Protein AF-0000000086678789 (afdb_homodimer)

Nearest PDB structures (foldseek):
  3e5z-assembly2_B  TM=9.394E-01  e=3.221E-29  Deinococcus radiodurans
  3dr2-assembly1_B  TM=9.350E-01  e=3.557E-28  Xanthomonas campestris pv. campestris
  3dr2-assembly1_A  TM=9.351E-01  e=5.690E-28  Xanthomonas campestris pv. campestris
  7plb-assembly1_A  TM=8.460E-01  e=8.146E-17  Caulobacter vibrioides CB15
  6n5v-assembly1_A  TM=7.827E-01  e=6.109E-12  Rauvolfia serpentina

Structure (mmCIF, N/CA/C/O backbone):
data_AF-0000000086678789-model_v1
#
loop_
_entity.id
_entity.type
_entity.pdbx_description
1 polymer Gluconolactonase
#
loop_
_atom_site.group_PDB
_atom_site.id
_atom_site.type_symbol
_atom_site.label_atom_id
_atom_site.label_alt_id
_atom_site.label_comp_id
_atom_site.label_asym_id
_atom_site.label_entity_id
_atom_site.label_seq_id
_atom_site.pdbx_PDB_ins_code
_atom_site.Cartn_x
_atom_site.Cartn_y
_atom_site.Cartn_z
_atom_site.occupancy
_atom_site.B_iso_or_equiv
_atom_site.auth_seq_id
_atom_site.auth_comp_id
_atom_site.auth_asym_id
_atom_site.auth_atom_id
_atom_site.pdbx_PDB_model_num
ATOM 1 N N . MET A 1 1 ? 16.641 32.312 -6.781 1 84.81 1 MET A N 1
ATOM 2 C CA . MET A 1 1 ? 17.453 31.469 -5.906 1 84.81 1 MET A CA 1
ATOM 3 C C . MET A 1 1 ? 16.562 30.641 -4.98 1 84.81 1 MET A C 1
ATOM 5 O O . MET A 1 1 ? 15.648 31.172 -4.355 1 84.81 1 MET A O 1
ATOM 9 N N . LEU A 1 2 ? 16.75 29.328 -4.875 1 95.38 2 LEU A N 1
ATOM 10 C CA . LEU A 1 2 ? 15.906 28.359 -4.176 1 95.38 2 LEU A CA 1
ATOM 11 C C . LEU A 1 2 ? 16.219 28.344 -2.684 1 95.38 2 LEU A C 1
ATOM 13 O O . LEU A 1 2 ? 15.32 28.172 -1.856 1 95.38 2 LEU A O 1
ATOM 17 N N . TYR A 1 3 ? 17.484 28.688 -2.367 1 97.69 3 TYR A N 1
ATOM 18 C CA . TYR A 1 3 ? 17.922 28.594 -0.98 1 97.69 3 TYR A CA 1
ATOM 19 C C . TYR A 1 3 ? 18.312 29.969 -0.443 1 97.69 3 TYR A C 1
ATOM 21 O O . TYR A 1 3 ? 19.062 30.703 -1.087 1 97.69 3 TYR A O 1
ATOM 29 N N . GLU A 1 4 ? 17.812 30.344 0.688 1 97.88 4 GLU A N 1
ATOM 30 C CA . GLU A 1 4 ? 18.297 31.484 1.458 1 97.88 4 GLU A CA 1
ATOM 31 C C . GLU A 1 4 ? 19 31.031 2.73 1 97.88 4 GLU A C 1
ATOM 33 O O . GLU A 1 4 ? 18.375 30.5 3.645 1 97.88 4 GLU A O 1
ATOM 38 N N . VAL A 1 5 ? 20.25 31.25 2.779 1 98.12 5 VAL A N 1
ATOM 39 C CA . VAL A 1 5 ? 21.062 30.859 3.92 1 98.12 5 VAL A CA 1
ATOM 40 C C . VAL A 1 5 ? 21.109 31.984 4.945 1 98.12 5 VAL A C 1
ATOM 42 O O . VAL A 1 5 ? 21.547 33.094 4.629 1 98.12 5 VAL A O 1
ATOM 45 N N . LEU A 1 6 ? 20.766 31.719 6.172 1 98.12 6 LEU A N 1
ATOM 46 C CA . LEU A 1 6 ? 20.719 32.75 7.207 1 98.12 6 LEU A CA 1
ATOM 47 C C . LEU A 1 6 ? 21.703 32.438 8.32 1 98.12 6 LEU A C 1
ATOM 49 O O . LEU A 1 6 ? 22.078 33.312 9.094 1 98.12 6 LEU A O 1
ATOM 53 N N . ASP A 1 7 ? 22.078 31.234 8.516 1 98.25 7 ASP A N 1
ATOM 54 C CA . ASP A 1 7 ? 23.078 30.703 9.445 1 98.25 7 ASP A CA 1
ATOM 55 C C . ASP A 1 7 ? 24 29.719 8.75 1 98.25 7 ASP A C 1
ATOM 57 O O . ASP A 1 7 ? 23.531 28.891 7.957 1 98.25 7 ASP A O 1
ATOM 61 N N . ASP A 1 8 ? 25.281 29.703 8.953 1 97.88 8 ASP A N 1
ATOM 62 C CA . ASP A 1 8 ? 26.25 28.859 8.266 1 97.88 8 ASP A CA 1
ATOM 63 C C . ASP A 1 8 ? 25.922 27.375 8.445 1 97.88 8 ASP A C 1
ATOM 65 O O . ASP A 1 8 ? 26.266 26.562 7.594 1 97.88 8 ASP A O 1
ATOM 69 N N . ARG A 1 9 ? 25.219 27.109 9.453 1 97.31 9 ARG A N 1
ATOM 70 C CA . ARG A 1 9 ? 24.859 25.719 9.75 1 97.31 9 ARG A CA 1
ATOM 71 C C . ARG A 1 9 ? 23.922 25.172 8.688 1 97.31 9 ARG A C 1
ATOM 73 O O . ARG A 1 9 ? 23.797 23.953 8.531 1 97.31 9 ARG A O 1
ATOM 80 N N . PHE A 1 10 ? 23.266 26.016 7.988 1 98.25 10 PHE A N 1
ATOM 81 C CA . PHE A 1 10 ? 22.406 25.594 6.883 1 98.25 10 PHE A CA 1
ATOM 82 C C . PHE A 1 10 ? 23.25 25.016 5.75 1 98.25 10 PHE A C 1
ATOM 84 O O . PHE A 1 10 ? 22.844 24.047 5.105 1 98.25 10 PHE A O 1
ATOM 91 N N . ARG A 1 11 ? 24.406 25.594 5.477 1 96.44 11 ARG A N 1
ATOM 92 C CA . ARG A 1 11 ? 25.328 25.094 4.453 1 96.44 11 ARG A CA 1
ATOM 93 C C . ARG A 1 11 ? 26.109 23.891 4.953 1 96.44 11 ARG A C 1
ATOM 95 O O . ARG A 1 11 ? 26.156 22.859 4.285 1 96.44 11 ARG A O 1
ATOM 102 N N . THR A 1 12 ? 26.625 24 6.133 1 95.69 12 THR A N 1
ATOM 103 C CA . THR A 1 12 ? 27.484 22.938 6.645 1 95.69 12 THR A CA 1
ATOM 104 C C . THR A 1 12 ? 26.688 21.672 6.949 1 95.69 12 THR A C 1
ATOM 106 O O . THR A 1 12 ? 27.203 20.562 6.895 1 95.69 12 THR A O 1
ATOM 109 N N . GLY A 1 13 ? 25.438 21.906 7.219 1 95.44 13 GLY A N 1
ATOM 110 C CA . GLY A 1 13 ? 24.531 20.781 7.441 1 95.44 13 GLY A CA 1
ATOM 111 C C . GLY A 1 13 ? 23.984 20.188 6.156 1 95.44 13 GLY A C 1
ATOM 112 O O . GLY A 1 13 ? 23.172 19.266 6.191 1 95.44 13 GLY A O 1
ATOM 113 N N . ARG A 1 14 ? 24.328 20.75 5.086 1 96 14 ARG A N 1
ATOM 114 C CA . ARG A 1 14 ? 23.984 20.281 3.746 1 96 14 ARG A CA 1
ATOM 115 C C . ARG A 1 14 ? 22.5 20.531 3.449 1 96 14 ARG A C 1
ATOM 117 O O . ARG A 1 14 ? 21.922 19.859 2.59 1 96 14 ARG A O 1
ATOM 124 N N . CYS A 1 15 ? 21.875 21.438 4.094 1 97.19 15 CYS A N 1
ATOM 125 C CA . CYS A 1 15 ? 20.469 21.781 3.898 1 97.19 15 CYS A CA 1
ATOM 126 C C . CYS A 1 15 ? 20.281 22.578 2.609 1 97.19 15 CYS A C 1
ATOM 128 O O . CYS A 1 15 ? 19.156 22.703 2.109 1 97.19 15 CYS A O 1
ATOM 130 N N . ALA A 1 16 ? 21.375 23.172 2.141 1 96 16 ALA A N 1
ATOM 131 C CA . ALA A 1 16 ? 21.312 23.938 0.895 1 96 16 ALA A CA 1
ATOM 132 C C . ALA A 1 16 ? 21.969 23.172 -0.246 1 96 16 ALA A C 1
ATOM 134 O O . ALA A 1 16 ? 22.391 23.766 -1.244 1 96 16 ALA A O 1
ATOM 135 N N . ALA A 1 17 ? 22.094 21.922 0.042 1 94.31 17 ALA A N 1
ATOM 136 C CA . ALA A 1 17 ? 22.672 21.047 -0.976 1 94.31 17 ALA A CA 1
ATOM 137 C C . ALA A 1 17 ? 21.609 20.172 -1.626 1 94.31 17 ALA A C 1
ATOM 139 O O . ALA A 1 17 ? 20.75 19.609 -0.938 1 94.31 17 ALA A O 1
ATOM 140 N N . GLY A 1 18 ? 21.391 20.203 -2.842 1 95.44 18 GLY A N 1
ATOM 141 C CA . GLY A 1 18 ? 20.422 19.453 -3.629 1 95.44 18 GLY A CA 1
ATOM 142 C C . GLY A 1 18 ? 20.125 20.094 -4.969 1 95.44 18 GLY A C 1
ATOM 143 O O . GLY A 1 18 ? 21 20.688 -5.598 1 95.44 18 GLY A O 1
ATOM 144 N N . ASP A 1 19 ? 18.922 19.875 -5.363 1 96.31 19 ASP A N 1
ATOM 145 C CA . ASP A 1 19 ? 18.516 20.422 -6.656 1 96.31 19 ASP A CA 1
ATOM 146 C C . ASP A 1 19 ? 18.625 21.938 -6.672 1 96.31 19 ASP A C 1
ATOM 148 O O . ASP A 1 19 ? 18.516 22.594 -5.633 1 96.31 19 ASP A O 1
ATOM 152 N N . SER A 1 20 ? 18.781 22.5 -7.848 1 96.38 20 SER A N 1
ATOM 153 C CA . SER A 1 20 ? 18.922 23.938 -7.984 1 96.38 20 SER A CA 1
ATOM 154 C C . SER A 1 20 ? 17.578 24.609 -8.289 1 96.38 20 SER A C 1
ATOM 156 O O . SER A 1 20 ? 17.469 25.828 -8.242 1 96.38 20 SER A O 1
ATOM 158 N N . LYS A 1 21 ? 16.656 23.828 -8.664 1 96.69 21 LYS A N 1
ATOM 159 C CA . LYS A 1 21 ? 15.32 24.328 -8.961 1 96.69 21 LYS A CA 1
ATOM 160 C C . LYS A 1 21 ? 14.25 23.344 -8.484 1 96.69 21 LYS A C 1
ATOM 162 O O . LYS A 1 21 ? 14.508 22.141 -8.367 1 96.69 21 LYS A O 1
ATOM 167 N N . LEU A 1 22 ? 13.062 23.812 -8.219 1 98.06 22 LEU A N 1
ATOM 168 C CA . LEU A 1 22 ? 11.922 22.984 -7.867 1 98.06 22 LEU A CA 1
ATOM 169 C C . LEU A 1 22 ? 11.414 22.219 -9.086 1 98.06 22 LEU A C 1
ATOM 171 O O . LEU A 1 22 ? 11.383 22.766 -10.195 1 98.06 22 LEU A O 1
ATOM 175 N N . GLU A 1 23 ? 11.047 21 -8.859 1 98.38 23 GLU A N 1
ATOM 176 C CA . GLU A 1 23 ? 10.297 20.234 -9.852 1 98.38 23 GLU A CA 1
ATOM 177 C C . GLU A 1 23 ? 8.797 20.391 -9.641 1 98.38 23 GLU A C 1
ATOM 179 O O . GLU A 1 23 ? 8.289 20.172 -8.539 1 98.38 23 GLU A O 1
ATOM 184 N N . THR A 1 24 ? 8.078 20.828 -10.695 1 98.69 24 THR A N 1
ATOM 185 C CA . THR A 1 24 ? 6.625 20.859 -10.641 1 98.69 24 THR A CA 1
ATOM 186 C C . THR A 1 24 ? 6.035 19.5 -11 1 98.69 24 THR A C 1
ATOM 188 O O . THR A 1 24 ? 6.203 19.031 -12.125 1 98.69 24 THR A O 1
ATOM 191 N N . LEU A 1 25 ? 5.355 18.891 -10.078 1 98.75 25 LEU A N 1
ATOM 192 C CA . LEU A 1 25 ? 4.773 17.578 -10.328 1 98.75 25 LEU A CA 1
ATOM 193 C C . LEU A 1 25 ? 3.326 17.719 -10.797 1 98.75 25 LEU A C 1
ATOM 195 O O . LEU A 1 25 ? 2.836 16.891 -11.562 1 98.75 25 LEU A O 1
ATOM 199 N N . PHE A 1 26 ? 2.6 18.734 -10.305 1 98.88 26 PHE A N 1
ATOM 200 C CA . PHE A 1 26 ? 1.194 18.906 -10.648 1 98.88 26 PHE A CA 1
ATOM 201 C C . PHE A 1 26 ? 0.749 20.344 -10.398 1 98.88 26 PHE A C 1
ATOM 203 O O . PHE A 1 26 ? 1.118 20.953 -9.391 1 98.88 26 PHE A O 1
ATOM 210 N N . GLU A 1 27 ? -0.012 20.891 -11.234 1 98.62 27 GLU A N 1
ATOM 211 C CA . GLU A 1 27 ? -0.729 22.156 -11.078 1 98.62 27 GLU A CA 1
ATOM 212 C C . GLU A 1 27 ? -2.234 21.953 -11.25 1 98.62 27 GLU A C 1
ATOM 214 O O . GLU A 1 27 ? -2.672 21.172 -12.094 1 98.62 27 GLU A O 1
ATOM 219 N N . GLY A 1 28 ? -3.012 22.625 -10.383 1 98.25 28 GLY A N 1
ATOM 220 C CA . GLY A 1 28 ? -4.441 22.531 -10.617 1 98.25 28 GLY A CA 1
ATOM 221 C C . GLY A 1 28 ? -5.25 22.344 -9.352 1 98.25 28 GLY A C 1
ATOM 222 O O . GLY A 1 28 ? -6.473 22.203 -9.398 1 98.25 28 GLY A O 1
ATOM 223 N N . CYS A 1 29 ? -4.609 22.375 -8.25 1 98.69 29 CYS A N 1
ATOM 224 C CA . CYS A 1 29 ? -5.332 22.328 -6.984 1 98.69 29 CYS A CA 1
ATOM 225 C C . CYS A 1 29 ? -5.949 23.688 -6.664 1 98.69 29 CYS A C 1
ATOM 227 O O . CYS A 1 29 ? -5.586 24.703 -7.27 1 98.69 29 CYS A O 1
ATOM 229 N N . ARG A 1 30 ? -6.871 23.641 -5.785 1 98.44 30 ARG A N 1
ATOM 230 C CA . ARG A 1 30 ? -7.34 24.891 -5.203 1 98.44 30 ARG A CA 1
ATOM 231 C C . ARG A 1 30 ? -6.574 25.219 -3.924 1 98.44 30 ARG A C 1
ATOM 233 O O . ARG A 1 30 ? -6.285 26.391 -3.65 1 98.44 30 ARG A O 1
ATOM 240 N N . TRP A 1 31 ? -6.301 24.25 -3.146 1 98.56 31 TRP A N 1
ATOM 241 C CA . TRP A 1 31 ? -5.473 24.312 -1.945 1 98.56 31 TRP A CA 1
ATOM 242 C C . TRP A 1 31 ? -4.848 22.953 -1.643 1 98.56 31 TRP A C 1
ATOM 244 O O . TRP A 1 31 ? -5.469 22.109 -1.004 1 98.56 31 TRP A O 1
ATOM 254 N N . ALA A 1 32 ? -3.613 22.797 -2.053 1 98.81 32 ALA A N 1
ATOM 255 C CA . ALA A 1 32 ? -2.885 21.531 -1.883 1 98.81 32 ALA A CA 1
ATOM 256 C C . ALA A 1 32 ? -2.404 21.375 -0.444 1 98.81 32 ALA A C 1
ATOM 258 O O . ALA A 1 32 ? -1.854 22.312 0.143 1 98.81 32 ALA A O 1
ATOM 259 N N . GLU A 1 33 ? -2.646 20.188 0.138 1 98.62 33 GLU A N 1
ATOM 260 C CA . GLU A 1 33 ? -2.291 19.891 1.522 1 98.62 33 GLU A CA 1
ATOM 261 C C . GLU A 1 33 ? -1.975 18.406 1.705 1 98.62 33 GLU A C 1
ATOM 263 O O . GLU A 1 33 ? -2.234 17.594 0.812 1 98.62 33 GLU A O 1
ATOM 268 N N . GLY A 1 34 ? -1.427 18.047 2.723 1 98.81 34 GLY A N 1
ATOM 269 C CA . GLY A 1 34 ? -1.34 16.719 3.299 1 98.81 34 GLY A CA 1
ATOM 270 C C . GLY A 1 34 ? -0.607 15.734 2.408 1 98.81 34 GLY A C 1
ATOM 271 O O . GLY A 1 34 ? -1.086 14.617 2.182 1 98.81 34 GLY A O 1
ATOM 272 N N . PRO A 1 35 ? 0.512 16.172 1.764 1 98.94 35 PRO A N 1
ATOM 273 C CA . PRO A 1 35 ? 1.265 15.164 1.002 1 98.94 35 PRO A CA 1
ATOM 274 C C . PRO A 1 35 ? 1.776 14.023 1.873 1 98.94 35 PRO A C 1
ATOM 276 O O . PRO A 1 35 ? 2.174 14.242 3.02 1 98.94 35 PRO A O 1
ATOM 279 N N . LEU A 1 36 ? 1.723 12.836 1.309 1 98.88 36 LEU A N 1
ATOM 280 C CA . LEU A 1 36 ? 2.195 11.625 1.975 1 98.88 36 LEU A CA 1
ATOM 281 C C . LEU A 1 36 ? 2.791 10.648 0.968 1 98.88 36 LEU A C 1
ATOM 283 O O . LEU A 1 36 ? 2.109 10.219 0.032 1 98.88 36 LEU A O 1
ATOM 287 N N . TYR A 1 37 ? 4.023 10.391 1.145 1 98.69 37 TYR A N 1
ATOM 288 C CA . TYR A 1 37 ? 4.68 9.383 0.314 1 98.69 37 TYR A CA 1
ATOM 289 C C . TYR A 1 37 ? 4.453 7.984 0.872 1 98.69 37 TYR A C 1
ATOM 291 O O . TYR A 1 37 ? 4.648 7.746 2.066 1 98.69 37 TYR A O 1
ATOM 299 N N . VAL A 1 38 ? 3.982 7.07 0.022 1 98.56 38 VAL A N 1
ATOM 300 C CA . VAL A 1 38 ? 3.789 5.668 0.369 1 98.56 38 VAL A CA 1
ATOM 301 C C . VAL A 1 38 ? 4.887 4.82 -0.268 1 98.56 38 VAL A C 1
ATOM 303 O O . VAL A 1 38 ? 4.805 4.469 -1.447 1 98.56 38 VAL A O 1
ATOM 306 N N . PRO A 1 39 ? 5.863 4.418 0.521 1 97.62 39 PRO A N 1
ATOM 307 C CA . PRO A 1 39 ? 7.07 3.834 -0.065 1 97.62 39 PRO A CA 1
ATOM 308 C C . PRO A 1 39 ? 6.816 2.473 -0.705 1 97.62 39 PRO A C 1
ATOM 310 O O . PRO A 1 39 ? 7.332 2.189 -1.789 1 97.62 39 PRO A O 1
ATOM 313 N N . ALA A 1 40 ? 6.02 1.654 -0.089 1 97.56 40 ALA A N 1
ATOM 314 C CA . ALA A 1 40 ? 5.793 0.3 -0.586 1 97.56 40 ALA A CA 1
ATOM 315 C C . ALA A 1 40 ? 5.117 0.322 -1.954 1 97.56 40 ALA A C 1
ATOM 317 O O . ALA A 1 40 ? 5.371 -0.548 -2.791 1 97.56 40 ALA A O 1
ATOM 318 N N . GLY A 1 41 ? 4.242 1.305 -2.145 1 98.06 41 GLY A N 1
ATOM 319 C CA . GLY A 1 41 ? 3.514 1.405 -3.396 1 98.06 41 GLY A CA 1
ATOM 320 C C . GLY A 1 41 ? 4.152 2.363 -4.383 1 98.06 41 GLY A C 1
ATOM 321 O O . GLY A 1 41 ? 3.707 2.473 -5.527 1 98.06 41 GLY A O 1
ATOM 322 N N . ARG A 1 42 ? 5.176 3.158 -3.912 1 98.12 42 ARG A N 1
ATOM 323 C CA . ARG A 1 42 ? 5.926 4.102 -4.734 1 98.12 42 ARG A CA 1
ATOM 324 C C . ARG A 1 42 ? 5 5.145 -5.352 1 98.12 42 ARG A C 1
ATOM 326 O O . ARG A 1 42 ? 5.012 5.352 -6.566 1 98.12 42 ARG A O 1
ATOM 333 N N . TYR A 1 43 ? 4.297 5.812 -4.52 1 98.75 43 TYR A N 1
ATOM 334 C CA . TYR A 1 43 ? 3.432 6.906 -4.949 1 98.75 43 TYR A CA 1
ATOM 335 C C . TYR A 1 43 ? 3.238 7.922 -3.828 1 98.75 43 TYR A C 1
ATOM 337 O O . TYR A 1 43 ? 3.605 7.664 -2.678 1 98.75 43 TYR A O 1
ATOM 345 N N . LEU A 1 44 ? 2.787 9.102 -4.203 1 98.81 44 LEU A N 1
ATOM 346 C CA . LEU A 1 44 ? 2.449 10.172 -3.273 1 98.81 44 LEU A CA 1
ATOM 347 C C . LEU A 1 44 ? 0.971 10.531 -3.373 1 98.81 44 LEU A C 1
ATOM 349 O O . LEU A 1 44 ? 0.455 10.75 -4.473 1 98.81 44 LEU A O 1
ATOM 353 N N . VAL A 1 45 ? 0.317 10.562 -2.205 1 98.94 45 VAL A N 1
ATOM 354 C CA . VAL A 1 45 ? -1.033 11.109 -2.184 1 98.94 45 VAL A CA 1
ATOM 355 C C . VAL A 1 45 ? -1.012 12.5 -1.543 1 98.94 45 VAL A C 1
ATOM 357 O O . VAL A 1 45 ? -0.134 12.805 -0.732 1 98.94 45 VAL A O 1
ATOM 360 N N . TRP A 1 46 ? -1.914 13.328 -1.952 1 98.94 46 TRP A N 1
ATOM 361 C CA . TRP A 1 46 ? -2.098 14.609 -1.278 1 98.94 46 TRP A CA 1
ATOM 362 C C . TRP A 1 46 ? -3.531 15.109 -1.432 1 98.94 46 TRP A C 1
ATOM 364 O O . TRP A 1 46 ? -4.309 14.555 -2.213 1 98.94 46 TRP A O 1
ATOM 374 N N . SER A 1 47 ? -3.84 16.031 -0.635 1 98.94 47 SER A N 1
ATOM 375 C CA . SER A 1 47 ? -5.203 16.547 -0.559 1 98.94 47 SER A CA 1
ATOM 376 C C . SER A 1 47 ? -5.371 17.797 -1.418 1 98.94 47 SER A C 1
ATOM 378 O O . SER A 1 47 ? -4.484 18.656 -1.461 1 98.94 47 SER A O 1
ATOM 380 N N . ASP A 1 48 ? -6.41 17.875 -2.143 1 98.94 48 ASP A N 1
ATOM 381 C CA . ASP A 1 48 ? -6.965 19.094 -2.744 1 98.94 48 ASP A CA 1
ATOM 382 C C . ASP A 1 48 ? -8.273 19.484 -2.068 1 98.94 48 ASP A C 1
ATOM 384 O O . ASP A 1 48 ? -9.359 19.172 -2.566 1 98.94 48 ASP A O 1
ATOM 388 N N . ILE A 1 49 ? -8.172 20.203 -1.003 1 98.88 49 ILE A N 1
ATOM 389 C CA . ILE A 1 49 ? -9.164 20.266 0.062 1 98.88 49 ILE A CA 1
ATOM 390 C C . ILE A 1 49 ? -10.484 20.781 -0.498 1 98.88 49 ILE A C 1
ATOM 392 O O . ILE A 1 49 ? -11.516 20.109 -0.406 1 98.88 49 ILE A O 1
ATOM 396 N N . PRO A 1 50 ? -10.5 21.953 -1.147 1 98.81 50 PRO A N 1
ATOM 397 C CA . PRO A 1 50 ? -11.805 22.516 -1.535 1 98.81 50 PRO A CA 1
ATOM 398 C C . PRO A 1 50 ? -12.492 21.688 -2.627 1 98.81 50 PRO A C 1
ATOM 400 O O . PRO A 1 50 ? -13.719 21.672 -2.707 1 98.81 50 PRO A O 1
ATOM 403 N N . ASN A 1 51 ? -11.695 21.047 -3.467 1 98.69 51 ASN A N 1
ATOM 404 C CA . ASN A 1 51 ? -12.266 20.234 -4.535 1 98.69 51 ASN A CA 1
ATOM 405 C C . ASN A 1 51 ? -12.727 18.875 -4.016 1 98.69 51 ASN A C 1
ATOM 407 O O . ASN A 1 51 ? -13.188 18.031 -4.789 1 98.69 51 ASN A O 1
ATOM 411 N N . ASP A 1 52 ? -12.594 18.625 -2.773 1 98.81 52 ASP A N 1
ATOM 412 C CA . ASP A 1 52 ? -13.047 17.406 -2.107 1 98.81 52 ASP A CA 1
ATOM 413 C C . ASP A 1 52 ? -12.484 16.172 -2.797 1 98.81 52 ASP A C 1
ATOM 415 O O . ASP A 1 52 ? -13.242 15.273 -3.191 1 98.81 52 ASP A O 1
ATOM 419 N N . ARG A 1 53 ? -11.133 16.156 -2.871 1 98.88 53 ARG A N 1
ATOM 420 C CA . ARG A 1 53 ? -10.492 15.023 -3.523 1 98.88 53 ARG A CA 1
ATOM 421 C C . ARG A 1 53 ? -9.07 14.82 -2.996 1 98.88 53 ARG A C 1
ATOM 423 O O . ARG A 1 53 ? -8.477 15.742 -2.441 1 98.88 53 ARG A O 1
ATOM 430 N N . MET A 1 54 ? -8.633 13.625 -3.051 1 98.88 54 MET A N 1
ATOM 431 C CA . MET A 1 54 ? -7.234 13.227 -2.928 1 98.88 54 MET A CA 1
ATOM 432 C C . MET A 1 54 ? -6.656 12.852 -4.289 1 98.88 54 MET A C 1
ATOM 434 O O . MET A 1 54 ? -7.293 12.133 -5.066 1 98.88 54 MET A O 1
ATOM 438 N N . LEU A 1 55 ? -5.523 13.391 -4.543 1 98.94 55 LEU A N 1
ATOM 439 C CA . LEU A 1 55 ? -4.801 13.07 -5.766 1 98.94 55 LEU A CA 1
ATOM 440 C C . LEU A 1 55 ? -3.625 12.148 -5.477 1 98.94 55 LEU A C 1
ATOM 442 O O . LEU A 1 55 ? -3.195 12.023 -4.328 1 98.94 55 LEU A O 1
ATOM 446 N N . ARG A 1 56 ? -3.174 11.469 -6.512 1 98.88 56 ARG A N 1
ATOM 447 C CA . ARG A 1 56 ? -2.035 10.57 -6.367 1 98.88 56 ARG A CA 1
ATOM 448 C C . ARG A 1 56 ? -1.064 10.727 -7.535 1 98.88 56 ARG A C 1
ATOM 450 O O . ARG A 1 56 ? -1.462 10.625 -8.695 1 98.88 56 ARG A O 1
ATOM 457 N N . TRP A 1 57 ? 0.142 11.062 -7.23 1 98.88 57 TRP A N 1
ATOM 458 C CA . TRP A 1 57 ? 1.255 11.047 -8.172 1 98.88 57 TRP A CA 1
ATOM 459 C C . TRP A 1 57 ? 1.953 9.695 -8.172 1 98.88 57 TRP A C 1
ATOM 461 O O . TRP A 1 57 ? 2.363 9.203 -7.121 1 98.88 57 TRP A O 1
ATOM 471 N N . ASP A 1 58 ? 2.035 9.094 -9.375 1 98.56 58 ASP A N 1
ATOM 472 C CA . ASP A 1 58 ? 2.672 7.793 -9.547 1 98.56 58 ASP A CA 1
ATOM 473 C C . ASP A 1 58 ? 4.164 7.941 -9.844 1 98.56 58 ASP A C 1
ATOM 475 O O . ASP A 1 58 ? 4.543 8.43 -10.914 1 98.56 58 ASP A O 1
ATOM 479 N N . GLU A 1 59 ? 4.965 7.445 -8.977 1 97.81 59 GLU A N 1
ATOM 480 C CA . GLU A 1 59 ? 6.414 7.602 -9.086 1 97.81 59 GLU A CA 1
ATOM 481 C C . GLU A 1 59 ? 6.953 6.855 -10.305 1 97.81 59 GLU A C 1
ATOM 483 O O . GLU A 1 59 ? 7.961 7.258 -10.891 1 97.81 59 GLU A O 1
ATOM 488 N N . THR A 1 60 ? 6.305 5.805 -10.734 1 97.25 60 THR A N 1
ATOM 489 C CA . THR A 1 60 ? 6.828 4.953 -11.797 1 97.25 60 THR A CA 1
ATOM 490 C C . THR A 1 60 ? 6.539 5.555 -13.164 1 97.25 60 THR A C 1
ATOM 492 O O . THR A 1 60 ? 7.195 5.215 -14.148 1 97.25 60 THR A O 1
ATOM 495 N N . THR A 1 61 ? 5.516 6.473 -13.242 1 98.12 61 THR A N 1
ATOM 496 C CA . THR A 1 61 ? 5.105 6.969 -14.555 1 98.12 61 THR A CA 1
ATOM 497 C C . THR A 1 61 ? 5.141 8.492 -14.594 1 98.12 61 THR A C 1
ATOM 499 O O . THR A 1 61 ? 5.137 9.094 -15.664 1 98.12 61 THR A O 1
ATOM 502 N N . GLY A 1 62 ? 5.078 9.117 -13.391 1 98.19 62 GLY A N 1
ATOM 503 C CA . GLY A 1 62 ? 4.996 10.57 -13.312 1 98.19 62 GLY A CA 1
ATOM 504 C C . GLY A 1 62 ? 3.588 11.102 -13.5 1 98.19 62 GLY A C 1
ATOM 505 O O . GLY A 1 62 ? 3.365 12.312 -13.469 1 98.19 62 GLY A O 1
ATOM 506 N N . LYS A 1 63 ? 2.625 10.227 -13.648 1 98.62 63 LYS A N 1
ATOM 507 C CA . LYS A 1 63 ? 1.257 10.664 -13.922 1 98.62 63 LYS A CA 1
ATOM 508 C C . LYS A 1 63 ? 0.489 10.906 -12.625 1 98.62 63 LYS A C 1
ATOM 510 O O . LYS A 1 63 ? 0.815 10.328 -11.586 1 98.62 63 LYS A O 1
ATOM 515 N N . VAL A 1 64 ? -0.481 11.82 -12.688 1 98.81 64 VAL A N 1
ATOM 516 C CA . VAL A 1 64 ? -1.334 12.148 -11.547 1 98.81 64 VAL A CA 1
ATOM 517 C C . VAL A 1 64 ? -2.777 11.758 -11.859 1 98.81 64 VAL A C 1
ATOM 519 O O . VAL A 1 64 ? -3.283 12.039 -12.945 1 98.81 64 VAL A O 1
ATOM 522 N N . GLY A 1 65 ? -3.389 11.062 -10.977 1 98.75 65 GLY A N 1
ATOM 523 C CA . GLY A 1 65 ? -4.801 10.734 -11.062 1 98.75 65 GLY A CA 1
ATOM 524 C C . GLY A 1 65 ? -5.562 11.031 -9.781 1 98.75 65 GLY A C 1
ATOM 525 O O . GLY A 1 65 ? -4.961 11.391 -8.766 1 98.75 65 GLY A O 1
ATOM 526 N N . VAL A 1 66 ? -6.934 10.906 -9.852 1 98.81 66 VAL A N 1
ATOM 527 C CA . VAL A 1 66 ? -7.773 11.062 -8.672 1 98.81 66 VAL A CA 1
ATOM 528 C C . VAL A 1 66 ? -7.77 9.773 -7.855 1 98.81 66 VAL A C 1
ATOM 530 O O . VAL A 1 66 ? -8.227 8.734 -8.336 1 98.81 66 VAL A O 1
ATOM 533 N N . PHE A 1 67 ? -7.27 9.82 -6.648 1 98.75 67 PHE A N 1
ATOM 534 C CA . PHE A 1 67 ? -7.199 8.672 -5.762 1 98.75 67 PHE A CA 1
ATOM 535 C C . PHE A 1 67 ? -8.555 8.414 -5.102 1 98.75 67 PHE A C 1
ATOM 537 O O . PHE A 1 67 ? -8.984 7.266 -4.996 1 98.75 67 PHE A O 1
ATOM 544 N N . ARG A 1 68 ? -9.195 9.508 -4.699 1 98.69 68 ARG A N 1
ATOM 545 C CA . ARG A 1 68 ? -10.5 9.438 -4.039 1 98.69 68 ARG A CA 1
ATOM 546 C C . ARG A 1 68 ? -11.281 10.727 -4.23 1 98.69 68 ARG A C 1
ATOM 548 O O . ARG A 1 68 ? -10.75 11.82 -4.035 1 98.69 68 ARG A O 1
ATOM 555 N N . SER A 1 69 ? -12.516 10.617 -4.578 1 98.5 69 SER A N 1
ATOM 556 C CA . SER A 1 69 ? -13.469 11.719 -4.68 1 98.5 69 SER A CA 1
ATOM 557 C C . SER A 1 69 ? -14.906 11.203 -4.695 1 98.5 69 SER A C 1
ATOM 559 O O . SER A 1 69 ? -15.227 10.273 -5.438 1 98.5 69 SER A O 1
ATOM 561 N N . PRO A 1 70 ? -15.875 11.727 -3.947 1 98.12 70 PRO A N 1
ATOM 562 C CA . PRO A 1 70 ? -15.586 12.664 -2.859 1 98.12 70 PRO A CA 1
ATOM 563 C C . PRO A 1 70 ? -14.711 12.047 -1.771 1 98.12 70 PRO A C 1
ATOM 565 O O . PRO A 1 70 ? -14.641 10.82 -1.646 1 98.12 70 PRO A O 1
ATOM 568 N N . ALA A 1 71 ? -13.953 12.812 -1.053 1 98.69 71 ALA A N 1
ATOM 569 C CA . ALA A 1 71 ? -12.992 12.32 -0.071 1 98.69 71 ALA A CA 1
ATOM 570 C C . ALA A 1 71 ? -13.242 12.938 1.302 1 98.69 71 ALA A C 1
ATOM 572 O O . ALA A 1 71 ? -12.508 12.664 2.254 1 98.69 71 ALA A O 1
ATOM 573 N N . GLY A 1 72 ? -14.211 13.789 1.45 1 98.69 72 GLY A N 1
ATOM 574 C CA . GLY A 1 72 ? -14.531 14.406 2.729 1 98.69 72 GLY A CA 1
ATOM 575 C C . GLY A 1 72 ? -13.672 15.625 3.031 1 98.69 72 GLY A C 1
ATOM 576 O O . GLY A 1 72 ? -13.352 15.891 4.191 1 98.69 72 GLY A O 1
ATOM 577 N N . HIS A 1 73 ? -13.258 16.344 2.002 1 98.88 73 HIS A N 1
ATOM 578 C CA . HIS A 1 73 ? -12.375 17.5 2.15 1 98.88 73 HIS A CA 1
ATOM 579 C C . HIS A 1 73 ? -11.18 17.172 3.043 1 98.88 73 HIS A C 1
ATOM 581 O O . HIS A 1 73 ? -10.961 17.828 4.059 1 98.88 73 HIS A O 1
ATOM 587 N N . PRO A 1 74 ? -10.359 16.203 2.602 1 98.88 74 PRO A N 1
ATOM 588 C CA . PRO A 1 74 ? -9.234 15.773 3.434 1 98.88 74 PRO A CA 1
ATOM 589 C C . PRO A 1 74 ? -8.141 16.828 3.537 1 98.88 74 PRO A C 1
ATOM 591 O O . PRO A 1 74 ? -7.984 17.656 2.633 1 98.88 74 PRO A O 1
ATOM 594 N N . ASN A 1 75 ? -7.445 16.875 4.676 1 98.81 75 ASN A N 1
ATOM 595 C CA . ASN A 1 75 ? -6.273 17.719 4.875 1 98.81 75 ASN A CA 1
ATOM 596 C C . ASN A 1 75 ? -5.012 16.891 5.098 1 98.81 75 ASN A C 1
ATOM 598 O O . ASN A 1 75 ? -4.469 16.312 4.156 1 98.81 75 ASN A O 1
ATOM 602 N N . GLY A 1 76 ? -4.609 16.609 6.281 1 98.88 76 GLY A N 1
ATOM 603 C CA . GLY A 1 76 ? -3.387 15.875 6.586 1 98.88 76 GLY A CA 1
ATOM 604 C C . GLY A 1 76 ? -3.521 14.375 6.398 1 98.88 76 GLY A C 1
ATOM 605 O O . GLY A 1 76 ? -4.586 13.805 6.656 1 98.88 76 GLY A O 1
ATOM 606 N N . ASN A 1 77 ? -2.443 13.758 5.973 1 98.88 77 ASN A N 1
ATOM 607 C CA . ASN A 1 77 ? -2.309 12.312 5.816 1 98.88 77 ASN A CA 1
ATOM 608 C C . ASN A 1 77 ? -1.036 11.797 6.48 1 98.88 77 ASN A C 1
ATOM 610 O O . ASN A 1 77 ? -0.022 12.492 6.52 1 98.88 77 ASN A O 1
ATOM 614 N N . THR A 1 78 ? -1.108 10.617 6.98 1 98.62 78 THR A N 1
ATOM 615 C CA . THR A 1 78 ? 0.075 9.938 7.492 1 98.62 78 THR A CA 1
ATOM 616 C C . THR A 1 78 ? -0.094 8.422 7.402 1 98.62 78 THR A C 1
ATOM 618 O O . THR A 1 78 ? -1.133 7.934 6.953 1 98.62 78 THR A O 1
ATOM 621 N N . LEU A 1 79 ? 0.92 7.727 7.664 1 98.25 79 LEU A N 1
ATOM 622 C CA . LEU A 1 79 ? 0.872 6.27 7.707 1 98.25 79 LEU A CA 1
ATOM 623 C C . LEU A 1 79 ? 0.913 5.766 9.148 1 98.25 79 LEU A C 1
ATOM 625 O O . LEU A 1 79 ? 1.635 6.316 9.984 1 98.25 79 LEU A O 1
ATOM 629 N N . ASP A 1 80 ? 0.152 4.723 9.414 1 97.44 80 ASP A N 1
ATOM 630 C CA . ASP A 1 80 ? 0.385 4.039 10.68 1 97.44 80 ASP A CA 1
ATOM 631 C C . ASP A 1 80 ? 1.489 2.994 10.547 1 97.44 80 ASP A C 1
ATOM 633 O O . ASP A 1 80 ? 2.139 2.898 9.5 1 97.44 80 ASP A O 1
ATOM 637 N N . ALA A 1 81 ? 1.735 2.201 11.609 1 95.31 81 ALA A N 1
ATOM 638 C CA . ALA A 1 81 ? 2.885 1.3 11.672 1 95.31 81 ALA A CA 1
ATOM 639 C C . ALA A 1 81 ? 2.727 0.141 10.695 1 95.31 81 ALA A C 1
ATOM 641 O O . ALA A 1 81 ? 3.697 -0.555 10.391 1 95.31 81 ALA A O 1
ATOM 642 N N . GLU A 1 82 ? 1.537 -0.097 10.188 1 95.44 82 GLU A N 1
ATOM 643 C CA . GLU A 1 82 ? 1.278 -1.176 9.234 1 95.44 82 GLU A CA 1
ATOM 644 C C . GLU A 1 82 ? 1.18 -0.643 7.809 1 95.44 82 GLU A C 1
ATOM 646 O O . GLU A 1 82 ? 0.701 -1.341 6.914 1 95.44 82 GLU A O 1
ATOM 651 N N . GLY A 1 83 ? 1.538 0.605 7.656 1 97.06 83 GLY A N 1
ATOM 652 C CA . GLY A 1 83 ? 1.559 1.19 6.324 1 97.06 83 GLY A CA 1
ATOM 653 C C . GLY A 1 83 ? 0.187 1.625 5.844 1 97.06 83 GLY A C 1
ATOM 654 O O . GLY A 1 83 ? -0.003 1.892 4.656 1 97.06 83 GLY A O 1
ATOM 655 N N . ARG A 1 84 ? -0.813 1.663 6.719 1 98.25 84 ARG A N 1
ATOM 656 C CA . ARG A 1 84 ? -2.146 2.094 6.312 1 98.25 84 ARG A CA 1
ATOM 657 C C . ARG A 1 84 ? -2.256 3.615 6.316 1 98.25 84 ARG A C 1
ATOM 659 O O . ARG A 1 84 ? -1.673 4.281 7.172 1 98.25 84 ARG A O 1
ATOM 666 N N . LEU A 1 85 ? -3.029 4.137 5.43 1 98.69 85 LEU A N 1
ATOM 667 C CA . LEU A 1 85 ? -3.246 5.57 5.25 1 98.69 85 LEU A CA 1
ATOM 668 C C . LEU A 1 85 ? -4.23 6.102 6.285 1 98.69 85 LEU A C 1
ATOM 670 O O . LEU A 1 85 ? -5.383 5.668 6.336 1 98.69 85 LEU A O 1
ATOM 674 N N . VAL A 1 86 ? -3.777 7.012 7.137 1 98.88 86 VAL A N 1
ATOM 675 C CA . VAL A 1 86 ? -4.617 7.75 8.07 1 98.88 86 VAL A CA 1
ATOM 676 C C . VAL A 1 86 ? -4.883 9.156 7.531 1 98.88 86 VAL A C 1
ATOM 678 O O . VAL A 1 86 ? -3.953 9.867 7.152 1 98.88 86 VAL A O 1
ATOM 681 N N . THR A 1 87 ? -6.117 9.539 7.484 1 98.94 87 THR A N 1
ATOM 682 C CA . THR A 1 87 ? -6.504 10.812 6.871 1 98.94 87 THR A CA 1
ATOM 683 C C . THR A 1 87 ? -7.375 11.625 7.824 1 98.94 87 THR A C 1
ATOM 685 O O . THR A 1 87 ? -8.32 11.102 8.414 1 98.94 87 THR A O 1
ATOM 688 N N . CYS A 1 88 ? -7.039 12.875 8.031 1 98.94 88 CYS A N 1
ATOM 689 C CA . CYS A 1 88 ? -7.91 13.828 8.695 1 98.94 88 CYS A CA 1
ATOM 690 C C . CYS A 1 88 ? -8.891 14.453 7.711 1 98.94 88 CYS A C 1
ATOM 692 O O . CYS A 1 88 ? -8.477 15.07 6.723 1 98.94 88 CYS A O 1
ATOM 694 N N . GLU A 1 89 ? -10.148 14.32 7.949 1 98.94 89 GLU A N 1
ATOM 695 C CA . GLU A 1 89 ? -11.18 14.859 7.07 1 98.94 89 GLU A CA 1
ATOM 696 C C . GLU A 1 89 ? -11.867 16.062 7.707 1 98.94 89 GLU A C 1
ATOM 698 O O . GLU A 1 89 ? -12.539 15.938 8.727 1 98.94 89 GLU A O 1
ATOM 703 N N . GLN A 1 90 ? -11.688 17.188 7.098 1 98.81 90 GLN A N 1
ATOM 704 C CA . GLN A 1 90 ? -12.305 18.406 7.617 1 98.81 90 GLN A CA 1
ATOM 705 C C . GLN A 1 90 ? -13.812 18.406 7.371 1 98.81 90 GLN A C 1
ATOM 707 O O . GLN A 1 90 ? -14.586 18.797 8.242 1 98.81 90 GLN A O 1
ATOM 712 N N . GLY A 1 91 ? -14.242 17.938 6.219 1 98.69 91 GLY A N 1
ATOM 713 C CA . GLY A 1 91 ? -15.648 17.969 5.848 1 98.69 91 GLY A CA 1
ATOM 714 C C . GLY A 1 91 ? -16.5 17.016 6.648 1 98.69 91 GLY A C 1
ATOM 715 O O . GLY A 1 91 ? -17.594 17.375 7.105 1 98.69 91 GLY A O 1
ATOM 716 N N . ASN A 1 92 ? -16 15.781 6.75 1 98.69 92 ASN A N 1
ATOM 717 C CA . ASN A 1 92 ? -16.734 14.773 7.512 1 98.69 92 ASN A CA 1
ATOM 718 C C . ASN A 1 92 ? -16.422 14.875 9.008 1 98.69 92 ASN A C 1
ATOM 720 O O . ASN A 1 92 ? -17.062 14.188 9.82 1 98.69 92 ASN A O 1
ATOM 724 N N . ARG A 1 93 ? -15.445 15.734 9.367 1 98.88 93 ARG A N 1
ATOM 725 C CA . ARG A 1 93 ? -15.07 16.031 10.742 1 98.88 93 ARG A CA 1
ATOM 726 C C . ARG A 1 93 ? -14.695 14.766 11.5 1 98.88 93 ARG A C 1
ATOM 728 O O . ARG A 1 93 ? -15.219 14.5 12.578 1 98.88 93 ARG A O 1
ATOM 735 N N . ARG A 1 94 ? -13.719 14.055 10.938 1 98.94 94 ARG A N 1
ATOM 736 C CA . ARG A 1 94 ? -13.328 12.758 11.469 1 98.94 94 ARG A CA 1
ATOM 737 C C . ARG A 1 94 ? -11.922 12.383 11.031 1 98.94 94 ARG A C 1
ATOM 739 O O . ARG A 1 94 ? -11.336 13.047 10.164 1 98.94 94 ARG A O 1
ATOM 746 N N . VAL A 1 95 ? -11.32 11.422 11.703 1 98.94 95 VAL A N 1
ATOM 747 C CA . VAL A 1 95 ? -10.086 10.75 11.312 1 98.94 95 VAL A CA 1
ATOM 748 C C . VAL A 1 95 ? -10.406 9.336 10.812 1 98.94 95 VAL A C 1
ATOM 750 O O . VAL A 1 95 ? -11.125 8.586 11.477 1 98.94 95 VAL A O 1
ATOM 753 N N . THR A 1 96 ? -9.898 9.023 9.625 1 98.94 96 THR A N 1
ATOM 754 C CA . THR A 1 96 ? -10.188 7.719 9.039 1 98.94 96 THR A CA 1
ATOM 755 C C . THR A 1 96 ? -8.891 6.984 8.695 1 98.94 96 THR A C 1
ATOM 757 O O . THR A 1 96 ? -7.809 7.578 8.719 1 98.94 96 THR A O 1
ATOM 760 N N . ARG A 1 97 ? -9.055 5.738 8.453 1 98.75 97 ARG A N 1
ATOM 761 C CA . ARG A 1 97 ? -7.965 4.863 8.031 1 98.75 97 ARG A CA 1
ATOM 762 C C . ARG A 1 97 ? -8.375 4.02 6.828 1 98.75 97 ARG A C 1
ATOM 764 O O . ARG A 1 97 ? -9.469 3.439 6.816 1 98.75 97 ARG A O 1
ATOM 771 N N . THR A 1 98 ? -7.617 4.031 5.781 1 98.56 98 THR A N 1
ATOM 772 C CA . THR A 1 98 ? -7.789 3.107 4.664 1 98.56 98 THR A CA 1
ATOM 773 C C . THR A 1 98 ? -7.172 1.749 4.988 1 98.56 98 THR A C 1
ATOM 775 O O . THR A 1 98 ? -5.953 1.631 5.129 1 98.56 98 THR A O 1
ATOM 778 N N . GLU A 1 99 ? -8.031 0.729 5.016 1 97.44 99 GLU A N 1
ATOM 779 C CA . GLU A 1 99 ? -7.574 -0.615 5.355 1 97.44 99 GLU A CA 1
ATOM 780 C C . GLU A 1 99 ? -6.879 -1.275 4.168 1 97.44 99 GLU A C 1
ATOM 782 O O . GLU A 1 99 ? -6.969 -0.789 3.039 1 97.44 99 GLU A O 1
ATOM 787 N N . HIS A 1 100 ? -6.219 -2.361 4.453 1 96.75 100 HIS A N 1
ATOM 788 C CA . HIS A 1 100 ? -5.453 -3.037 3.408 1 96.75 100 HIS A CA 1
ATOM 789 C C . HIS A 1 100 ? -6.363 -3.514 2.281 1 96.75 100 HIS A C 1
ATOM 791 O O . HIS A 1 100 ? -5.934 -3.613 1.13 1 96.75 100 HIS A O 1
ATOM 797 N N . ASP A 1 101 ? -7.594 -3.779 2.516 1 95.31 101 ASP A N 1
ATOM 798 C CA . ASP A 1 101 ? -8.523 -4.25 1.492 1 95.31 101 ASP A CA 1
ATOM 799 C C . ASP A 1 101 ? -9.18 -3.076 0.77 1 95.31 101 ASP A C 1
ATOM 801 O O . ASP A 1 101 ? -10.102 -3.27 -0.032 1 95.31 101 ASP A O 1
ATOM 805 N N . GLY A 1 102 ? -8.797 -1.866 1.161 1 96.31 102 GLY A N 1
ATOM 806 C CA . GLY A 1 102 ? -9.289 -0.678 0.481 1 96.31 102 GLY A CA 1
ATOM 807 C C . GLY A 1 102 ? -10.477 -0.037 1.178 1 96.31 102 GLY A C 1
ATOM 808 O O . GLY A 1 102 ? -10.867 1.082 0.842 1 96.31 102 GLY A O 1
ATOM 809 N N . SER A 1 103 ? -11.047 -0.709 2.15 1 96.88 103 SER A N 1
ATOM 810 C CA . SER A 1 103 ? -12.18 -0.135 2.873 1 96.88 103 SER A CA 1
ATOM 811 C C . SER A 1 103 ? -11.727 0.986 3.803 1 96.88 103 SER A C 1
ATOM 813 O O . SER A 1 103 ? -10.547 1.095 4.125 1 96.88 103 SER A O 1
ATOM 815 N N . ILE A 1 104 ? -12.672 1.837 4.176 1 98.12 104 ILE A N 1
ATOM 816 C CA . ILE A 1 104 ? -12.391 2.963 5.062 1 98.12 104 ILE A CA 1
ATOM 817 C C . ILE A 1 104 ? -12.977 2.689 6.445 1 98.12 104 ILE A C 1
ATOM 819 O O . ILE A 1 104 ? -14.148 2.318 6.566 1 98.12 104 ILE A O 1
ATOM 823 N N . THR A 1 105 ? -12.188 2.85 7.469 1 98.38 105 THR A N 1
ATOM 824 C CA . THR A 1 105 ? -12.602 2.742 8.859 1 98.38 105 THR A CA 1
ATOM 825 C C . THR A 1 105 ? -12.555 4.105 9.547 1 98.38 105 THR A C 1
ATOM 827 O O . THR A 1 105 ? -11.578 4.836 9.422 1 98.38 105 THR A O 1
ATOM 830 N N . VAL A 1 106 ? -13.609 4.453 10.227 1 98.75 106 VAL A N 1
ATOM 831 C CA . VAL A 1 106 ? -13.586 5.656 11.055 1 98.75 106 VAL A CA 1
ATOM 832 C C . VAL A 1 106 ? -12.859 5.367 12.367 1 98.75 106 VAL A C 1
ATOM 834 O O . VAL A 1 106 ? -13.266 4.496 13.133 1 98.75 106 VAL A O 1
ATOM 837 N N . ILE A 1 107 ? -11.812 6.066 12.641 1 98.75 107 ILE A N 1
ATOM 838 C CA . ILE A 1 107 ? -11 5.895 13.844 1 98.75 107 ILE A CA 1
ATOM 839 C C . ILE A 1 107 ? -11.555 6.77 14.961 1 98.75 107 ILE A C 1
ATOM 841 O O . ILE A 1 107 ? -11.602 6.352 16.125 1 98.75 107 ILE A O 1
ATOM 845 N N . ALA A 1 108 ? -11.938 8 14.617 1 98.88 108 ALA A N 1
ATOM 846 C CA . ALA A 1 108 ? -12.484 8.969 15.562 1 98.88 108 ALA A CA 1
ATOM 847 C C . ALA A 1 108 ? -13.383 9.984 14.852 1 98.88 108 ALA A C 1
ATOM 849 O O . ALA A 1 108 ? -13.055 10.445 13.758 1 98.88 108 ALA A O 1
ATOM 850 N N . ASP A 1 109 ? -14.508 10.336 15.5 1 98.69 109 ASP A N 1
ATOM 851 C CA . ASP A 1 109 ? -15.375 11.344 14.891 1 98.69 109 ASP A CA 1
ATOM 852 C C . ASP A 1 109 ? -16.016 12.227 15.961 1 98.69 109 ASP A C 1
ATOM 854 O O . ASP A 1 109 ? -16.734 13.18 15.633 1 98.69 109 ASP A O 1
ATOM 858 N N . ARG A 1 110 ? -15.734 11.93 17.234 1 98.56 110 ARG A N 1
ATOM 859 C CA . ARG A 1 110 ? -16.312 12.727 18.312 1 9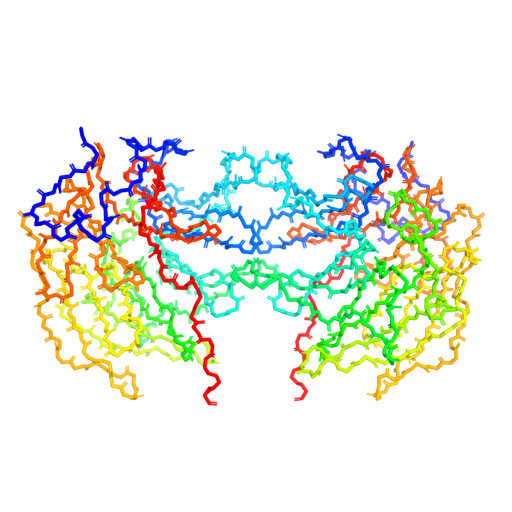8.56 110 ARG A CA 1
ATOM 860 C C . ARG A 1 110 ? -15.414 12.727 19.547 1 98.56 110 ARG A C 1
ATOM 862 O O . ARG A 1 110 ? -14.586 11.828 19.719 1 98.56 110 ARG A O 1
ATOM 869 N N . TYR A 1 111 ? -15.531 13.656 20.328 1 98.56 111 TYR A N 1
ATOM 870 C CA . TYR A 1 111 ? -14.969 13.758 21.672 1 98.56 111 TYR A CA 1
ATOM 871 C C . TYR A 1 111 ? -16.047 14.117 22.688 1 98.56 111 TYR A C 1
ATOM 873 O O . TYR A 1 111 ? -16.672 15.172 22.594 1 98.56 111 TYR A O 1
ATOM 881 N N . ASP A 1 112 ? -16.281 13.133 23.672 1 97.44 112 ASP A N 1
ATOM 882 C CA . ASP A 1 112 ? -17.281 13.32 24.703 1 97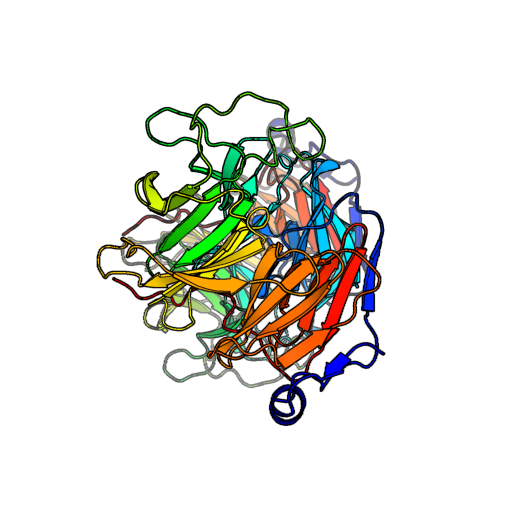.44 112 ASP A CA 1
ATOM 883 C C . ASP A 1 112 ? -18.656 13.602 24.094 1 97.44 112 ASP A C 1
ATOM 885 O O . ASP A 1 112 ? -19.328 14.555 24.5 1 97.44 112 ASP A O 1
ATOM 889 N N . GLY A 1 113 ? -19 12.945 23.047 1 97.88 113 GLY A N 1
ATOM 890 C CA . GLY A 1 113 ? -20.297 13.016 22.422 1 97.88 113 GLY A CA 1
ATOM 891 C C . GLY A 1 113 ? -20.422 14.156 21.422 1 97.88 113 GLY A C 1
ATOM 892 O O . GLY A 1 113 ? -21.391 14.227 20.672 1 97.88 113 GLY A O 1
ATOM 893 N N . ARG A 1 114 ? -19.469 15.039 21.375 1 98.69 114 ARG A N 1
ATOM 894 C CA . ARG A 1 114 ? -19.484 16.188 20.484 1 98.69 114 ARG A CA 1
ATOM 895 C C . ARG A 1 114 ? -18.641 15.93 19.25 1 98.69 114 ARG A C 1
ATOM 897 O O . ARG A 1 114 ? -17.562 15.328 19.328 1 98.69 114 ARG A O 1
ATOM 904 N N . ARG A 1 115 ? -19.078 16.438 18.109 1 98.69 115 ARG A N 1
ATOM 905 C CA . ARG A 1 115 ? -18.297 16.297 16.875 1 98.69 115 ARG A CA 1
ATOM 906 C C . ARG A 1 115 ? -17.047 17.172 16.922 1 98.69 115 ARG A C 1
ATOM 908 O O . ARG A 1 115 ? -17.078 18.297 17.422 1 98.69 115 ARG A O 1
ATOM 915 N N . PHE A 1 116 ? -16.016 16.656 16.375 1 98.94 116 PHE A N 1
ATOM 916 C CA . PHE A 1 116 ? -14.812 17.469 16.188 1 98.94 116 PHE A CA 1
ATOM 917 C C . PHE A 1 116 ? -15.109 18.688 15.336 1 98.94 116 PHE A C 1
ATOM 919 O O . PHE A 1 116 ? -16.156 18.75 14.68 1 98.94 116 PHE A O 1
ATOM 926 N N . ASN A 1 117 ? -14.25 19.703 15.383 1 98.88 117 ASN A N 1
ATOM 927 C CA . ASN A 1 117 ? -14.344 20.828 14.469 1 98.88 117 ASN A CA 1
ATOM 928 C C . ASN A 1 117 ? -14.008 20.422 13.039 1 98.88 117 ASN A C 1
ATOM 930 O O . ASN A 1 117 ? -14.906 20.266 12.203 1 98.88 117 ASN A O 1
ATOM 934 N N . SER A 1 118 ? -12.766 20.188 12.727 1 98.88 118 SER A N 1
ATOM 935 C CA . SER A 1 118 ? -12.242 19.828 11.414 1 98.88 118 SER A CA 1
ATOM 936 C C . SER A 1 118 ? -10.836 19.234 11.523 1 98.88 118 SER A C 1
ATOM 938 O O . SER A 1 118 ? -9.852 19.875 11.156 1 98.88 118 SER A O 1
ATOM 940 N N . PRO A 1 119 ? -10.688 17.969 11.969 1 98.94 119 PRO A N 1
ATOM 941 C CA . PRO A 1 119 ? -9.352 17.375 12.07 1 98.94 119 PRO A CA 1
ATOM 942 C C . PRO A 1 119 ? -8.445 17.75 10.898 1 98.94 119 PRO A C 1
ATOM 944 O O . PRO A 1 119 ? -8.859 17.656 9.742 1 98.94 119 PRO A O 1
ATOM 947 N N . ASN A 1 120 ? -7.215 18.172 11.242 1 98.94 120 ASN A N 1
ATOM 948 C CA . ASN A 1 120 ? -6.379 18.875 10.266 1 98.94 120 ASN A CA 1
ATOM 949 C C . ASN A 1 120 ? -5.133 18.062 9.922 1 98.94 120 ASN A C 1
ATOM 951 O O . ASN A 1 120 ? -4.832 17.859 8.742 1 98.94 120 ASN A O 1
ATOM 955 N N . ASP A 1 121 ? -4.336 17.641 10.836 1 98.94 121 ASP A N 1
ATOM 956 C CA . ASP A 1 121 ? -3.133 16.828 10.648 1 98.94 121 ASP A CA 1
ATOM 957 C C . ASP A 1 121 ? -2.988 15.789 11.758 1 98.94 121 ASP A C 1
ATOM 959 O O . ASP A 1 121 ? -3.602 15.922 12.82 1 98.94 121 ASP A O 1
ATOM 963 N N . ALA A 1 122 ? -2.158 14.75 11.461 1 98.88 122 ALA A N 1
ATOM 964 C CA . ALA A 1 122 ? -2.029 13.664 12.422 1 98.88 122 ALA A CA 1
ATOM 965 C C . ALA A 1 122 ? -0.605 13.117 12.445 1 98.88 122 ALA A C 1
ATOM 967 O O . ALA A 1 122 ? 0.117 13.211 11.445 1 98.88 122 ALA A O 1
ATOM 968 N N . ALA A 1 123 ? -0.217 12.586 13.547 1 98.31 123 ALA A N 1
ATOM 969 C CA . ALA A 1 123 ? 1.009 11.82 13.75 1 98.31 123 ALA A CA 1
ATOM 970 C C . ALA A 1 123 ? 0.722 10.523 14.5 1 98.31 123 ALA A C 1
ATOM 972 O O . ALA A 1 123 ? -0.075 10.5 15.438 1 98.31 123 ALA A O 1
ATOM 973 N N . VAL A 1 124 ? 1.31 9.484 14.031 1 98 124 VAL A N 1
ATOM 974 C CA . VAL A 1 124 ? 1.154 8.188 14.688 1 98 124 VAL A CA 1
ATOM 975 C C . VAL A 1 124 ? 2.387 7.891 15.539 1 98 124 VAL A C 1
ATOM 977 O O . VAL A 1 124 ? 3.518 7.969 15.055 1 98 124 VAL A O 1
ATOM 980 N N . ARG A 1 125 ? 2.158 7.598 16.75 1 96.81 125 ARG A N 1
ATOM 981 C CA . ARG A 1 125 ? 3.236 7.27 17.672 1 96.81 125 ARG A CA 1
ATOM 982 C C . ARG A 1 125 ? 3.588 5.789 17.609 1 96.81 125 ARG A C 1
ATOM 984 O O . ARG A 1 125 ? 2.814 4.984 17.078 1 96.81 125 ARG A O 1
ATOM 991 N N . SER A 1 126 ? 4.719 5.391 18.156 1 95.25 126 SER A N 1
ATOM 992 C CA . SER A 1 126 ? 5.215 4.02 18.094 1 95.25 126 SER A CA 1
ATOM 993 C C . SER A 1 126 ? 4.305 3.062 18.844 1 95.25 126 SER A C 1
ATOM 995 O O . SER A 1 126 ? 4.297 1.86 18.578 1 95.25 126 SER A O 1
ATOM 997 N N . ASP A 1 127 ? 3.529 3.562 19.812 1 94.5 127 ASP A N 1
ATOM 998 C CA . ASP A 1 127 ? 2.617 2.701 20.547 1 94.5 127 ASP A CA 1
ATOM 999 C C . ASP A 1 127 ? 1.311 2.494 19.781 1 94.5 127 ASP A C 1
ATOM 1001 O O . ASP A 1 127 ? 0.38 1.867 20.297 1 94.5 127 ASP A O 1
ATOM 1005 N N . GLY A 1 128 ? 1.24 3.078 18.625 1 95.62 128 GLY A N 1
ATOM 1006 C CA . GLY A 1 128 ? 0.096 2.869 17.75 1 95.62 128 GLY A CA 1
ATOM 1007 C C . GLY A 1 128 ? -0.961 3.949 17.875 1 95.62 128 GLY A C 1
ATOM 1008 O O . GLY A 1 128 ? -1.875 4.035 17.062 1 95.62 128 GLY A O 1
ATOM 1009 N N . SER A 1 129 ? -0.864 4.812 18.875 1 97.38 129 SER A N 1
ATOM 1010 C CA . SER A 1 129 ? -1.85 5.875 19.047 1 97.38 129 SER A CA 1
ATOM 1011 C C . SER A 1 129 ? -1.729 6.914 17.938 1 97.38 129 SER A C 1
ATOM 1013 O O . SER A 1 129 ? -0.64 7.145 17.406 1 97.38 129 SER A O 1
ATOM 1015 N N . ILE A 1 130 ? -2.836 7.516 17.625 1 98.56 130 ILE A N 1
ATOM 1016 C CA . ILE A 1 130 ? -2.922 8.555 16.609 1 98.56 130 ILE A CA 1
ATOM 1017 C C . ILE A 1 130 ? -3.238 9.898 17.266 1 98.56 130 ILE A C 1
ATOM 1019 O O . ILE A 1 130 ? -4.25 10.039 17.953 1 98.56 130 ILE A O 1
ATOM 1023 N N . TRP A 1 131 ? -2.361 10.859 17.094 1 98.88 131 TRP A N 1
ATOM 1024 C CA . TRP A 1 131 ? -2.529 12.211 17.609 1 98.88 131 TRP A CA 1
ATOM 1025 C C . TRP A 1 131 ? -2.898 13.18 16.5 1 98.88 131 TRP A C 1
ATOM 1027 O O . TRP A 1 131 ? -2.338 13.125 15.406 1 98.88 131 TRP A O 1
ATOM 1037 N N . PHE A 1 132 ? -3.906 14.031 16.797 1 98.94 132 PHE A N 1
ATOM 1038 C CA . PHE A 1 132 ? -4.328 14.875 15.68 1 98.94 132 PHE A CA 1
ATOM 1039 C C . PHE A 1 132 ? -4.801 16.234 16.172 1 98.94 132 PHE A C 1
ATOM 1041 O O . PHE A 1 132 ? -5.273 16.359 17.312 1 98.94 132 PHE A O 1
ATOM 1048 N N . SER A 1 133 ? -4.562 17.266 15.383 1 98.94 133 SER A N 1
ATOM 1049 C CA . SER A 1 133 ? -5.008 18.625 15.633 1 98.94 133 SER A CA 1
ATOM 1050 C C . SER A 1 133 ? -6.43 18.844 15.125 1 98.94 133 SER A C 1
ATOM 1052 O O . SER A 1 133 ? -6.84 18.25 14.125 1 98.94 133 SER A O 1
ATOM 1054 N N . ASP A 1 134 ? -7.156 19.75 15.812 1 98.94 134 ASP A N 1
ATOM 1055 C CA . ASP A 1 134 ? -8.562 19.969 15.484 1 98.94 134 ASP A CA 1
ATOM 1056 C C . ASP A 1 134 ? -8.914 21.453 15.5 1 98.94 134 ASP A C 1
ATOM 1058 O O . ASP A 1 134 ? -9.711 21.891 16.328 1 98.94 134 ASP A O 1
ATOM 1062 N N . PRO A 1 135 ? -8.398 22.203 14.562 1 98.88 135 PRO A N 1
ATOM 1063 C CA . PRO A 1 135 ? -8.852 23.594 14.383 1 98.88 135 PRO A CA 1
ATOM 1064 C C . PRO A 1 135 ? -10.242 23.672 13.75 1 98.88 135 PRO A C 1
ATOM 1066 O O . PRO A 1 135 ? -10.828 22.641 13.406 1 98.88 135 PRO A O 1
ATOM 1069 N N . ASP A 1 136 ? -10.766 24.844 13.617 1 98.69 136 ASP A N 1
ATOM 1070 C CA . ASP A 1 136 ? -12.117 24.969 13.07 1 98.69 136 ASP A CA 1
ATOM 1071 C C . ASP A 1 136 ? -12.078 25.406 11.609 1 98.69 136 ASP A C 1
ATOM 1073 O O . ASP A 1 136 ? -13.094 25.859 11.07 1 98.69 136 ASP A O 1
ATOM 1077 N N . PHE A 1 137 ? -10.938 25.297 10.938 1 98.25 137 PHE A N 1
ATOM 1078 C CA . PHE A 1 137 ? -10.758 25.781 9.57 1 98.25 137 PHE A CA 1
ATOM 1079 C C . PHE A 1 137 ? -11.852 25.234 8.664 1 98.25 137 PHE A C 1
ATOM 1081 O O . PHE A 1 137 ? -12.352 25.953 7.789 1 98.25 137 PHE A O 1
ATOM 1088 N N . GLY A 1 138 ? -12.203 23.969 8.797 1 98.62 138 GLY A N 1
ATOM 1089 C CA . GLY A 1 138 ? -13.102 23.297 7.875 1 98.62 138 GLY A CA 1
ATOM 1090 C C . GLY A 1 138 ? -14.562 23.594 8.133 1 98.62 138 GLY A C 1
ATOM 1091 O O . GLY A 1 138 ? -15.43 23.172 7.359 1 98.62 138 GLY A O 1
ATOM 1092 N N . ILE A 1 139 ? -14.891 24.375 9.148 1 98.69 139 ILE A N 1
ATOM 1093 C CA . ILE A 1 139 ? -16.297 24.594 9.438 1 98.69 139 ILE A CA 1
ATOM 1094 C C . ILE A 1 139 ? -16.594 26.094 9.414 1 98.69 139 ILE A C 1
ATOM 1096 O O . ILE A 1 139 ? -17.766 26.5 9.508 1 98.69 139 ILE A O 1
ATOM 1100 N N . THR A 1 140 ? -15.602 26.891 9.258 1 98.19 140 THR A N 1
ATOM 1101 C CA . THR A 1 140 ? -15.812 28.344 9.289 1 98.19 140 THR A CA 1
ATOM 1102 C C . THR A 1 140 ? -16.516 28.812 8.016 1 98.19 140 THR A C 1
ATOM 1104 O O . THR A 1 140 ? -17.125 29.875 7.996 1 98.19 140 THR A O 1
ATOM 1107 N N . SER A 1 141 ? -16.344 28.125 6.984 1 98 141 SER A N 1
ATOM 1108 C CA . SER A 1 141 ? -17 28.359 5.699 1 98 141 SER A CA 1
ATOM 1109 C C . SER A 1 141 ? -17.156 27.062 4.914 1 98 141 SER A C 1
ATOM 1111 O O . SER A 1 141 ? -16.766 26 5.398 1 98 141 SER A O 1
ATOM 1113 N N . ASP A 1 142 ? -17.656 27.156 3.709 1 98.12 142 ASP A N 1
ATOM 1114 C CA . ASP A 1 142 ? -17.844 25.984 2.867 1 98.12 142 ASP A CA 1
ATOM 1115 C C . ASP A 1 142 ? -16.656 25.781 1.938 1 98.12 142 ASP A C 1
ATOM 1117 O O . ASP A 1 142 ? -16.703 24.953 1.023 1 98.12 142 ASP A O 1
ATOM 1121 N N . TYR A 1 143 ? -15.594 26.5 2.139 1 97.69 143 TYR A N 1
ATOM 1122 C CA . TYR A 1 143 ? -14.453 26.422 1.231 1 97.69 143 TYR A CA 1
ATOM 1123 C C . TYR A 1 143 ? -13.641 25.156 1.471 1 97.69 143 TYR A C 1
ATOM 1125 O O . TYR A 1 143 ? -13.359 24.406 0.533 1 97.69 143 TYR A O 1
ATOM 1133 N N . GLU A 1 144 ? -13.273 24.812 2.713 1 97.19 144 GLU A N 1
ATOM 1134 C CA . GLU A 1 144 ? -12.422 23.672 3.023 1 97.19 144 GLU A CA 1
ATOM 1135 C C . GLU A 1 144 ? -13.219 22.547 3.699 1 97.19 144 GLU A C 1
ATOM 1137 O O . GLU A 1 144 ? -12.641 21.562 4.168 1 97.19 144 GLU A O 1
ATOM 1142 N N . GLY A 1 145 ? -14.469 22.672 3.779 1 98.31 145 GLY A N 1
ATOM 1143 C CA . GLY A 1 145 ? -15.398 21.75 4.41 1 98.31 145 GLY A CA 1
ATOM 1144 C C . GLY A 1 145 ? -16.844 22.219 4.34 1 98.31 145 GLY A C 1
ATOM 1145 O O . GLY A 1 145 ? -17.328 22.609 3.273 1 98.31 145 GLY A O 1
ATOM 1146 N N . HIS A 1 146 ? -17.547 22.094 5.477 1 98.62 146 HIS A N 1
ATOM 1147 C CA . HIS A 1 146 ? -18.938 22.531 5.59 1 98.62 146 HIS A CA 1
ATOM 1148 C C . HIS A 1 146 ? -19.125 23.484 6.762 1 98.62 146 HIS A C 1
ATOM 1150 O O . HIS A 1 146 ? -18.859 23.125 7.91 1 98.62 146 HIS A O 1
ATOM 1156 N N . ARG A 1 147 ? -19.609 24.641 6.375 1 98.69 147 ARG A N 1
ATOM 1157 C CA . ARG A 1 147 ? -19.844 25.641 7.414 1 98.69 147 ARG A CA 1
ATOM 1158 C C . ARG A 1 147 ? -20.719 25.078 8.531 1 98.69 147 ARG A C 1
ATOM 1160 O O . ARG A 1 147 ? -21.75 24.469 8.266 1 98.69 147 ARG A O 1
ATOM 1167 N N . ALA A 1 148 ? -20.297 25.281 9.742 1 98.62 148 ALA A N 1
ATOM 1168 C CA . ALA A 1 148 ? -21.016 24.766 10.906 1 98.62 148 ALA A CA 1
ATOM 1169 C C . ALA A 1 148 ? -20.562 25.484 12.18 1 98.62 148 ALA A C 1
ATOM 1171 O O . ALA A 1 148 ? -19.484 26.078 12.219 1 98.62 148 ALA A O 1
ATOM 1172 N N . GLU A 1 149 ? -21.422 25.375 13.203 1 98.38 149 GLU A N 1
ATOM 1173 C CA . GLU A 1 149 ? -21.031 25.828 14.531 1 98.38 149 GLU A CA 1
ATOM 1174 C C . GLU A 1 149 ? -20.172 24.781 15.25 1 98.38 149 GLU A C 1
ATOM 1176 O O . GLU A 1 149 ? -20.453 23.594 15.18 1 98.38 149 GLU A O 1
ATOM 1181 N N . SER A 1 150 ? -19.141 25.203 15.906 1 98.75 150 SER A N 1
ATOM 1182 C CA . SER A 1 150 ? -18.312 24.297 16.688 1 98.75 150 SER A CA 1
ATOM 1183 C C . SER A 1 150 ? -19.078 23.719 17.875 1 98.75 150 SER A C 1
ATOM 1185 O O . SER A 1 150 ? -19.641 24.469 18.672 1 98.75 150 SER A O 1
ATOM 1187 N N . GLU A 1 151 ? -19.078 22.375 17.984 1 98.69 151 GLU A N 1
ATOM 1188 C CA . GLU A 1 151 ? -19.672 21.75 19.156 1 98.69 151 GLU A CA 1
ATOM 1189 C C . GLU A 1 151 ? -18.672 21.719 20.312 1 98.69 151 GLU A C 1
ATOM 1191 O O . GLU A 1 151 ? -19.078 21.75 21.484 1 98.69 151 GLU A O 1
ATOM 1196 N N . ILE A 1 152 ? -17.422 21.719 19.984 1 98.31 152 ILE A N 1
ATOM 1197 C CA . ILE A 1 152 ? -16.344 21.641 20.953 1 98.31 152 ILE A CA 1
ATOM 1198 C C . ILE A 1 152 ? -16.141 23 21.625 1 98.31 152 ILE A C 1
ATOM 1200 O O . ILE A 1 152 ? -15.922 23.078 22.828 1 98.31 152 ILE A O 1
ATOM 1204 N N . GLY A 1 153 ? -16.188 24.062 20.828 1 98.25 153 GLY A N 1
ATOM 1205 C CA . GLY A 1 153 ? -16.031 25.422 21.344 1 98.25 153 GLY A CA 1
ATOM 1206 C C . GLY A 1 153 ? -14.586 25.812 21.531 1 98.25 153 GLY A C 1
ATOM 1207 O O . GLY A 1 153 ? -14.305 26.875 22.109 1 98.25 153 GLY A O 1
ATOM 1208 N N . ALA A 1 154 ? -13.664 25.031 21.156 1 98.5 154 ALA A N 1
ATOM 1209 C CA . ALA A 1 154 ? -12.227 25.297 21.25 1 98.5 154 ALA A CA 1
ATOM 1210 C C . ALA A 1 154 ? -11.453 24.531 20.188 1 98.5 154 ALA A C 1
ATOM 1212 O O . ALA A 1 154 ? -12 23.641 19.531 1 98.5 154 ALA A O 1
ATOM 1213 N N . CYS A 1 155 ? -10.25 24.938 19.922 1 98.81 155 CYS A N 1
ATOM 1214 C CA . CYS A 1 155 ? -9.312 24.234 19.047 1 98.81 155 CYS A CA 1
ATOM 1215 C C . CYS A 1 155 ? -8.289 23.469 19.859 1 98.81 155 CYS A C 1
ATOM 1217 O O . CYS A 1 155 ? -7.559 24.047 20.672 1 98.81 155 CYS A O 1
ATOM 1219 N N . ASN A 1 156 ? -8.227 22.172 19.641 1 98.81 156 ASN A N 1
ATOM 1220 C CA . ASN A 1 156 ? -7.469 21.312 20.547 1 98.81 156 ASN A CA 1
ATOM 1221 C C . ASN A 1 156 ? -6.625 20.297 19.766 1 98.81 156 ASN A C 1
ATOM 1223 O O . ASN A 1 156 ? -6.68 20.266 18.531 1 98.81 156 ASN A O 1
ATOM 1227 N N . VAL A 1 157 ? -5.777 19.578 20.469 1 98.94 157 VAL A N 1
ATOM 1228 C CA . VAL A 1 157 ? -5.094 18.375 20.016 1 98.94 157 VAL A CA 1
ATOM 1229 C C . VAL A 1 157 ? -5.598 17.172 20.781 1 98.94 157 VAL A C 1
ATOM 1231 O O . VAL A 1 157 ? -5.742 17.219 22.016 1 98.94 157 VAL A O 1
ATOM 1234 N N . TYR A 1 158 ? -5.887 16.125 20.031 1 98.94 158 TYR A N 1
ATOM 1235 C CA . TYR A 1 158 ? -6.422 14.898 20.609 1 98.94 158 TYR A CA 1
ATOM 1236 C C . TYR A 1 158 ? -5.512 13.711 20.297 1 98.94 158 TYR A C 1
ATOM 1238 O O . TYR A 1 158 ? -4.652 13.789 19.422 1 98.94 158 TYR A O 1
ATOM 1246 N N . ARG A 1 159 ? -5.656 12.703 21.078 1 98.62 159 ARG A N 1
ATOM 1247 C CA . ARG A 1 159 ? -5.102 11.391 20.781 1 98.62 159 ARG A CA 1
ATOM 1248 C C . ARG A 1 159 ? -6.184 10.32 20.812 1 98.62 159 ARG A C 1
ATOM 1250 O O . ARG A 1 159 ? -7.098 10.375 21.625 1 98.62 159 ARG A O 1
ATOM 1257 N N . VAL A 1 160 ? -6.062 9.352 19.906 1 98.56 160 VAL A N 1
ATOM 1258 C CA . VAL A 1 160 ? -6.984 8.219 19.891 1 98.56 160 VAL A CA 1
ATOM 1259 C C . VAL A 1 160 ? -6.195 6.914 19.844 1 98.56 160 VAL A C 1
ATOM 1261 O O . VAL A 1 160 ? -5.184 6.816 19.156 1 98.56 160 VAL A O 1
ATOM 1264 N N . ASP A 1 161 ? -6.582 5.961 20.641 1 96.38 161 ASP A N 1
ATOM 1265 C CA . ASP A 1 161 ? -6.105 4.586 20.547 1 96.38 161 ASP A CA 1
ATOM 1266 C C . ASP A 1 161 ? -6.977 3.773 19.594 1 96.38 161 ASP A C 1
ATOM 1268 O O . ASP A 1 161 ? -8.133 3.479 19.891 1 96.38 161 ASP A O 1
ATOM 1272 N N . PRO A 1 162 ? -6.426 3.387 18.469 1 94.94 162 PRO A N 1
ATOM 1273 C CA . PRO A 1 162 ? -7.27 2.721 17.484 1 94.94 162 PRO A CA 1
ATOM 1274 C C . PRO A 1 162 ? -7.762 1.352 17.938 1 94.94 162 PRO A C 1
ATOM 1276 O O . PRO A 1 162 ? -8.688 0.789 17.359 1 94.94 162 PRO A O 1
ATOM 1279 N N . ARG A 1 163 ? -7.219 0.758 18.953 1 92.56 163 ARG A N 1
ATOM 1280 C CA . ARG A 1 163 ? -7.605 -0.56 19.453 1 92.56 163 ARG A CA 1
ATOM 1281 C C . ARG A 1 163 ? -8.945 -0.501 20.172 1 92.56 163 ARG A C 1
ATOM 1283 O O . ARG A 1 163 ? -9.766 -1.412 20.047 1 92.56 163 ARG A O 1
ATOM 1290 N N . ASP A 1 164 ? -9.211 0.632 20.859 1 93.56 164 ASP A N 1
ATOM 1291 C CA . ASP A 1 164 ? -10.461 0.698 21.625 1 93.56 164 ASP A CA 1
ATOM 1292 C C . ASP A 1 164 ? -11.266 1.938 21.234 1 93.56 164 ASP A C 1
ATOM 1294 O O . ASP A 1 164 ? -12.398 2.105 21.688 1 93.56 164 ASP A O 1
ATOM 1298 N N . GLY A 1 165 ? -10.672 2.838 20.531 1 95.62 165 GLY A N 1
ATOM 1299 C CA . GLY A 1 165 ? -11.391 4.008 20.047 1 95.62 165 GLY A CA 1
ATOM 1300 C C . GLY A 1 165 ? -11.461 5.129 21.062 1 95.62 165 GLY A C 1
ATOM 1301 O O . GLY A 1 165 ? -12.148 6.129 20.844 1 95.62 165 GLY A O 1
ATOM 1302 N N . GLU A 1 166 ? -10.766 5.008 22.172 1 96.81 166 GLU A N 1
ATOM 1303 C CA . GLU A 1 166 ? -10.805 6.039 23.203 1 96.81 166 GLU A CA 1
ATOM 1304 C C . GLU A 1 166 ? -10.102 7.312 22.734 1 96.81 166 GLU A C 1
ATOM 1306 O O . GLU A 1 166 ? -8.922 7.281 22.391 1 96.81 166 GLU A O 1
ATOM 1311 N N . VAL A 1 167 ? -10.805 8.414 22.797 1 98.5 167 VAL A N 1
ATOM 1312 C CA . VAL A 1 167 ? -10.273 9.727 22.438 1 98.5 167 VAL A CA 1
ATOM 1313 C C . VAL A 1 167 ? -9.977 10.523 23.703 1 98.5 167 VAL A C 1
ATOM 1315 O O . VAL A 1 167 ? -10.805 10.586 24.625 1 98.5 167 VAL A O 1
ATOM 1318 N N . ARG A 1 168 ? -8.836 11.117 23.734 1 98.38 168 ARG A N 1
ATOM 1319 C CA . ARG A 1 168 ? -8.445 11.984 24.844 1 98.38 168 ARG A CA 1
ATOM 1320 C C . ARG A 1 168 ? -7.992 13.352 24.344 1 98.38 168 ARG A C 1
ATOM 1322 O O . ARG A 1 168 ? -7.32 13.445 23.312 1 98.38 168 ARG A O 1
ATOM 1329 N N . LEU A 1 169 ? -8.391 14.344 25.094 1 98.62 169 LEU A N 1
ATOM 1330 C CA . LEU A 1 169 ? -7.82 15.672 24.906 1 98.62 169 LEU A CA 1
ATOM 1331 C C . LEU A 1 169 ? -6.41 15.734 25.484 1 98.62 169 LEU A C 1
ATOM 1333 O O . LEU A 1 169 ? -6.215 15.523 26.688 1 98.62 169 LEU A O 1
ATOM 1337 N N . VAL A 1 170 ? -5.453 16.031 24.672 1 98.62 170 VAL A N 1
ATOM 1338 C CA . VAL A 1 170 ? -4.09 15.969 25.188 1 98.62 170 VAL A CA 1
ATOM 1339 C C . VAL A 1 170 ? -3.521 17.375 25.328 1 98.62 170 VAL A C 1
ATOM 1341 O O . VAL A 1 170 ? -2.602 17.609 26.125 1 98.62 170 VAL A O 1
ATOM 1344 N N . ALA A 1 171 ? -3.969 18.359 24.594 1 98.69 171 ALA A N 1
ATOM 1345 C CA . ALA A 1 171 ? -3.543 19.75 24.719 1 98.69 171 ALA A CA 1
ATOM 1346 C C . ALA A 1 171 ? -4.637 20.703 24.25 1 98.69 171 ALA A C 1
ATOM 1348 O O . ALA A 1 171 ? -5.301 20.453 23.25 1 98.69 171 ALA A O 1
ATOM 1349 N N . ASP A 1 172 ? -4.836 21.75 24.938 1 97.94 172 ASP A N 1
ATOM 1350 C CA . ASP A 1 172 ? -5.781 22.812 24.609 1 97.94 172 ASP A CA 1
ATOM 1351 C C . ASP A 1 172 ? -5.078 24.156 24.516 1 97.94 172 ASP A C 1
ATOM 1353 O O . ASP A 1 172 ? -3.848 24.219 24.453 1 97.94 172 ASP A O 1
ATOM 1357 N N . GLY A 1 173 ? -5.816 25.172 24.25 1 96.81 173 GLY A N 1
ATOM 1358 C CA . GLY A 1 173 ? -5.285 26.516 24.297 1 96.81 173 GLY A CA 1
ATOM 1359 C C . GLY A 1 173 ? -4.707 26.969 22.969 1 96.81 173 GLY A C 1
ATOM 1360 O O . GLY A 1 173 ? -3.875 27.875 22.922 1 96.81 173 GLY A O 1
ATOM 1361 N N . PHE A 1 174 ? -5.035 26.328 21.969 1 98.69 174 PHE A N 1
ATOM 1362 C CA . PHE A 1 174 ? -4.578 26.75 20.641 1 98.69 174 PHE A CA 1
ATOM 1363 C C . PHE A 1 174 ? -5.586 27.688 19.984 1 98.69 174 PHE A C 1
ATOM 1365 O O . PHE A 1 174 ? -6.785 27.609 20.266 1 98.69 174 PHE A O 1
ATOM 1372 N N . LEU A 1 175 ? -5.094 28.594 19.141 1 98.75 175 LEU A N 1
ATOM 1373 C CA . LEU A 1 175 ? -5.973 29.391 18.281 1 98.75 175 LEU A CA 1
ATOM 1374 C C . LEU A 1 175 ? -6.277 28.656 16.984 1 98.75 175 LEU A C 1
ATOM 1376 O O . LEU A 1 175 ? -7.406 28.719 16.484 1 98.75 175 LEU A O 1
ATOM 1380 N N . GLY A 1 176 ? -5.344 27.969 16.406 1 98.75 176 GLY A N 1
ATOM 1381 C CA . GLY A 1 176 ? -5.48 27.188 15.188 1 98.75 176 GLY A CA 1
ATOM 1382 C C . GLY A 1 176 ? -4.414 26.125 15.039 1 98.75 176 GLY A C 1
ATOM 1383 O O . GLY A 1 176 ? -3.516 26.25 14.203 1 98.75 176 GLY A O 1
ATOM 1384 N N . PRO A 1 177 ? -4.516 25.016 15.906 1 98.94 177 PRO A N 1
ATOM 1385 C CA . PRO A 1 177 ? -3.525 23.953 15.766 1 98.94 177 PRO A CA 1
ATOM 1386 C C . PRO A 1 177 ? -3.564 23.281 14.391 1 98.94 177 PRO A C 1
ATOM 1388 O O . PRO A 1 177 ? -4.645 22.984 13.875 1 98.94 177 PRO A O 1
ATOM 1391 N N . ASN A 1 178 ? -2.426 23.156 13.789 1 98.75 178 ASN A N 1
ATOM 1392 C CA . ASN A 1 178 ? -2.254 22.625 12.438 1 98.75 178 ASN A CA 1
ATOM 1393 C C . ASN A 1 178 ? -1.31 21.438 12.414 1 98.75 178 ASN A C 1
ATOM 1395 O O . ASN A 1 178 ? -1.593 20.406 13.031 1 98.75 178 ASN A O 1
ATOM 1399 N N . GLY A 1 179 ? -0.056 21.516 11.859 1 98.88 179 GLY A N 1
ATOM 1400 C CA . GLY A 1 179 ? 0.89 20.422 11.82 1 98.88 179 GLY A CA 1
ATOM 1401 C C . GLY A 1 179 ? 1.354 19.984 13.203 1 98.88 179 GLY A C 1
ATOM 1402 O O . GLY A 1 179 ? 1.563 20.812 14.086 1 98.88 179 GLY A O 1
ATOM 1403 N N . LEU A 1 180 ? 1.524 18.719 13.391 1 98.81 180 LEU A N 1
ATOM 1404 C CA . LEU A 1 180 ? 2.115 18.188 14.617 1 98.81 180 LEU A CA 1
ATOM 1405 C C . LEU A 1 180 ? 3.018 17 14.305 1 98.81 180 LEU A C 1
ATOM 1407 O O . LEU A 1 180 ? 2.738 16.234 13.391 1 98.81 180 LEU A O 1
ATOM 1411 N N . VAL A 1 181 ? 4.066 16.891 15.016 1 98.56 181 VAL A N 1
ATOM 1412 C CA . VAL A 1 181 ? 5.051 15.836 14.797 1 98.56 181 VAL A CA 1
ATOM 1413 C C . VAL A 1 181 ? 5.781 15.531 16.109 1 98.56 181 VAL A C 1
ATOM 1415 O O . VAL A 1 181 ? 6.062 16.438 16.891 1 98.56 181 VAL A O 1
ATOM 1418 N N . PHE A 1 182 ? 6.059 14.305 16.328 1 98.06 182 PHE A N 1
ATOM 1419 C CA . PHE A 1 182 ? 6.895 13.898 17.453 1 98.06 182 PHE A CA 1
ATOM 1420 C C . PHE A 1 182 ? 8.375 14.094 17.125 1 98.06 182 PHE A C 1
ATOM 1422 O O . PHE A 1 182 ? 8.781 13.945 15.977 1 98.06 182 PHE A O 1
ATOM 1429 N N . SER A 1 183 ? 9.109 14.414 18.203 1 97.62 183 SER A N 1
ATOM 1430 C CA . SER A 1 183 ? 10.555 14.289 18.047 1 97.62 183 SER A CA 1
ATOM 1431 C C . SER A 1 183 ? 10.953 12.859 17.703 1 97.62 183 SER A C 1
ATOM 1433 O O . SER A 1 183 ? 10.164 11.93 17.859 1 97.62 183 SER A O 1
ATOM 1435 N N . LEU A 1 184 ? 12.141 12.688 17.234 1 95.56 184 LEU A N 1
ATOM 1436 C CA . LEU A 1 184 ? 12.586 11.391 16.734 1 95.56 184 LEU A CA 1
ATOM 1437 C C . LEU A 1 184 ? 12.523 10.336 17.828 1 95.56 184 LEU A C 1
ATOM 1439 O O . LEU A 1 184 ? 12.258 9.164 17.562 1 95.56 184 LEU A O 1
ATOM 1443 N N . ASP A 1 185 ? 12.797 10.727 19.078 1 95.19 185 ASP A N 1
ATOM 1444 C CA . ASP A 1 185 ? 12.742 9.789 20.203 1 95.19 185 ASP A CA 1
ATOM 1445 C C . ASP A 1 185 ? 11.344 9.75 20.812 1 95.19 185 ASP A C 1
ATOM 1447 O O . ASP A 1 185 ? 11.125 9.086 21.828 1 95.19 185 ASP A O 1
ATOM 1451 N N . GLU A 1 186 ? 10.375 10.594 20.328 1 96.62 186 GLU A N 1
ATOM 1452 C CA . GLU A 1 186 ? 8.953 10.664 20.672 1 96.62 186 GLU A CA 1
ATOM 1453 C C . GLU A 1 186 ? 8.758 11.195 22.094 1 96.62 186 GLU A C 1
ATOM 1455 O O . GLU A 1 186 ? 7.688 11.023 22.688 1 96.62 186 GLU A O 1
ATOM 1460 N N . GLN A 1 187 ? 9.766 11.844 22.609 1 97.44 187 GLN A N 1
ATOM 1461 C CA . GLN A 1 187 ? 9.672 12.383 23.953 1 97.44 187 GLN A CA 1
ATOM 1462 C C . GLN A 1 187 ? 9.086 13.797 23.938 1 97.44 187 GLN A C 1
ATOM 1464 O O . GLN A 1 187 ? 8.727 14.328 25 1 97.44 187 GLN A O 1
ATOM 1469 N N . ARG A 1 188 ? 9.023 14.359 22.812 1 98.5 188 ARG A N 1
ATOM 1470 C CA . ARG A 1 188 ? 8.43 15.68 22.625 1 98.5 188 ARG A CA 1
ATOM 1471 C C . ARG A 1 188 ? 7.43 15.68 21.484 1 98.5 188 ARG A C 1
ATOM 1473 O O . ARG A 1 188 ? 7.586 14.93 20.516 1 98.5 188 ARG A O 1
ATOM 1480 N N . LEU A 1 189 ? 6.449 16.469 21.609 1 98.81 189 LEU A N 1
ATOM 1481 C CA . LEU A 1 189 ? 5.492 16.75 20.547 1 98.81 189 LEU A CA 1
ATOM 1482 C C . LEU A 1 189 ? 5.535 18.219 20.156 1 98.81 189 LEU A C 1
ATOM 1484 O O . LEU A 1 189 ? 5.441 19.094 21.016 1 98.81 189 LEU A O 1
ATOM 1488 N N . TYR A 1 190 ? 5.762 18.5 18.922 1 98.94 190 TYR A N 1
ATOM 1489 C CA . TYR A 1 190 ? 5.695 19.844 18.359 1 98.94 190 TYR A CA 1
ATOM 1490 C C . TYR A 1 190 ? 4.367 20.078 17.641 1 98.94 190 TYR A C 1
ATOM 1492 O O . TYR A 1 190 ? 3.914 19.219 16.875 1 98.94 190 TYR A O 1
ATOM 1500 N N . VAL A 1 191 ? 3.721 21.172 17.922 1 98.94 191 VAL A N 1
ATOM 1501 C CA . VAL A 1 191 ? 2.447 21.516 17.297 1 98.94 191 VAL A CA 1
ATOM 1502 C C . VAL A 1 191 ? 2.506 22.953 16.766 1 98.94 191 VAL A C 1
ATOM 1504 O O . VAL A 1 191 ? 2.773 23.891 17.516 1 98.94 191 VAL A O 1
ATOM 1507 N N . SER A 1 192 ? 2.291 23.109 15.523 1 98.94 192 SER A N 1
ATOM 1508 C CA . SER A 1 192 ? 2.186 24.422 14.914 1 98.94 192 SER A CA 1
ATOM 1509 C C . SER A 1 192 ? 0.817 25.047 15.172 1 98.94 192 SER A C 1
ATOM 1511 O O . SER A 1 192 ? -0.208 24.375 15.047 1 98.94 192 SER A O 1
ATOM 1513 N N . ASP A 1 193 ? 0.777 26.266 15.609 1 98.88 193 ASP A N 1
ATOM 1514 C CA . ASP A 1 193 ? -0.443 27.062 15.727 1 98.88 193 ASP A CA 1
ATOM 1515 C C . ASP A 1 193 ? -0.482 28.172 14.672 1 98.88 193 ASP A C 1
ATOM 1517 O O . ASP A 1 193 ? 0.134 29.219 14.852 1 98.88 193 ASP A O 1
ATOM 1521 N N . THR A 1 194 ? -1.239 27.906 13.641 1 98.75 194 THR A N 1
ATOM 1522 C CA . THR A 1 194 ? -1.24 28.781 12.477 1 98.75 194 THR A CA 1
ATOM 1523 C C . THR A 1 194 ? -1.73 30.172 12.852 1 98.75 194 THR A C 1
ATOM 1525 O O . THR A 1 194 ? -1.13 31.188 12.461 1 98.75 194 THR A O 1
ATOM 1528 N N . ARG A 1 195 ? -2.758 30.297 13.594 1 98.56 195 ARG A N 1
ATOM 1529 C CA . ARG A 1 195 ? -3.34 31.594 13.93 1 98.56 195 ARG A CA 1
ATOM 1530 C C . ARG A 1 195 ? -2.473 32.344 14.938 1 98.56 195 ARG A C 1
ATOM 1532 O O . ARG A 1 195 ? -2.271 33.562 14.812 1 98.56 195 ARG A O 1
ATOM 1539 N N . ALA A 1 196 ? -1.963 31.609 15.922 1 98.69 196 ALA A N 1
ATOM 1540 C CA . ALA A 1 196 ? -1.053 32.25 16.875 1 98.69 196 ALA A CA 1
ATOM 1541 C C . ALA A 1 196 ? 0.309 32.5 16.234 1 98.69 196 ALA A C 1
ATOM 1543 O O . ALA A 1 196 ? 1.104 33.312 16.75 1 98.69 196 ALA A O 1
ATOM 1544 N N . ASN A 1 197 ? 0.555 31.781 15.172 1 98.81 197 ASN A N 1
ATOM 1545 C CA . ASN A 1 197 ? 1.747 31.891 14.344 1 98.81 197 ASN A CA 1
ATOM 1546 C C . ASN A 1 197 ? 3.016 31.594 15.133 1 98.81 197 ASN A C 1
ATOM 1548 O O . ASN A 1 197 ? 3.975 32.375 15.102 1 98.81 197 ASN A O 1
ATOM 1552 N N . HIS A 1 198 ? 3.041 30.578 15.828 1 98.81 198 HIS A N 1
ATOM 1553 C CA . HIS A 1 198 ? 4.191 30 16.516 1 98.81 198 HIS A CA 1
ATOM 1554 C C . HIS A 1 198 ? 4.086 28.484 16.594 1 98.81 198 HIS A C 1
ATOM 1556 O O . HIS A 1 198 ? 3.049 27.922 16.25 1 98.81 198 HIS A O 1
ATOM 1562 N N . ILE A 1 199 ? 5.137 27.797 16.938 1 98.94 199 ILE A N 1
ATOM 1563 C CA . ILE A 1 199 ? 5.188 26.359 17.188 1 98.94 199 ILE A CA 1
ATOM 1564 C C . ILE A 1 199 ? 5.402 26.094 18.672 1 98.94 199 ILE A C 1
ATOM 1566 O O . ILE A 1 199 ? 6.316 26.672 19.281 1 98.94 199 ILE A O 1
ATOM 1570 N N . ARG A 1 200 ? 4.543 25.297 19.219 1 98.88 200 ARG A N 1
ATOM 1571 C CA . ARG A 1 200 ? 4.684 24.891 20.625 1 98.88 200 ARG A CA 1
ATOM 1572 C C . ARG A 1 200 ? 5.352 23.516 20.719 1 98.88 200 ARG A C 1
ATOM 1574 O O . ARG A 1 200 ? 5.258 22.703 19.797 1 98.88 200 ARG A O 1
ATOM 1581 N N . VAL A 1 201 ? 6.012 23.328 21.844 1 98.88 201 VAL A N 1
ATOM 1582 C CA . VAL A 1 201 ? 6.617 22.031 22.125 1 98.88 201 VAL A CA 1
ATOM 1583 C C . VAL A 1 201 ? 6.184 21.547 23.5 1 98.88 201 VAL A C 1
ATOM 1585 O O . VAL A 1 201 ? 6.078 22.344 24.438 1 98.88 201 VAL A O 1
ATOM 1588 N N . PHE A 1 202 ? 5.91 20.312 23.578 1 98.88 202 PHE A N 1
ATOM 1589 C CA . PHE A 1 202 ? 5.449 19.656 24.797 1 98.88 202 PHE A CA 1
ATOM 1590 C C . PHE A 1 202 ? 6.336 18.469 25.125 1 98.88 202 PHE A C 1
ATOM 1592 O O . PHE A 1 202 ? 6.789 17.75 24.234 1 98.88 202 PHE A O 1
ATOM 1599 N N . THR A 1 203 ? 6.539 18.219 26.375 1 98.69 203 THR A N 1
ATOM 1600 C CA . THR A 1 203 ? 7.086 16.938 26.812 1 98.69 203 THR A CA 1
ATOM 1601 C C . THR A 1 203 ? 5.992 15.875 26.875 1 98.69 203 THR A C 1
ATOM 1603 O O . THR A 1 203 ? 4.91 16.125 27.406 1 98.69 203 THR A O 1
ATOM 1606 N N . VAL A 1 204 ? 6.281 14.75 26.297 1 98.44 204 VAL A N 1
ATOM 1607 C CA . VAL A 1 204 ? 5.348 13.633 26.328 1 98.44 204 VAL A CA 1
ATOM 1608 C C . VAL A 1 204 ? 5.656 12.734 27.516 1 98.44 204 VAL A C 1
ATOM 1610 O O . VAL A 1 204 ? 6.734 12.141 27.594 1 98.44 204 VAL A O 1
ATOM 1613 N N . ARG A 1 205 ? 4.699 12.547 28.344 1 97.19 205 ARG A N 1
ATOM 1614 C CA . ARG A 1 205 ? 4.902 11.703 29.531 1 97.19 205 ARG A CA 1
ATOM 1615 C C . ARG A 1 205 ? 4.648 10.242 29.203 1 97.19 205 ARG A C 1
ATOM 1617 O O . ARG A 1 205 ? 4.027 9.922 28.188 1 97.19 205 ARG A O 1
ATOM 1624 N N . ASP A 1 206 ? 5.039 9.359 30.047 1 93.12 206 ASP A N 1
ATOM 1625 C CA . ASP A 1 206 ? 4.945 7.922 29.828 1 93.12 206 ASP A CA 1
ATOM 1626 C C . ASP A 1 206 ? 3.492 7.48 29.672 1 93.12 206 ASP A C 1
ATOM 1628 O O . ASP A 1 206 ? 3.199 6.527 28.953 1 93.12 206 ASP A O 1
ATOM 1632 N N . ASP A 1 207 ? 2.629 8.188 30.297 1 92.5 207 ASP A N 1
ATOM 1633 C CA . ASP A 1 207 ? 1.229 7.777 30.281 1 92.5 207 ASP A CA 1
ATOM 1634 C C . ASP A 1 207 ? 0.491 8.391 29.094 1 92.5 207 ASP A C 1
ATOM 1636 O O . ASP A 1 207 ? -0.733 8.281 28.984 1 92.5 207 ASP A O 1
ATOM 1640 N N . GLY A 1 208 ? 1.259 9.109 28.25 1 93.06 208 GLY A N 1
ATOM 1641 C CA . GLY A 1 208 ? 0.676 9.656 27.047 1 93.06 208 GLY A CA 1
ATOM 1642 C C . GLY A 1 208 ? 0.1 11.047 27.234 1 93.06 208 GLY A C 1
ATOM 1643 O O . GLY A 1 208 ? -0.512 11.594 26.312 1 93.06 208 GLY A O 1
ATOM 1644 N N . THR A 1 209 ? 0.264 11.641 28.375 1 96.25 209 THR A N 1
ATOM 1645 C CA . THR A 1 209 ? -0.152 13.023 28.594 1 96.25 209 THR A CA 1
ATOM 1646 C C . THR A 1 209 ? 0.976 13.984 28.25 1 96.25 209 THR A C 1
ATOM 1648 O O . THR A 1 209 ? 2.121 13.57 28.062 1 96.25 209 THR A O 1
ATOM 1651 N N . LEU A 1 210 ? 0.599 15.242 28.109 1 98.44 210 LEU A N 1
ATOM 1652 C CA . LEU A 1 210 ? 1.57 16.281 27.797 1 98.44 210 LEU A CA 1
ATOM 1653 C C . LEU A 1 210 ? 1.749 17.234 28.969 1 98.44 210 LEU A C 1
ATOM 1655 O O . LEU A 1 210 ? 0.823 17.438 29.766 1 98.44 210 LEU A O 1
ATOM 1659 N N . ASP A 1 211 ? 2.91 17.828 29.156 1 97.62 211 ASP A N 1
ATOM 1660 C CA . ASP A 1 211 ? 3.076 18.953 30.078 1 97.62 211 ASP A CA 1
ATOM 1661 C C . ASP A 1 211 ? 2.436 20.219 29.516 1 97.62 211 ASP A C 1
ATOM 1663 O O . ASP A 1 211 ? 1.657 20.156 28.562 1 97.62 211 ASP A O 1
ATOM 1667 N N . ASP A 1 212 ? 2.674 21.375 30.172 1 95.62 212 ASP A N 1
ATOM 1668 C CA . ASP A 1 212 ? 2.002 22.609 29.781 1 95.62 212 ASP A CA 1
ATOM 1669 C C . ASP A 1 212 ? 2.58 23.172 28.484 1 95.62 212 ASP A C 1
ATOM 1671 O O . ASP A 1 212 ? 1.974 24.031 27.844 1 95.62 212 ASP A O 1
ATOM 1675 N N . GLY A 1 213 ? 3.648 22.656 28.062 1 97.38 213 GLY A N 1
ATOM 1676 C CA . GLY A 1 213 ? 4.273 23.078 26.828 1 97.38 213 GLY A CA 1
ATOM 1677 C C . GLY A 1 213 ? 4.84 24.484 26.891 1 97.38 213 GLY A C 1
ATOM 1678 O O . GLY A 1 213 ? 4.664 25.188 27.891 1 97.38 213 GLY A O 1
ATOM 1679 N N . GLU A 1 214 ? 5.594 24.906 25.922 1 98.06 214 GLU A N 1
ATOM 1680 C CA . GLU A 1 214 ? 6.137 26.25 25.719 1 98.06 214 GLU A CA 1
ATOM 1681 C C . GLU A 1 214 ? 6.254 26.578 24.234 1 98.06 214 GLU A C 1
ATOM 1683 O O . GLU A 1 214 ? 6.156 25.703 23.391 1 98.06 214 GLU A O 1
ATOM 1688 N N . VAL A 1 215 ? 6.402 27.828 23.984 1 98.56 215 VAL A N 1
ATOM 1689 C CA . VAL A 1 215 ? 6.645 28.25 22.609 1 98.56 215 VAL A CA 1
ATOM 1690 C C . VAL A 1 215 ? 8.07 27.891 22.203 1 98.56 215 VAL A C 1
ATOM 1692 O O . VAL A 1 215 ? 9.031 28.297 22.875 1 98.56 215 VAL A O 1
ATOM 1695 N N . PHE A 1 216 ? 8.219 27.125 21.172 1 98.75 216 PHE A N 1
ATOM 1696 C CA . PHE A 1 216 ? 9.531 26.781 20.625 1 98.75 216 PHE A CA 1
ATOM 1697 C C . PHE A 1 216 ? 10.078 27.906 19.766 1 98.75 216 PHE A C 1
ATOM 1699 O O . PHE A 1 216 ? 11.195 28.375 19.984 1 98.75 216 PHE A O 1
ATOM 1706 N N . VAL A 1 217 ? 9.266 28.312 18.797 1 98.62 217 VAL A N 1
ATOM 1707 C CA . VAL A 1 217 ? 9.641 29.438 17.922 1 98.62 217 VAL A CA 1
ATOM 1708 C C . VAL A 1 217 ? 8.398 30.203 17.5 1 98.62 217 VAL A C 1
ATOM 1710 O O . VAL A 1 217 ? 7.309 29.625 17.391 1 98.62 217 VAL A O 1
ATOM 1713 N N . THR A 1 218 ? 8.531 31.484 17.312 1 98.5 218 THR A N 1
ATOM 1714 C CA . THR A 1 218 ? 7.539 32.344 16.688 1 98.5 218 THR A CA 1
ATOM 1715 C C . THR A 1 218 ? 7.93 32.656 15.25 1 98.5 218 THR A C 1
ATOM 1717 O O . THR A 1 218 ? 9.102 32.906 14.961 1 98.5 218 THR A O 1
ATOM 1720 N N . CYS A 1 219 ? 7.012 32.656 14.422 1 97.62 219 CYS A N 1
ATOM 1721 C CA . CYS A 1 219 ? 7.305 32.906 13.008 1 97.62 219 CYS A CA 1
ATOM 1722 C C . CYS A 1 219 ? 7.609 34.375 12.766 1 97.62 219 CYS A C 1
ATOM 1724 O O . CYS A 1 219 ? 6.805 35.219 13.102 1 97.62 219 CYS A O 1
ATOM 1726 N N . SER A 1 220 ? 8.695 34.656 12.094 1 91.19 220 SER A N 1
ATOM 1727 C CA . SER A 1 220 ? 9.086 36.031 11.844 1 91.19 220 SER A CA 1
ATOM 1728 C C . SER A 1 220 ? 8.797 36.438 10.406 1 91.19 220 SER A C 1
ATOM 1730 O O . SER A 1 220 ? 8.734 37.625 10.086 1 91.19 220 SER A O 1
ATOM 1732 N N . ALA A 1 221 ? 8.656 35.531 9.562 1 93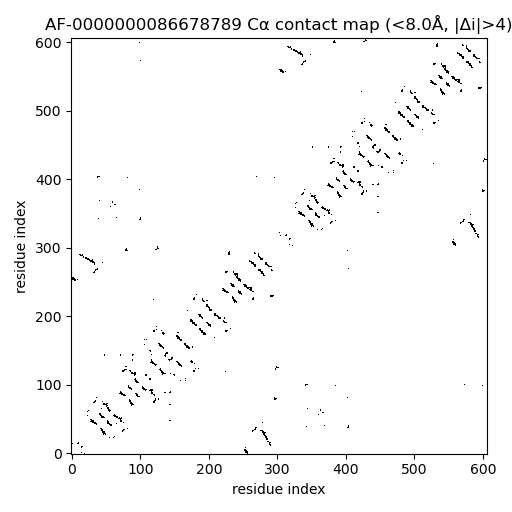.44 221 ALA A N 1
ATOM 1733 C CA . ALA A 1 221 ? 8.391 35.781 8.141 1 93.44 221 ALA A CA 1
ATOM 1734 C C . ALA A 1 221 ? 7.422 34.719 7.586 1 93.44 221 ALA A C 1
ATOM 1736 O O . ALA A 1 221 ? 7.836 33.656 7.188 1 93.44 221 ALA A O 1
ATOM 1737 N N . GLY A 1 222 ? 6.172 35.125 7.457 1 97.44 222 GLY A N 1
ATOM 1738 C CA . GLY A 1 222 ? 5.141 34.219 7.008 1 97.44 222 GLY A CA 1
ATOM 1739 C C . GLY A 1 222 ? 4.227 33.75 8.125 1 97.44 222 GLY A C 1
ATOM 1740 O O . GLY A 1 222 ? 4.078 34.438 9.141 1 97.44 222 GLY A O 1
ATOM 1741 N N . THR A 1 223 ? 3.506 32.688 7.902 1 98.69 223 THR A N 1
ATOM 1742 C CA . THR A 1 223 ? 2.592 32.031 8.828 1 98.69 223 THR A CA 1
ATOM 1743 C C . THR A 1 223 ? 2.814 30.531 8.828 1 98.69 223 THR A C 1
ATOM 1745 O O . THR A 1 223 ? 2.74 29.891 7.781 1 98.69 223 THR A O 1
ATOM 1748 N N . PHE A 1 224 ? 3.076 30 10.031 1 98.81 224 PHE A N 1
ATOM 1749 C CA . PHE A 1 224 ? 3.355 28.578 10.125 1 98.81 224 PHE A CA 1
ATOM 1750 C C . PHE A 1 224 ? 2.113 27.75 9.789 1 98.81 224 PHE A C 1
ATOM 1752 O O . PHE A 1 224 ? 0.999 28.141 10.156 1 98.81 224 PHE A O 1
ATOM 1759 N N . ASP A 1 225 ? 2.295 26.656 9.117 1 98.69 225 ASP A N 1
ATOM 1760 C CA . ASP A 1 225 ? 1.267 25.656 8.82 1 98.69 225 ASP A CA 1
ATOM 1761 C C . ASP A 1 225 ? 1.712 24.266 9.242 1 98.69 225 ASP A C 1
ATOM 1763 O O . ASP A 1 225 ? 1.804 23.969 10.43 1 98.69 225 ASP A O 1
ATOM 1767 N N . ASN A 1 226 ? 2.154 23.359 8.344 1 98.81 226 ASN A N 1
ATOM 1768 C CA . ASN A 1 226 ? 2.576 22.031 8.75 1 98.81 226 ASN A CA 1
ATOM 1769 C C . ASN A 1 226 ? 4.086 21.969 8.977 1 98.81 226 ASN A C 1
ATOM 1771 O O . ASN A 1 226 ? 4.828 22.828 8.5 1 98.81 226 ASN A O 1
ATOM 1775 N N . ILE A 1 227 ? 4.555 20.938 9.688 1 98.88 227 ILE A N 1
ATOM 1776 C CA . ILE A 1 227 ? 5.945 20.828 10.125 1 98.88 227 ILE A CA 1
ATOM 1777 C C . ILE A 1 227 ? 6.414 19.391 10.008 1 98.88 227 ILE A C 1
ATOM 1779 O O . ILE A 1 227 ? 5.613 18.453 10.125 1 98.88 227 ILE A O 1
ATOM 1783 N N . ARG A 1 228 ? 7.68 19.234 9.742 1 98.62 228 ARG A N 1
ATOM 1784 C CA . ARG A 1 228 ? 8.336 17.922 9.688 1 98.62 228 ARG A CA 1
ATOM 1785 C C . ARG A 1 228 ? 9.773 18.016 10.195 1 98.62 228 ARG A C 1
ATOM 1787 O O . ARG A 1 228 ? 10.438 19.031 10.008 1 98.62 228 ARG A O 1
ATOM 1794 N N . PHE A 1 229 ? 10.227 16.906 10.75 1 98.62 229 PHE A N 1
ATOM 1795 C CA . PHE A 1 229 ? 11.648 16.812 11.078 1 98.62 229 PHE A CA 1
ATOM 1796 C C . PHE A 1 229 ? 12.422 16.156 9.938 1 98.62 229 PHE A C 1
ATOM 1798 O O . PHE A 1 229 ? 11.867 15.352 9.188 1 98.62 229 PHE A O 1
ATOM 1805 N N . ASP A 1 230 ? 13.688 16.516 9.836 1 98.25 230 ASP A N 1
ATOM 1806 C CA . ASP A 1 230 ? 14.617 15.633 9.141 1 98.25 230 ASP A CA 1
ATOM 1807 C C . ASP A 1 230 ? 15.32 14.703 10.117 1 98.25 230 ASP A C 1
ATOM 1809 O O . ASP A 1 230 ? 15.047 14.734 11.32 1 98.25 230 ASP A O 1
ATOM 1813 N N . ASP A 1 231 ? 16.172 13.812 9.594 1 97.06 231 ASP A N 1
ATOM 1814 C CA . ASP A 1 231 ? 16.766 12.789 10.445 1 97.06 231 ASP A CA 1
ATOM 1815 C C . ASP A 1 231 ? 17.906 13.367 11.289 1 97.06 231 ASP A C 1
ATOM 1817 O O . ASP A 1 231 ? 18.453 12.688 12.156 1 97.06 231 ASP A O 1
ATOM 1821 N N . GLY A 1 232 ? 18.281 14.633 11.07 1 95.88 232 GLY A N 1
ATOM 1822 C CA . GLY A 1 232 ? 19.281 15.328 11.867 1 95.88 232 GLY A CA 1
ATOM 1823 C C . GLY A 1 232 ? 18.688 16.109 13.016 1 95.88 232 GLY A C 1
ATOM 1824 O O . GLY A 1 232 ? 19.422 16.75 13.789 1 95.88 232 GLY A O 1
ATOM 1825 N N . GLY A 1 233 ? 17.375 16.109 13.062 1 96.94 233 GLY A N 1
ATOM 1826 C CA . GLY A 1 233 ? 16.703 16.781 14.172 1 96.94 233 GLY A CA 1
ATOM 1827 C C . GLY A 1 233 ? 16.312 18.203 13.859 1 96.94 233 GLY A C 1
ATOM 1828 O O . GLY A 1 233 ? 15.812 18.922 14.727 1 96.94 233 GLY A O 1
ATOM 1829 N N . ARG A 1 234 ? 16.547 18.656 12.695 1 98.62 234 ARG A N 1
ATOM 1830 C CA . ARG A 1 234 ? 16.078 19.984 12.305 1 98.62 234 ARG A CA 1
ATOM 1831 C C . ARG A 1 234 ? 14.578 19.969 12.016 1 98.62 234 ARG A C 1
ATOM 1833 O O . ARG A 1 234 ? 14.07 19 11.43 1 98.62 234 ARG A O 1
ATOM 1840 N N . LEU A 1 235 ? 13.961 20.984 12.398 1 98.81 235 LEU A N 1
ATOM 1841 C CA . LEU A 1 235 ? 12.531 21.125 12.148 1 98.81 235 LEU A CA 1
ATOM 1842 C C . LEU A 1 235 ? 12.266 22 10.93 1 98.81 235 LEU A C 1
ATOM 1844 O O . LEU A 1 235 ? 12.664 23.172 10.898 1 98.81 235 LEU A O 1
ATOM 1848 N N . TRP A 1 236 ? 11.68 21.391 9.961 1 98.88 236 TRP A N 1
ATOM 1849 C CA . TRP A 1 236 ? 11.25 22.094 8.758 1 98.88 236 TRP A CA 1
ATOM 1850 C C . TRP A 1 236 ? 9.789 22.516 8.859 1 98.88 236 TRP A C 1
ATOM 1852 O O . TRP A 1 236 ? 8.938 21.719 9.25 1 98.88 236 TRP A O 1
ATOM 1862 N N . ALA A 1 237 ? 9.492 23.781 8.516 1 98.94 237 ALA A N 1
ATOM 1863 C CA . ALA A 1 237 ? 8.148 24.328 8.695 1 98.94 237 ALA A CA 1
ATOM 1864 C C . ALA A 1 237 ? 7.656 25.016 7.43 1 98.94 237 ALA A C 1
ATOM 1866 O O . ALA A 1 237 ? 8.32 25.922 6.91 1 98.94 237 ALA A O 1
ATOM 1867 N N . ALA A 1 238 ? 6.559 24.562 6.922 1 98.94 238 ALA A N 1
ATOM 1868 C CA . ALA A 1 238 ? 5.844 25.359 5.938 1 98.94 238 ALA A CA 1
ATOM 1869 C C . ALA A 1 238 ? 5.402 26.703 6.531 1 98.94 238 ALA A C 1
ATOM 1871 O O . ALA A 1 238 ? 4.809 26.734 7.609 1 98.94 238 ALA A O 1
ATOM 1872 N N . ALA A 1 239 ? 5.656 27.766 5.844 1 98.75 239 ALA A N 1
ATOM 1873 C CA . ALA A 1 239 ? 5.402 29.109 6.375 1 98.75 239 ALA A CA 1
ATOM 1874 C C . ALA A 1 239 ? 4.637 29.969 5.367 1 98.75 239 ALA A C 1
ATOM 1876 O O . ALA A 1 239 ? 4.934 31.141 5.191 1 98.75 239 ALA A O 1
ATOM 1877 N N . MET A 1 240 ? 3.717 29.375 4.723 1 98.25 240 MET A N 1
ATOM 1878 C CA . MET A 1 240 ? 2.857 30.047 3.754 1 98.25 240 MET A CA 1
ATOM 1879 C C . MET A 1 240 ? 3.68 30.922 2.811 1 98.25 240 MET A C 1
ATOM 1881 O O . MET A 1 240 ? 4.574 30.422 2.123 1 98.25 240 MET A O 1
ATOM 1885 N N . ASP A 1 241 ? 3.525 32.25 2.82 1 97.38 241 ASP A N 1
ATOM 1886 C CA . ASP A 1 241 ? 4.23 33.156 1.918 1 97.38 241 ASP A CA 1
ATOM 1887 C C . ASP A 1 241 ? 5.719 33.188 2.25 1 97.38 241 ASP A C 1
ATOM 1889 O O . ASP A 1 241 ? 6.52 33.688 1.456 1 97.38 241 ASP A O 1
ATOM 1893 N N . GLY A 1 242 ? 6.105 32.625 3.359 1 98.06 242 GLY A N 1
ATOM 1894 C CA . GLY A 1 242 ? 7.5 32.625 3.771 1 98.06 242 GLY A CA 1
ATOM 1895 C C . GLY A 1 242 ? 8.273 31.422 3.24 1 98.06 242 GLY A C 1
ATOM 1896 O O . GLY A 1 242 ? 9.477 31.297 3.504 1 98.06 242 GLY A O 1
ATOM 1897 N N . GLY A 1 243 ? 7.613 30.594 2.502 1 98.31 243 GLY A N 1
ATOM 1898 C CA . GLY A 1 243 ? 8.273 29.406 1.981 1 98.31 243 GLY A CA 1
ATOM 1899 C C . GLY A 1 243 ? 8.375 28.281 2.994 1 98.31 243 GLY A C 1
ATOM 1900 O O . GLY A 1 243 ? 7.391 27.953 3.662 1 98.31 243 GLY A O 1
ATOM 1901 N N . VAL A 1 244 ? 9.547 27.625 3.016 1 98.81 244 VAL A N 1
ATOM 1902 C CA . VAL A 1 244 ? 9.82 26.578 3.984 1 98.81 244 VAL A CA 1
ATOM 1903 C C . VAL A 1 244 ? 10.977 26.984 4.883 1 98.81 244 VAL A C 1
ATOM 1905 O O . VAL A 1 244 ? 12.07 27.297 4.398 1 98.81 244 VAL A O 1
ATOM 1908 N N . HIS A 1 245 ? 10.742 26.984 6.145 1 98.88 245 HIS A N 1
ATOM 1909 C CA . HIS A 1 245 ? 11.781 27.344 7.109 1 98.88 245 HIS A CA 1
ATOM 1910 C C . HIS A 1 245 ? 12.469 26.094 7.648 1 98.88 245 HIS A C 1
ATOM 1912 O O . HIS A 1 245 ? 11.844 25.047 7.801 1 98.88 245 HIS A O 1
ATOM 1918 N N . CYS A 1 246 ? 13.734 26.234 7.957 1 98.75 246 CYS A N 1
ATOM 1919 C CA . CYS A 1 246 ? 14.5 25.188 8.617 1 98.75 246 CYS A CA 1
ATOM 1920 C C . CYS A 1 246 ? 15.094 25.703 9.93 1 98.75 246 CYS A C 1
ATOM 1922 O O . CYS A 1 246 ? 15.891 26.641 9.938 1 98.75 246 CYS A O 1
ATOM 1924 N N . TYR A 1 247 ? 14.727 25.062 10.984 1 98.81 247 TYR A N 1
ATOM 1925 C CA . TYR A 1 247 ? 15.172 25.469 12.305 1 98.81 247 TYR A CA 1
ATOM 1926 C C . TYR A 1 247 ? 16.125 24.438 12.906 1 98.81 247 TYR A C 1
ATOM 1928 O O . TYR A 1 247 ? 15.898 23.234 12.797 1 98.81 247 TYR A O 1
ATOM 1936 N N . ASP A 1 248 ? 17.125 24.922 13.516 1 98.44 248 ASP A N 1
ATOM 1937 C CA . ASP A 1 248 ? 17.984 24.094 14.375 1 98.44 248 ASP A CA 1
ATOM 1938 C C . ASP A 1 248 ? 17.219 23.641 15.617 1 98.44 248 ASP A C 1
ATOM 1940 O O . ASP A 1 248 ? 16.25 24.266 16.031 1 98.44 248 ASP A O 1
ATOM 1944 N N . PRO A 1 249 ? 17.703 22.547 16.234 1 97.31 249 PRO A N 1
ATOM 1945 C CA . PRO A 1 249 ? 17.062 22.094 17.484 1 97.31 249 PRO A CA 1
ATOM 1946 C C . PRO A 1 249 ? 17.047 23.172 18.562 1 97.31 249 PRO A C 1
ATOM 1948 O O . PRO A 1 249 ? 16.219 23.125 19.469 1 97.31 249 PRO A O 1
ATOM 1951 N N . ASP A 1 250 ? 17.891 24.156 18.453 1 97.19 250 ASP A N 1
ATOM 1952 C CA . ASP A 1 250 ? 17.953 25.203 19.469 1 97.19 250 ASP A CA 1
ATOM 1953 C C . ASP A 1 250 ? 17 26.359 19.141 1 97.19 250 ASP A C 1
ATOM 1955 O O . ASP A 1 250 ? 16.969 27.359 19.844 1 97.19 250 ASP A O 1
ATOM 1959 N N . GLY A 1 251 ? 16.266 26.234 18 1 97.75 251 GLY A N 1
ATOM 1960 C CA . GLY A 1 251 ? 15.258 27.219 17.641 1 97.75 251 GLY A CA 1
ATOM 1961 C C . GLY A 1 251 ? 15.766 28.266 16.672 1 97.75 251 GLY A C 1
ATOM 1962 O O . GLY A 1 251 ? 15 29.125 16.219 1 97.75 251 GLY A O 1
ATOM 1963 N N . THR A 1 252 ? 17.047 28.203 16.344 1 98.25 252 THR A N 1
ATOM 1964 C CA . THR A 1 252 ? 17.609 29.172 15.398 1 98.25 252 THR A CA 1
ATOM 1965 C C . THR A 1 252 ? 17.125 28.891 13.977 1 98.25 252 THR A C 1
ATOM 1967 O O . THR A 1 252 ? 17.172 27.75 13.516 1 98.25 252 THR A O 1
ATOM 1970 N N . LEU A 1 253 ? 16.609 29.891 13.328 1 98.56 253 LEU A N 1
ATOM 1971 C CA . LEU A 1 253 ? 16.297 29.781 11.914 1 98.56 253 LEU A CA 1
ATOM 1972 C C . LEU A 1 253 ? 17.578 29.688 11.078 1 98.56 253 LEU A C 1
ATOM 1974 O O . LEU A 1 253 ? 18.312 30.672 10.961 1 98.56 253 LEU A O 1
ATOM 1978 N N . LEU A 1 254 ? 17.797 28.547 10.484 1 98.5 254 LEU A N 1
ATOM 1979 C CA . LEU A 1 254 ? 19.031 28.297 9.75 1 98.5 254 LEU A CA 1
ATOM 1980 C C . LEU A 1 254 ? 18.938 28.844 8.328 1 98.5 254 LEU A C 1
ATOM 1982 O O . LEU A 1 254 ? 19.906 29.375 7.797 1 98.5 254 LEU A O 1
ATOM 1986 N N . GLY A 1 255 ? 17.875 28.672 7.73 1 98.31 255 GLY A N 1
ATOM 1987 C CA . GLY A 1 255 ? 17.641 29.047 6.348 1 98.31 255 GLY A CA 1
ATOM 1988 C C . GLY A 1 255 ? 16.234 28.734 5.871 1 98.31 255 GLY A C 1
ATOM 1989 O O . GLY A 1 255 ? 15.383 28.297 6.656 1 98.31 255 GLY A O 1
ATOM 1990 N N . ARG A 1 256 ? 16.031 29.094 4.578 1 98.06 256 ARG A N 1
ATOM 1991 C CA . ARG A 1 256 ? 14.703 28.922 3.998 1 98.06 256 ARG A CA 1
ATOM 1992 C C . ARG A 1 256 ? 14.797 28.391 2.57 1 98.06 256 ARG A C 1
ATOM 1994 O O . ARG A 1 256 ? 15.789 28.625 1.877 1 98.06 256 ARG A O 1
ATOM 2001 N N . LEU A 1 257 ? 13.836 27.562 2.156 1 98.31 257 LEU A N 1
ATOM 2002 C CA . LEU A 1 257 ? 13.547 27.328 0.746 1 98.31 257 LEU A CA 1
ATOM 2003 C C . LEU A 1 257 ? 12.578 28.375 0.203 1 98.31 257 LEU A C 1
ATOM 2005 O O . LEU A 1 257 ? 11.492 28.562 0.748 1 98.31 257 LEU A O 1
ATOM 2009 N N . LEU A 1 258 ? 12.961 29.047 -0.788 1 97.75 258 LEU A N 1
ATOM 2010 C CA . LEU A 1 258 ? 12.102 30.031 -1.429 1 97.75 258 LEU A CA 1
ATOM 2011 C C . LEU A 1 258 ? 11.195 29.391 -2.467 1 97.75 258 LEU A C 1
ATOM 2013 O O . LEU A 1 258 ? 11.672 28.875 -3.479 1 97.75 258 LEU A O 1
ATOM 2017 N N . VAL A 1 259 ? 9.938 29.344 -2.195 1 97.94 259 VAL A N 1
ATOM 2018 C CA . VAL A 1 259 ? 8.922 28.734 -3.045 1 97.94 259 VAL A CA 1
ATOM 2019 C C . VAL A 1 259 ? 8.031 29.812 -3.643 1 97.94 259 VAL A C 1
ATOM 2021 O O . VAL A 1 259 ? 7.602 30.734 -2.939 1 97.94 259 VAL A O 1
ATOM 2024 N N . PRO A 1 260 ? 7.727 29.781 -4.906 1 96.5 260 PRO A N 1
ATOM 2025 C CA . PRO A 1 260 ? 7.016 30.875 -5.574 1 96.5 260 PRO A CA 1
ATOM 2026 C C . PRO A 1 260 ? 5.547 30.953 -5.172 1 96.5 260 PRO A C 1
ATOM 2028 O O . PRO A 1 260 ? 4.879 31.953 -5.449 1 96.5 260 PRO A O 1
ATOM 2031 N N . GLU A 1 261 ? 5.004 30 -4.488 1 96.94 261 GLU A N 1
ATOM 2032 C CA . GLU A 1 261 ? 3.611 29.969 -4.055 1 96.94 261 GLU A CA 1
ATOM 2033 C C . GLU A 1 261 ? 3.506 29.812 -2.539 1 96.94 261 GLU A C 1
ATOM 2035 O O . GLU A 1 261 ? 4.52 29.672 -1.854 1 96.94 261 GLU A O 1
ATOM 2040 N N . VAL A 1 262 ? 2.275 29.922 -1.994 1 98.44 262 VAL A N 1
ATOM 2041 C CA . VAL A 1 262 ? 1.99 29.812 -0.567 1 98.44 262 VAL A CA 1
ATOM 2042 C C . VAL A 1 262 ? 2.121 28.359 -0.126 1 98.44 262 VAL A C 1
ATOM 2044 O O . VAL A 1 262 ? 1.39 27.484 -0.606 1 98.44 262 VAL A O 1
ATOM 2047 N N . VAL A 1 263 ? 3.066 28.078 0.782 1 98.81 263 VAL A N 1
ATOM 2048 C CA . VAL A 1 263 ? 3.387 26.719 1.174 1 98.81 263 VAL A CA 1
ATOM 2049 C C . VAL A 1 263 ? 2.549 26.312 2.387 1 98.81 263 VAL A C 1
ATOM 2051 O O . VAL A 1 263 ? 2.619 26.953 3.436 1 98.81 263 VAL A O 1
ATOM 2054 N N . ALA A 1 264 ? 1.817 25.25 2.221 1 98.69 264 ALA A N 1
ATOM 2055 C CA . ALA A 1 264 ? 0.941 24.797 3.299 1 98.69 264 ALA A CA 1
ATOM 2056 C C . ALA A 1 264 ? 1.541 23.609 4.027 1 98.69 264 ALA A C 1
ATOM 2058 O O . ALA A 1 264 ? 1.303 23.422 5.223 1 98.69 264 ALA A O 1
ATOM 2059 N N . ASN A 1 265 ? 2.242 22.75 3.301 1 98.94 265 ASN A N 1
ATOM 2060 C CA . ASN A 1 265 ? 2.686 21.484 3.875 1 98.94 265 ASN A CA 1
ATOM 2061 C C . ASN A 1 265 ? 3.914 20.938 3.15 1 98.94 265 ASN A C 1
ATOM 2063 O O . ASN A 1 265 ? 4.168 21.297 1.999 1 98.94 265 ASN A O 1
ATOM 2067 N N . ILE A 1 266 ? 4.668 20.062 3.855 1 98.88 266 ILE A N 1
ATOM 2068 C CA . ILE A 1 266 ? 5.852 19.406 3.309 1 98.88 266 ILE A CA 1
ATOM 2069 C C . ILE A 1 266 ? 5.906 17.969 3.787 1 98.88 266 ILE A C 1
ATOM 2071 O O . ILE A 1 266 ? 5.367 17.625 4.848 1 98.88 266 ILE A O 1
ATOM 2075 N N . ARG A 1 267 ? 6.535 17.125 2.988 1 98.81 267 ARG A N 1
ATOM 2076 C CA . ARG A 1 267 ? 6.703 15.719 3.342 1 98.81 267 ARG A CA 1
ATOM 2077 C C . ARG A 1 267 ? 7.949 15.141 2.684 1 98.81 267 ARG A C 1
ATOM 2079 O O . ARG A 1 267 ? 8.195 15.359 1.496 1 98.81 267 ARG A O 1
ATOM 2086 N N . TRP A 1 268 ? 8.727 14.438 3.502 1 98.62 268 TRP A N 1
ATOM 2087 C CA . TRP A 1 268 ? 9.836 13.672 2.941 1 98.62 268 TRP A CA 1
ATOM 2088 C C . TRP A 1 268 ? 9.336 12.398 2.27 1 98.62 268 TRP A C 1
ATOM 2090 O O . TRP A 1 268 ? 8.375 11.781 2.732 1 98.62 268 TRP A O 1
ATOM 2100 N N . GLY A 1 269 ? 10.016 11.969 1.283 1 98.19 269 GLY A N 1
ATOM 2101 C CA . GLY A 1 269 ? 9.703 10.727 0.602 1 98.19 269 GLY A CA 1
ATOM 2102 C C . GLY A 1 269 ? 10.82 10.25 -0.313 1 98.19 269 GLY A C 1
ATOM 2103 O O . GLY A 1 269 ? 11.961 10.688 -0.182 1 98.19 269 GLY A O 1
ATOM 2104 N N . GLY A 1 270 ? 10.453 9.359 -1.198 1 96.75 270 GLY A N 1
ATOM 2105 C CA . GLY A 1 270 ? 11.445 8.719 -2.043 1 96.75 270 GLY A CA 1
ATOM 2106 C C . GLY A 1 270 ? 12.156 7.57 -1.357 1 96.75 270 GLY A C 1
ATOM 2107 O O . GLY A 1 270 ? 12.102 7.438 -0.133 1 96.75 270 GLY A O 1
ATOM 2108 N N . ALA A 1 271 ? 12.867 6.828 -2.172 1 92.69 271 ALA A N 1
ATOM 2109 C CA . ALA A 1 271 ? 13.523 5.613 -1.692 1 92.69 271 ALA A CA 1
ATOM 2110 C C . ALA A 1 271 ? 14.555 5.934 -0.611 1 92.69 271 ALA A C 1
ATOM 2112 O O . ALA A 1 271 ? 14.742 5.152 0.324 1 92.69 271 ALA A O 1
ATOM 2113 N N . LYS A 1 272 ? 15.148 7.051 -0.701 1 96 272 LYS A N 1
ATOM 2114 C CA . LYS A 1 272 ? 16.188 7.434 0.243 1 96 272 LYS A CA 1
ATOM 2115 C C . LYS A 1 272 ? 15.672 8.445 1.258 1 96 272 LYS A C 1
ATOM 2117 O O . LYS A 1 272 ? 16.438 8.961 2.076 1 96 272 LYS A O 1
ATOM 2122 N N . ARG A 1 273 ? 14.422 8.852 1.116 1 97.94 273 ARG A N 1
ATOM 2123 C CA . ARG A 1 273 ? 13.742 9.797 1.992 1 97.94 273 ARG A CA 1
ATOM 2124 C C . ARG A 1 273 ? 14.375 11.188 1.908 1 97.94 273 ARG A C 1
ATOM 2126 O O . ARG A 1 273 ? 14.375 11.93 2.887 1 97.94 273 ARG A O 1
ATOM 2133 N N . ASN A 1 274 ? 15 11.5 0.792 1 98.5 274 ASN A N 1
ATOM 2134 C CA . ASN A 1 274 ? 15.641 12.805 0.63 1 98.5 274 ASN A CA 1
ATOM 2135 C C . ASN A 1 274 ? 14.953 13.641 -0.443 1 98.5 274 ASN A C 1
ATOM 2137 O O . ASN A 1 274 ? 15.539 14.586 -0.975 1 98.5 274 ASN A O 1
ATOM 2141 N N . ARG A 1 275 ? 13.82 13.195 -0.828 1 98.5 275 ARG A N 1
ATOM 2142 C CA . ARG A 1 275 ? 12.977 14.023 -1.69 1 98.5 275 ARG A CA 1
ATOM 2143 C C . ARG A 1 275 ? 11.898 14.734 -0.883 1 98.5 275 ARG A C 1
ATOM 2145 O O . ARG A 1 275 ? 11.062 14.094 -0.253 1 98.5 275 ARG A O 1
ATOM 2152 N N . LEU A 1 276 ? 11.938 16.031 -0.855 1 98.75 276 LEU A N 1
ATOM 2153 C CA . LEU A 1 276 ? 10.953 16.828 -0.149 1 98.75 276 LEU A CA 1
ATOM 2154 C C . LEU A 1 276 ? 9.797 17.219 -1.074 1 98.75 276 LEU A C 1
ATOM 2156 O O . LEU A 1 276 ? 10.016 17.844 -2.111 1 98.75 276 LEU A O 1
ATOM 2160 N N . PHE A 1 277 ? 8.656 16.781 -0.753 1 98.94 277 PHE A N 1
ATOM 2161 C CA . PHE A 1 277 ? 7.445 17.188 -1.451 1 98.94 277 PHE A CA 1
ATOM 2162 C C . PHE A 1 277 ? 6.816 18.406 -0.775 1 98.94 277 PHE A C 1
ATOM 2164 O O . PHE A 1 277 ? 6.766 18.484 0.454 1 98.94 277 PHE A O 1
ATOM 2171 N N . ILE A 1 278 ? 6.359 19.359 -1.582 1 98.94 278 ILE A N 1
ATOM 2172 C CA . ILE A 1 278 ? 5.863 20.641 -1.082 1 98.94 278 ILE A CA 1
ATOM 2173 C C . ILE A 1 278 ? 4.484 20.922 -1.675 1 98.94 278 ILE A C 1
ATOM 2175 O O . ILE A 1 278 ? 4.348 21.094 -2.889 1 98.94 278 ILE A O 1
ATOM 2179 N N . ALA A 1 279 ? 3.492 20.875 -0.857 1 98.94 279 ALA A N 1
ATOM 2180 C CA . ALA A 1 279 ? 2.164 21.344 -1.244 1 98.94 279 ALA A CA 1
ATOM 2181 C C . ALA A 1 279 ? 2.047 22.844 -1.096 1 98.94 279 ALA A C 1
ATOM 2183 O O . ALA A 1 279 ? 2.08 23.375 0.019 1 98.94 279 ALA A O 1
ATOM 2184 N N . ALA A 1 280 ? 1.899 23.516 -2.193 1 98.75 280 ALA A N 1
ATOM 2185 C CA . ALA A 1 280 ? 1.906 24.984 -2.211 1 98.75 280 ALA A CA 1
ATOM 2186 C C . ALA A 1 280 ? 0.73 25.531 -3.016 1 98.75 280 ALA A C 1
ATOM 2188 O O . ALA A 1 280 ? 0.813 25.656 -4.238 1 98.75 280 ALA A O 1
ATOM 2189 N N . ASP A 1 281 ? -0.344 25.859 -2.297 1 97.75 281 ASP A N 1
ATOM 2190 C CA . ASP A 1 281 ? -1.526 26.469 -2.887 1 97.75 281 ASP A CA 1
ATOM 2191 C C . ASP A 1 281 ? -2.078 25.625 -4.031 1 97.75 281 ASP A C 1
ATOM 2193 O O . ASP A 1 281 ? -2.717 24.594 -3.793 1 97.75 281 ASP A O 1
ATOM 2197 N N . THR A 1 282 ? -1.722 25.922 -5.332 1 98.69 282 THR A N 1
ATOM 2198 C CA . THR A 1 282 ? -2.33 25.219 -6.465 1 98.69 282 THR A CA 1
ATOM 2199 C C . THR A 1 282 ? -1.403 24.141 -6.996 1 98.69 282 THR A C 1
ATOM 2201 O O . THR A 1 282 ? -1.775 23.375 -7.898 1 98.69 282 THR A O 1
ATOM 2204 N N . THR A 1 283 ? -0.262 24.031 -6.391 1 98.81 283 THR A N 1
ATOM 2205 C CA . THR A 1 283 ? 0.782 23.25 -7.047 1 98.81 283 THR A CA 1
ATOM 2206 C C . THR A 1 283 ? 1.42 22.266 -6.066 1 98.81 283 THR A C 1
ATOM 2208 O O . THR A 1 283 ? 1.546 22.562 -4.875 1 98.81 283 THR A O 1
ATOM 2211 N N . LEU A 1 284 ? 1.767 21.062 -6.48 1 98.94 284 LEU A N 1
ATOM 2212 C CA . LEU A 1 284 ? 2.67 20.141 -5.812 1 98.94 284 LEU A CA 1
ATOM 2213 C C . LEU A 1 284 ? 4.066 20.203 -6.418 1 98.94 284 LEU A C 1
ATOM 2215 O O . LEU A 1 284 ? 4.246 19.922 -7.609 1 98.94 284 LEU A O 1
ATOM 2219 N N . TYR A 1 285 ? 5.059 20.578 -5.586 1 98.88 285 TYR A N 1
ATOM 2220 C CA . TYR A 1 285 ? 6.461 20.609 -5.988 1 98.88 285 TYR A CA 1
ATOM 2221 C C . TYR A 1 285 ? 7.234 19.453 -5.348 1 98.88 285 TYR A C 1
ATOM 2223 O O . TYR A 1 285 ? 6.746 18.812 -4.41 1 98.88 285 TYR A O 1
ATOM 2231 N N . SER A 1 286 ? 8.367 19.188 -5.895 1 98.62 286 SER A N 1
ATOM 2232 C CA . SER A 1 286 ? 9.328 18.328 -5.219 1 98.62 286 SER A CA 1
ATOM 2233 C C . SER A 1 286 ? 10.758 18.844 -5.406 1 98.62 286 SER A C 1
ATOM 2235 O O . SER A 1 286 ? 11.016 19.656 -6.293 1 98.62 286 SER A O 1
ATOM 2237 N N . LEU A 1 287 ? 11.562 18.422 -4.492 1 98 287 LEU A N 1
ATOM 2238 C CA . LEU A 1 287 ? 12.969 18.828 -4.426 1 98 287 LEU A CA 1
ATOM 2239 C C . LEU A 1 287 ? 13.82 17.719 -3.809 1 98 287 LEU A C 1
ATOM 2241 O O . LEU A 1 287 ? 13.547 17.266 -2.695 1 98 287 LEU A O 1
ATOM 2245 N N . VAL A 1 288 ? 14.844 17.234 -4.543 1 98.5 288 VAL A N 1
ATOM 2246 C CA . VAL A 1 288 ? 15.789 16.297 -3.939 1 98.5 288 VAL A CA 1
ATOM 2247 C C . VAL A 1 288 ? 16.844 17.078 -3.146 1 98.5 288 VAL A C 1
ATOM 2249 O O . VAL A 1 288 ? 17.453 18.016 -3.662 1 98.5 288 VAL A O 1
ATOM 2252 N N . MET A 1 289 ? 17.078 16.688 -1.932 1 98.38 289 MET A N 1
ATOM 2253 C CA . MET A 1 289 ? 17.922 17.469 -1.034 1 98.38 289 MET A CA 1
ATOM 2254 C C . MET A 1 289 ? 19.094 16.641 -0.528 1 98.38 289 MET A C 1
ATOM 2256 O O . MET A 1 289 ? 19.141 15.422 -0.726 1 98.38 289 MET A O 1
ATOM 2260 N N . GLY A 1 290 ? 20.031 17.344 0.013 1 97.94 290 GLY A N 1
ATOM 2261 C CA . GLY A 1 290 ? 21.172 16.703 0.628 1 97.94 290 GLY A CA 1
ATOM 2262 C C . GLY A 1 290 ? 20.875 16.109 1.987 1 97.94 290 GLY A C 1
ATOM 2263 O O . GLY A 1 290 ? 21.641 15.281 2.494 1 97.94 290 GLY A O 1
ATOM 2264 N N . VAL A 1 291 ? 19.781 16.547 2.588 1 97.94 291 VAL A N 1
ATOM 2265 C CA . VAL A 1 291 ? 19.359 16 3.875 1 97.94 291 VAL A CA 1
ATOM 2266 C C . VAL A 1 291 ? 18.219 15.016 3.666 1 97.94 291 VAL A C 1
ATOM 2268 O O . VAL A 1 291 ? 17.609 14.984 2.596 1 97.94 291 VAL A O 1
ATOM 2271 N N . THR A 1 292 ? 17.953 14.18 4.703 1 97.62 292 THR A N 1
ATOM 2272 C CA . THR A 1 292 ? 16.984 13.094 4.59 1 97.62 292 THR A CA 1
ATOM 2273 C C . THR A 1 292 ? 15.945 13.172 5.703 1 97.62 292 THR A C 1
ATOM 2275 O O . THR A 1 292 ? 16.234 13.672 6.793 1 97.62 292 THR A O 1
ATOM 2278 N N . GLY A 1 293 ? 14.75 12.75 5.344 1 97.81 293 GLY A N 1
ATOM 2279 C CA . GLY A 1 293 ? 13.734 12.617 6.375 1 97.81 293 GLY A CA 1
ATOM 2280 C C . GLY A 1 293 ? 13.969 11.438 7.297 1 97.81 293 GLY A C 1
ATOM 2281 O O . GLY A 1 293 ? 14.82 10.594 7.023 1 97.81 293 GLY A O 1
ATOM 2282 N N . PRO A 1 294 ? 13.281 11.406 8.398 1 96.31 294 PRO A N 1
ATOM 2283 C CA . PRO A 1 294 ? 13.305 10.227 9.266 1 96.31 294 PRO A CA 1
ATOM 2284 C C . PRO A 1 294 ? 12.555 9.039 8.664 1 96.31 294 PRO A C 1
ATOM 2286 O O . PRO A 1 294 ? 11.992 9.148 7.574 1 96.31 294 PRO A O 1
ATOM 2289 N N . PRO A 1 295 ? 12.633 7.875 9.359 1 91.31 295 PRO A N 1
ATOM 2290 C CA . PRO A 1 295 ? 11.797 6.77 8.883 1 91.31 295 PRO A CA 1
ATOM 2291 C C . PRO A 1 295 ? 10.336 7.16 8.727 1 91.31 295 PRO A C 1
ATOM 2293 O O . PRO A 1 295 ? 9.797 7.902 9.555 1 91.31 295 PRO A O 1
ATOM 2296 N N . LEU A 1 296 ? 9.711 6.688 7.688 1 83.88 296 LEU A N 1
ATOM 2297 C CA . LEU A 1 296 ? 8.383 7.148 7.297 1 83.88 296 LEU A CA 1
ATOM 2298 C C . LEU A 1 296 ? 7.301 6.457 8.125 1 83.88 296 LEU A C 1
ATOM 2300 O O . LEU A 1 296 ? 6.148 6.898 8.141 1 83.88 296 LEU A O 1
ATOM 2304 N N . LEU A 1 297 ? 7.719 5.344 8.75 1 85.19 297 LEU A N 1
ATOM 2305 C CA . LEU A 1 297 ? 6.773 4.621 9.586 1 85.19 297 LEU A CA 1
ATOM 2306 C C . LEU A 1 297 ? 7.184 4.691 11.055 1 85.19 297 LEU A C 1
ATOM 2308 O O . LEU A 1 297 ? 8.375 4.742 11.367 1 85.19 297 LEU A O 1
ATOM 2312 N N . PRO A 1 298 ? 6.168 4.711 11.883 1 81.31 298 PRO A N 1
ATOM 2313 C CA . PRO A 1 298 ? 6.523 4.598 13.297 1 81.31 298 PRO A CA 1
ATOM 2314 C C . PRO A 1 298 ? 7.227 3.283 13.633 1 81.31 298 PRO A C 1
ATOM 2316 O O . PRO A 1 298 ? 6.953 2.26 13 1 81.31 298 PRO A O 1
ATOM 2319 N N . ALA A 1 299 ? 8.266 3.311 14.398 1 70.38 299 ALA A N 1
ATOM 2320 C CA . ALA A 1 299 ? 8.93 2.082 14.828 1 70.38 299 ALA A CA 1
ATOM 2321 C C . ALA A 1 299 ? 7.992 1.214 15.664 1 70.38 299 ALA A C 1
ATOM 2323 O O . ALA A 1 299 ? 7.223 1.727 16.484 1 70.38 299 ALA A O 1
ATOM 2324 N N . PHE A 1 300 ? 7.492 0.138 15.164 1 57.75 300 PHE A N 1
ATOM 2325 C CA . PHE A 1 300 ? 6.656 -0.712 16 1 57.75 300 PHE A CA 1
ATOM 2326 C C . PHE A 1 300 ? 7.434 -1.197 17.219 1 57.75 300 PHE A C 1
ATOM 2328 O O . PHE A 1 300 ? 8.5 -1.806 17.078 1 57.75 300 PHE A O 1
ATOM 2335 N N . ARG A 1 301 ? 7.242 -0.618 18.375 1 50.12 301 ARG A N 1
ATOM 2336 C CA . ARG A 1 301 ? 7.762 -1.154 19.625 1 50.12 301 ARG A CA 1
ATOM 2337 C C . ARG A 1 301 ? 6.703 -1.988 20.344 1 50.12 301 ARG A C 1
ATOM 2339 O O . ARG A 1 301 ? 5.551 -1.565 20.469 1 50.12 301 ARG A O 1
ATOM 2346 N N . GLN A 1 302 ? 6.633 -3.322 20.172 1 37.78 302 GLN A N 1
ATOM 2347 C CA . GLN A 1 302 ? 5.762 -4.141 21 1 37.78 302 GLN A CA 1
ATOM 2348 C C . GLN A 1 302 ? 5.73 -3.621 22.438 1 37.78 302 GLN A C 1
ATOM 2350 O O . GLN A 1 302 ? 6.781 -3.4 23.047 1 37.78 302 GLN A O 1
ATOM 2355 N N . ALA A 1 303 ? 4.656 -3.01 22.781 1 33.34 303 ALA A N 1
ATOM 2356 C CA . ALA A 1 303 ? 4.539 -2.76 24.203 1 33.34 303 ALA A CA 1
ATOM 2357 C C . ALA A 1 303 ? 4.812 -4.027 25.016 1 33.34 303 ALA A C 1
ATOM 2359 O O . ALA A 1 303 ? 4.387 -5.121 24.625 1 33.34 303 ALA A O 1
ATOM 2360 N N . MET B 1 1 ? -16.172 -14.867 -29.797 1 85 1 MET B N 1
ATOM 2361 C CA . MET B 1 1 ? -16.984 -15.031 -28.594 1 85 1 MET B CA 1
ATOM 2362 C C . MET B 1 1 ? -16.094 -15.242 -27.359 1 85 1 MET B C 1
ATOM 2364 O O . MET B 1 1 ? -15.172 -16.047 -27.391 1 85 1 MET B O 1
ATOM 2368 N N . LEU B 1 2 ? -16.281 -14.5 -26.266 1 95.44 2 LEU B N 1
ATOM 2369 C CA . LEU B 1 2 ? -15.445 -14.453 -25.062 1 95.44 2 LEU B CA 1
ATOM 2370 C C . LEU B 1 2 ? -15.773 -15.609 -24.125 1 95.44 2 LEU B C 1
ATOM 2372 O O . LEU B 1 2 ? -14.875 -16.156 -23.484 1 95.44 2 LEU B O 1
ATOM 2376 N N . TYR B 1 3 ? -17.031 -16.078 -24.203 1 97.69 3 TYR B N 1
ATOM 2377 C CA . TYR B 1 3 ? -17.469 -17.109 -23.281 1 97.69 3 TYR B CA 1
ATOM 2378 C C . TYR B 1 3 ? -17.859 -18.375 -24.031 1 97.69 3 TYR B C 1
ATOM 2380 O O . TYR B 1 3 ? -18.609 -18.328 -25.016 1 97.69 3 TYR B O 1
ATOM 2388 N N . GLU B 1 4 ? -17.375 -19.5 -23.609 1 97.88 4 GLU B N 1
ATOM 2389 C CA . GLU B 1 4 ? -17.859 -20.812 -24.031 1 97.88 4 GLU B CA 1
ATOM 2390 C C . GLU B 1 4 ? -18.578 -21.531 -22.906 1 97.88 4 GLU B C 1
ATOM 2392 O O . GLU B 1 4 ? -17.953 -21.906 -21.906 1 97.88 4 GLU B O 1
ATOM 2397 N N . VAL B 1 5 ? -19.812 -21.703 -23.047 1 98.19 5 VAL B N 1
ATOM 2398 C CA . VAL B 1 5 ? -20.641 -22.344 -22.031 1 98.19 5 VAL B CA 1
ATOM 2399 C C . VAL B 1 5 ? -20.688 -23.859 -22.297 1 98.19 5 VAL B C 1
ATOM 2401 O O . VAL B 1 5 ? -21.109 -24.297 -23.359 1 98.19 5 VAL B O 1
ATOM 2404 N N . LEU B 1 6 ? -20.344 -24.656 -21.312 1 98.12 6 LEU B N 1
ATOM 2405 C CA . LEU B 1 6 ? -20.297 -26.094 -21.484 1 98.12 6 LEU B CA 1
ATOM 2406 C C . LEU B 1 6 ? -21.297 -26.781 -20.562 1 98.12 6 LEU B C 1
ATOM 2408 O O . LEU B 1 6 ? -21.672 -27.938 -20.781 1 98.12 6 LEU B O 1
ATOM 2412 N N . ASP B 1 7 ? -21.672 -26.188 -19.5 1 98.25 7 ASP B N 1
ATOM 2413 C CA . ASP B 1 7 ? -22.672 -26.594 -18.516 1 98.25 7 ASP B CA 1
ATOM 2414 C C . ASP B 1 7 ? -23.594 -25.422 -18.172 1 98.25 7 ASP B C 1
ATOM 2416 O O . ASP B 1 7 ? -23.141 -24.297 -18 1 98.25 7 ASP B O 1
ATOM 2420 N N . ASP B 1 8 ? -24.875 -25.578 -18.047 1 97.94 8 ASP B N 1
ATOM 2421 C CA . ASP B 1 8 ? -25.844 -24.516 -17.812 1 97.94 8 ASP B CA 1
ATOM 2422 C C . ASP B 1 8 ? -25.531 -23.75 -16.531 1 97.94 8 ASP B C 1
ATOM 2424 O O . ASP B 1 8 ? -25.875 -22.562 -16.422 1 97.94 8 ASP B O 1
ATOM 2428 N N . ARG B 1 9 ? -24.844 -24.375 -15.695 1 97.38 9 ARG B N 1
ATOM 2429 C CA . ARG B 1 9 ? -24.484 -23.734 -14.43 1 97.38 9 ARG B CA 1
ATOM 2430 C C . ARG B 1 9 ? -23.531 -22.562 -14.648 1 97.38 9 ARG B C 1
ATOM 2432 O O . ARG B 1 9 ? -23.422 -21.688 -13.789 1 97.38 9 ARG B O 1
ATOM 2439 N N . PHE B 1 10 ? -22.891 -22.547 -15.742 1 98.31 10 PHE B N 1
ATOM 2440 C CA . PHE B 1 10 ? -22.031 -21.422 -16.094 1 98.31 10 PHE B CA 1
ATOM 2441 C C . PHE B 1 10 ? -22.859 -20.172 -16.344 1 98.31 10 PHE B C 1
ATOM 2443 O O . PHE B 1 10 ? -22.453 -19.062 -15.977 1 98.31 10 PHE B O 1
ATOM 2450 N N . ARG B 1 11 ? -24.016 -20.312 -16.969 1 96.44 11 ARG B N 1
ATOM 2451 C CA . ARG B 1 11 ? -24.922 -19.203 -17.219 1 96.44 11 ARG B CA 1
ATOM 2452 C C . ARG B 1 11 ? -25.719 -18.844 -15.977 1 96.44 11 ARG B C 1
ATOM 2454 O O . ARG B 1 11 ? -25.766 -17.672 -15.578 1 96.44 11 ARG B O 1
ATOM 2461 N N . THR B 1 12 ? -26.25 -19.828 -15.32 1 95.75 12 THR B N 1
ATOM 2462 C CA . THR B 1 12 ? -27.109 -19.578 -14.18 1 95.75 12 THR B CA 1
ATOM 2463 C C . THR B 1 12 ? -26.312 -19.031 -13 1 95.75 12 THR B C 1
ATOM 2465 O O . THR B 1 12 ? -26.844 -18.297 -12.164 1 95.75 12 THR B O 1
ATOM 2468 N N . GLY B 1 13 ? -25.062 -19.391 -13 1 95.5 13 GLY B N 1
ATOM 2469 C CA . GLY B 1 13 ? -24.172 -18.875 -11.969 1 95.5 13 GLY B CA 1
ATOM 2470 C C . GLY B 1 13 ? -23.609 -17.5 -12.297 1 95.5 13 GLY B C 1
ATOM 2471 O O . GLY B 1 13 ? -22.797 -16.953 -11.555 1 95.5 13 GLY B O 1
ATOM 2472 N N . ARG B 1 14 ? -23.953 -17 -13.414 1 96 14 ARG B N 1
ATOM 2473 C CA . ARG B 1 14 ? -23.594 -15.656 -13.883 1 96 14 ARG B CA 1
ATOM 2474 C C . ARG B 1 14 ? -22.109 -15.578 -14.242 1 96 14 ARG B C 1
ATOM 2476 O O . ARG B 1 14 ? -21.531 -14.5 -14.242 1 96 14 ARG B O 1
ATOM 2483 N N . CYS B 1 15 ? -21.5 -16.672 -14.555 1 97.19 15 CYS B N 1
ATOM 2484 C CA . CYS B 1 15 ? -20.094 -16.734 -14.938 1 97.19 15 CYS B CA 1
ATOM 2485 C C . CYS B 1 15 ? -19.891 -16.203 -16.359 1 97.19 15 CYS B C 1
ATOM 2487 O O . CYS B 1 15 ? -18.766 -15.898 -16.75 1 97.19 15 CYS B O 1
ATOM 2489 N N . ALA B 1 16 ? -20.969 -16.203 -17.125 1 96 16 ALA B N 1
ATOM 2490 C CA . ALA B 1 16 ? -20.891 -15.695 -18.5 1 96 16 ALA B CA 1
ATOM 2491 C C . ALA B 1 16 ? -21.547 -14.328 -18.609 1 96 16 ALA B C 1
ATOM 2493 O O . ALA B 1 16 ? -21.953 -13.914 -19.688 1 96 16 ALA B O 1
ATOM 2494 N N . ALA B 1 17 ? -21.688 -13.773 -17.453 1 94.5 17 ALA B N 1
ATOM 2495 C CA . ALA B 1 17 ? -22.266 -12.43 -17.406 1 94.5 17 ALA B CA 1
ATOM 2496 C C . ALA B 1 17 ? -21.188 -11.383 -17.109 1 94.5 17 ALA B C 1
ATOM 2498 O O . ALA B 1 17 ? -20.359 -11.578 -16.219 1 94.5 17 ALA B O 1
ATOM 2499 N N . GLY B 1 18 ? -20.969 -10.453 -17.875 1 95.56 18 GLY B N 1
ATOM 2500 C CA . GLY B 1 18 ? -20 -9.375 -17.766 1 95.56 18 GLY B CA 1
ATOM 2501 C C . GLY B 1 18 ? -19.688 -8.711 -19.094 1 95.56 18 GLY B C 1
ATOM 2502 O O . GLY B 1 18 ? -20.562 -8.57 -19.953 1 95.56 18 GLY B O 1
ATOM 2503 N N . ASP B 1 19 ? -18.469 -8.273 -19.156 1 96.38 19 ASP B N 1
ATOM 2504 C CA . ASP B 1 19 ? -18.047 -7.602 -20.391 1 96.38 19 ASP B CA 1
ATOM 2505 C C . ASP B 1 19 ? -18.172 -8.531 -21.594 1 96.38 19 ASP B C 1
ATOM 2507 O O . ASP B 1 19 ? -18.062 -9.75 -21.453 1 96.38 19 ASP B O 1
ATOM 2511 N N . SER B 1 20 ? -18.312 -7.953 -22.75 1 96.38 20 SER B N 1
ATOM 2512 C CA . SER B 1 20 ? -18.453 -8.742 -23.969 1 96.38 20 SER B CA 1
ATOM 2513 C C . SER B 1 20 ? -17.094 -8.906 -24.672 1 96.38 20 SER B C 1
ATOM 2515 O O . SER B 1 20 ? -16.969 -9.703 -25.594 1 96.38 20 SER B O 1
ATOM 2517 N N . LYS B 1 21 ? -16.172 -8.133 -24.281 1 96.69 21 LYS B N 1
ATOM 2518 C CA . LYS B 1 21 ? -14.828 -8.203 -24.859 1 96.69 21 LYS B CA 1
ATOM 2519 C C . LYS B 1 21 ? -13.766 -7.977 -23.781 1 96.69 21 LYS B C 1
ATOM 2521 O O . LYS B 1 21 ? -14.031 -7.332 -22.766 1 96.69 21 LYS B O 1
ATOM 2526 N N . LEU B 1 22 ? -12.578 -8.492 -23.984 1 98.06 22 LEU B N 1
ATOM 2527 C CA . LEU B 1 22 ? -11.445 -8.25 -23.109 1 98.06 22 LEU B CA 1
ATOM 2528 C C . LEU B 1 22 ? -10.93 -6.82 -23.25 1 98.06 22 LEU B C 1
ATOM 2530 O O . LEU B 1 22 ? -10.898 -6.281 -24.359 1 98.06 22 LEU B O 1
ATOM 2534 N N . GLU B 1 23 ? -10.57 -6.238 -22.156 1 98.38 23 GLU B N 1
ATOM 2535 C CA . GLU B 1 23 ? -9.82 -4.988 -22.156 1 98.38 23 GLU B CA 1
ATOM 2536 C C . GLU B 1 23 ? -8.312 -5.246 -22.141 1 98.38 23 GLU B C 1
ATOM 2538 O O . GLU B 1 23 ? -7.82 -5.988 -21.281 1 98.38 23 GLU B O 1
ATOM 2543 N N . THR B 1 24 ? -7.602 -4.695 -23.125 1 98.69 24 THR B N 1
ATOM 2544 C CA . THR B 1 24 ? -6.145 -4.77 -23.109 1 98.69 24 THR B CA 1
ATOM 2545 C C . THR B 1 24 ? -5.555 -3.645 -22.25 1 98.69 24 THR B C 1
ATOM 2547 O O . THR B 1 24 ? -5.715 -2.467 -22.578 1 98.69 24 THR B O 1
ATOM 2550 N N . LEU B 1 25 ? -4.883 -3.992 -21.203 1 98.75 25 LEU B N 1
ATOM 2551 C CA . LEU B 1 25 ? -4.301 -2.979 -20.328 1 98.75 25 LEU B CA 1
ATOM 2552 C C . LEU B 1 25 ? -2.852 -2.699 -20.703 1 98.75 25 LEU B C 1
ATOM 2554 O O . LEU B 1 25 ? -2.361 -1.584 -20.516 1 98.75 25 LEU B O 1
ATOM 2558 N N . PHE B 1 26 ? -2.131 -3.729 -21.203 1 98.88 26 PHE B N 1
ATOM 2559 C CA . PHE B 1 26 ? -0.723 -3.566 -21.531 1 98.88 26 PHE B CA 1
ATOM 2560 C C . PHE B 1 26 ? -0.271 -4.652 -22.516 1 98.88 26 PHE B C 1
ATOM 2562 O O . PHE B 1 26 ? -0.646 -5.816 -22.359 1 98.88 26 PHE B O 1
ATOM 2569 N N . GLU B 1 27 ? 0.507 -4.332 -23.438 1 98.69 27 GLU B N 1
ATOM 2570 C CA . GLU B 1 27 ? 1.229 -5.234 -24.328 1 98.69 27 GLU B CA 1
ATOM 2571 C C . GLU B 1 27 ? 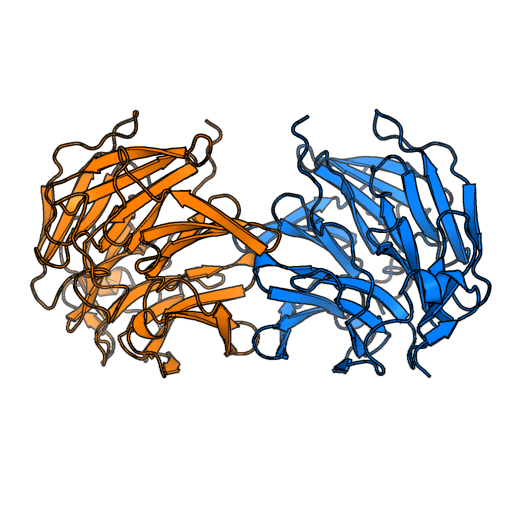2.732 -4.988 -24.266 1 98.69 27 GLU B C 1
ATOM 2573 O O . GLU B 1 27 ? 3.176 -3.842 -24.172 1 98.69 27 GLU B O 1
ATOM 2578 N N . GLY B 1 28 ? 3.508 -6.078 -24.266 1 98.25 28 GLY B N 1
ATOM 2579 C CA . GLY B 1 28 ? 4.941 -5.848 -24.328 1 98.25 28 GLY B CA 1
ATOM 2580 C C . GLY B 1 28 ? 5.734 -6.727 -23.391 1 98.25 28 GLY B C 1
ATOM 2581 O O . GLY B 1 28 ? 6.961 -6.609 -23.297 1 98.25 28 GLY B O 1
ATOM 2582 N N . CYS B 1 29 ? 5.074 -7.613 -22.734 1 98.69 29 CYS B N 1
ATOM 2583 C CA . CYS B 1 29 ? 5.789 -8.586 -21.906 1 98.69 29 CYS B CA 1
ATOM 2584 C C . CYS B 1 29 ? 6.406 -9.68 -22.781 1 98.69 29 CYS B C 1
ATOM 2586 O O . CYS B 1 29 ? 6.055 -9.82 -23.953 1 98.69 29 CYS B O 1
ATOM 2588 N N . ARG B 1 30 ? 7.324 -10.336 -22.172 1 98.44 30 ARG B N 1
ATOM 2589 C CA . ARG B 1 30 ? 7.793 -11.57 -22.797 1 98.44 30 ARG B CA 1
ATOM 2590 C C . ARG B 1 30 ? 7.027 -12.781 -22.266 1 98.44 30 ARG B C 1
ATOM 2592 O O . ARG B 1 30 ? 6.746 -13.719 -23.016 1 98.44 30 ARG B O 1
ATOM 2599 N N . TRP B 1 31 ? 6.742 -12.789 -21.031 1 98.56 31 TRP B N 1
ATOM 2600 C CA . TRP B 1 31 ? 5.906 -13.773 -20.344 1 98.56 31 TRP B CA 1
ATOM 2601 C C . TRP B 1 31 ? 5.273 -13.164 -19.094 1 98.56 31 TRP B C 1
ATOM 2603 O O . TRP B 1 31 ? 5.887 -13.148 -18.031 1 98.56 31 TRP B O 1
ATOM 2613 N N . ALA B 1 32 ? 4.047 -12.734 -19.234 1 98.81 32 ALA B N 1
ATOM 2614 C CA . ALA B 1 32 ? 3.312 -12.086 -18.156 1 98.81 32 ALA B CA 1
ATOM 2615 C C . ALA B 1 32 ? 2.82 -13.109 -17.125 1 98.81 32 ALA B C 1
ATOM 2617 O O . ALA B 1 32 ? 2.266 -14.148 -17.5 1 98.81 32 ALA B O 1
ATOM 2618 N N . GLU B 1 33 ? 3.053 -12.836 -15.836 1 98.62 33 GLU B N 1
ATOM 2619 C CA . GLU B 1 33 ? 2.688 -13.734 -14.742 1 98.62 33 GLU B CA 1
ATOM 2620 C C . GLU B 1 33 ? 2.367 -12.961 -13.469 1 98.62 33 GLU B C 1
ATOM 2622 O O . GLU B 1 33 ? 2.652 -11.766 -13.375 1 98.62 33 GLU B O 1
ATOM 2627 N N . GLY B 1 34 ? 1.806 -13.547 -12.57 1 98.81 34 GLY B N 1
ATOM 2628 C CA . GLY B 1 34 ? 1.709 -13.172 -11.172 1 98.81 34 GLY B CA 1
ATOM 2629 C C . GLY B 1 34 ? 0.982 -11.859 -10.953 1 98.81 34 GLY B C 1
ATOM 2630 O O . GLY B 1 34 ? 1.459 -10.992 -10.211 1 98.81 34 GLY B O 1
ATOM 2631 N N . PRO B 1 35 ? -0.134 -11.617 -11.695 1 98.94 35 PRO B N 1
ATOM 2632 C CA . PRO B 1 35 ? -0.885 -10.398 -11.391 1 98.94 35 PRO B CA 1
ATOM 2633 C C . PRO B 1 35 ? -1.407 -10.375 -9.953 1 98.94 35 PRO B C 1
ATOM 2635 O O . PRO B 1 35 ? -1.811 -11.406 -9.422 1 98.94 35 PRO B O 1
ATOM 2638 N N . LEU B 1 36 ? -1.354 -9.188 -9.375 1 98.88 36 LEU B N 1
ATOM 2639 C CA . LEU B 1 36 ? -1.836 -8.969 -8.016 1 98.88 36 LEU B CA 1
ATOM 2640 C C . LEU B 1 36 ? -2.43 -7.566 -7.875 1 98.88 36 LEU B C 1
ATOM 2642 O O . LEU B 1 36 ? -1.746 -6.57 -8.117 1 98.88 36 LEU B O 1
ATOM 2646 N N . TYR B 1 37 ? -3.658 -7.539 -7.57 1 98.69 37 TYR B N 1
ATOM 2647 C CA . TYR B 1 37 ? -4.312 -6.266 -7.301 1 98.69 37 TYR B CA 1
ATOM 2648 C C . TYR B 1 37 ? -4.098 -5.836 -5.855 1 98.69 37 TYR B C 1
ATOM 2650 O O . TYR B 1 37 ? -4.301 -6.625 -4.93 1 98.69 37 TYR B O 1
ATOM 2658 N N . VAL B 1 38 ? -3.631 -4.605 -5.664 1 98.56 38 VAL B N 1
ATOM 2659 C CA . VAL B 1 38 ? -3.445 -4.008 -4.344 1 98.56 38 VAL B CA 1
ATOM 2660 C C . VAL B 1 38 ? -4.543 -2.979 -4.086 1 98.56 38 VAL B C 1
ATOM 2662 O O . VAL B 1 38 ? -4.453 -1.837 -4.543 1 98.56 38 VAL B O 1
ATOM 2665 N N . PRO B 1 39 ? -5.516 -3.34 -3.285 1 97.69 39 PRO B N 1
ATOM 2666 C CA . PRO B 1 39 ? -6.719 -2.512 -3.197 1 97.69 39 PRO B CA 1
ATOM 2667 C C . PRO B 1 39 ? -6.465 -1.166 -2.523 1 97.69 39 PRO B C 1
ATOM 2669 O O . PRO B 1 39 ? -6.969 -0.137 -2.98 1 97.69 39 PRO B O 1
ATOM 2672 N N . ALA B 1 40 ? -5.68 -1.148 -1.493 1 97.56 40 ALA B N 1
ATOM 2673 C CA . ALA B 1 40 ? -5.457 0.081 -0.736 1 97.56 40 ALA B CA 1
ATOM 2674 C C . ALA B 1 40 ? -4.77 1.138 -1.596 1 97.56 40 ALA B C 1
ATOM 2676 O O . ALA B 1 40 ? -5.016 2.334 -1.436 1 97.56 40 ALA B O 1
ATOM 2677 N N . GLY B 1 41 ? -3.895 0.671 -2.477 1 98.06 41 GLY B N 1
ATOM 2678 C CA . GLY B 1 41 ? -3.152 1.589 -3.324 1 98.06 41 GLY B CA 1
ATOM 2679 C C . GLY B 1 41 ? -3.777 1.772 -4.695 1 98.06 41 GLY B C 1
ATOM 2680 O O . GLY B 1 41 ? -3.324 2.604 -5.484 1 98.06 41 GLY B O 1
ATOM 2681 N N . ARG B 1 42 ? -4.809 0.913 -5.035 1 98.12 42 ARG B N 1
ATOM 2682 C CA . ARG B 1 42 ? -5.551 0.975 -6.289 1 98.12 42 ARG B CA 1
ATOM 2683 C C . ARG B 1 42 ? -4.617 0.81 -7.484 1 98.12 42 ARG B C 1
ATOM 2685 O O . ARG B 1 42 ? -4.617 1.637 -8.398 1 98.12 42 ARG B O 1
ATOM 2692 N N . TYR B 1 43 ? -3.912 -0.262 -7.484 1 98.75 43 TYR B N 1
ATOM 2693 C CA . TYR B 1 43 ? -3.041 -0.604 -8.602 1 98.75 43 TYR B CA 1
ATOM 2694 C C . TYR B 1 43 ? -2.852 -2.113 -8.703 1 98.75 43 TYR B C 1
ATOM 2696 O O . TYR B 1 43 ? -3.225 -2.855 -7.797 1 98.75 43 TYR B O 1
ATOM 2704 N N . LEU B 1 44 ? -2.391 -2.551 -9.867 1 98.81 44 LEU B N 1
ATOM 2705 C CA . LEU B 1 44 ? -2.051 -3.945 -10.125 1 98.81 44 LEU B CA 1
ATOM 2706 C C . LEU B 1 44 ? -0.569 -4.09 -10.461 1 98.81 44 LEU B C 1
ATOM 2708 O O . LEU B 1 44 ? -0.042 -3.365 -11.305 1 98.81 44 LEU B O 1
ATOM 2712 N N . VAL B 1 45 ? 0.072 -5.027 -9.75 1 98.94 45 VAL B N 1
ATOM 2713 C CA . VAL B 1 45 ? 1.424 -5.391 -10.164 1 98.94 45 VAL B CA 1
ATOM 2714 C C . VAL B 1 45 ? 1.403 -6.754 -10.859 1 98.94 45 VAL B C 1
ATOM 2716 O O . VAL B 1 45 ? 0.519 -7.574 -10.602 1 98.94 45 VAL B O 1
ATOM 2719 N N . TRP B 1 46 ? 2.312 -6.953 -11.758 1 98.94 46 TRP B N 1
ATOM 2720 C CA . TRP B 1 46 ? 2.496 -8.273 -12.344 1 98.94 46 TRP B CA 1
ATOM 2721 C C . TRP B 1 46 ? 3.934 -8.461 -12.82 1 98.94 46 TRP B C 1
ATOM 2723 O O . TRP B 1 46 ? 4.711 -7.508 -12.867 1 98.94 46 TRP B O 1
ATOM 2733 N N . SER B 1 47 ? 4.242 -9.664 -13.055 1 98.94 47 SER B N 1
ATOM 2734 C CA . SER B 1 47 ? 5.605 -10.047 -13.398 1 98.94 47 SER B CA 1
ATOM 2735 C C . SER B 1 47 ? 5.781 -10.148 -14.914 1 98.94 47 SER B C 1
ATOM 2737 O O . SER B 1 47 ? 4.898 -10.641 -15.617 1 98.94 47 SER B O 1
ATOM 2739 N N . ASP B 1 48 ? 6.828 -9.625 -15.414 1 98.94 48 ASP B N 1
ATOM 2740 C CA . ASP B 1 48 ? 7.395 -9.906 -16.734 1 98.94 48 ASP B CA 1
ATOM 2741 C C . ASP B 1 48 ? 8.703 -10.688 -16.609 1 98.94 48 ASP B C 1
ATOM 2743 O O . ASP B 1 48 ? 9.789 -10.102 -16.672 1 98.94 48 ASP B O 1
ATOM 2747 N N . ILE B 1 49 ? 8.586 -11.977 -16.531 1 98.88 49 ILE B N 1
ATOM 2748 C CA . ILE B 1 49 ? 9.57 -12.852 -15.914 1 98.88 49 ILE B CA 1
ATOM 2749 C C . ILE B 1 49 ? 10.898 -12.742 -16.656 1 98.88 49 ILE B C 1
ATOM 2751 O O . ILE B 1 49 ? 11.93 -12.406 -16.062 1 98.88 49 ILE B O 1
ATOM 2755 N N . PRO B 1 50 ? 10.922 -12.953 -17.969 1 98.81 50 PRO B N 1
ATOM 2756 C CA . PRO B 1 50 ? 12.227 -12.992 -18.641 1 98.81 50 PRO B CA 1
ATOM 2757 C C . PRO B 1 50 ? 12.922 -11.633 -18.672 1 98.81 50 PRO B C 1
ATOM 2759 O O . PRO B 1 50 ? 14.148 -11.562 -18.703 1 98.81 50 PRO B O 1
ATOM 2762 N N . ASN B 1 51 ? 12.125 -10.57 -18.672 1 98.69 51 ASN B N 1
ATOM 2763 C CA . ASN B 1 51 ? 12.695 -9.234 -18.688 1 98.69 51 ASN B CA 1
ATOM 2764 C C . ASN B 1 51 ? 13.156 -8.805 -17.297 1 98.69 51 ASN B C 1
ATOM 2766 O O . ASN B 1 51 ? 13.609 -7.672 -17.109 1 98.69 51 ASN B O 1
ATOM 2770 N N . ASP B 1 52 ? 13.016 -9.625 -16.344 1 98.81 52 ASP B N 1
ATOM 2771 C CA . ASP B 1 52 ? 13.453 -9.391 -14.969 1 98.81 52 ASP B CA 1
ATOM 2772 C C . ASP B 1 52 ? 12.891 -8.086 -14.43 1 98.81 52 ASP B C 1
ATOM 2774 O O . ASP B 1 52 ? 13.648 -7.227 -13.961 1 98.81 52 ASP B O 1
ATOM 2778 N N . ARG B 1 53 ? 11.547 -8 -14.477 1 98.88 53 ARG B N 1
ATOM 2779 C CA . ARG B 1 53 ? 10.906 -6.785 -13.992 1 98.88 53 ARG B CA 1
ATOM 2780 C C . ARG B 1 53 ? 9.484 -7.07 -13.516 1 98.88 53 ARG B C 1
ATOM 2782 O O . ARG B 1 53 ? 8.883 -8.078 -13.898 1 98.88 53 ARG B O 1
ATOM 2789 N N . MET B 1 54 ? 9.039 -6.285 -12.625 1 98.88 54 MET B N 1
ATOM 2790 C CA . MET B 1 54 ? 7.633 -6.125 -12.25 1 98.88 54 MET B CA 1
ATOM 2791 C C . MET B 1 54 ? 7.062 -4.828 -12.805 1 98.88 54 MET B C 1
ATOM 2793 O O . MET B 1 54 ? 7.703 -3.777 -12.727 1 98.88 54 MET B O 1
ATOM 2797 N N . LEU B 1 55 ? 5.93 -4.961 -13.383 1 98.94 55 LEU B N 1
ATOM 2798 C CA . LEU B 1 55 ? 5.215 -3.799 -13.891 1 98.94 55 LEU B CA 1
ATOM 2799 C C . LEU B 1 55 ? 4.035 -3.449 -12.992 1 98.94 55 LEU B C 1
ATOM 2801 O O . LEU B 1 55 ? 3.598 -4.273 -12.188 1 98.94 55 LEU B O 1
ATOM 2805 N N . ARG B 1 56 ? 3.588 -2.219 -13.102 1 98.88 56 ARG B N 1
ATOM 2806 C CA . ARG B 1 56 ? 2.445 -1.77 -12.312 1 98.88 56 ARG B CA 1
ATOM 2807 C C . ARG B 1 56 ? 1.482 -0.948 -13.164 1 98.88 56 ARG B C 1
ATOM 2809 O O . ARG B 1 56 ? 1.885 0.028 -13.805 1 98.88 56 ARG B O 1
ATOM 2816 N N . TRP B 1 57 ? 0.276 -1.386 -13.258 1 98.88 57 TRP B N 1
ATOM 2817 C CA . TRP B 1 57 ? -0.832 -0.634 -13.836 1 98.88 57 TRP B CA 1
ATOM 2818 C C . TRP B 1 57 ? -1.533 0.208 -12.773 1 98.88 57 TRP B C 1
ATOM 2820 O O . TRP B 1 57 ? -1.946 -0.31 -11.734 1 98.88 57 TRP B O 1
ATOM 2830 N N . ASP B 1 58 ? -1.614 1.515 -13.055 1 98.62 58 ASP B N 1
ATOM 2831 C CA . ASP B 1 58 ? -2.252 2.457 -12.141 1 98.62 58 ASP B CA 1
ATOM 2832 C C . ASP B 1 58 ? -3.74 2.602 -12.453 1 98.62 58 ASP B C 1
ATOM 2834 O O . ASP B 1 58 ? -4.113 3.135 -13.5 1 98.62 58 ASP B O 1
ATOM 2838 N N . GLU B 1 59 ? -4.551 2.234 -11.531 1 97.81 59 GLU B N 1
ATOM 2839 C CA . GLU B 1 59 ? -5.996 2.232 -11.727 1 97.81 59 GLU B CA 1
ATOM 2840 C C . GLU B 1 59 ? -6.531 3.652 -11.906 1 97.81 59 GLU B C 1
ATOM 2842 O O . GLU B 1 59 ? -7.535 3.863 -12.586 1 97.81 59 GLU B O 1
ATOM 2847 N N . THR B 1 60 ? -5.887 4.648 -11.344 1 97.25 60 THR B N 1
ATOM 2848 C CA . THR B 1 60 ? -6.406 6.012 -11.336 1 97.25 60 THR B CA 1
ATOM 2849 C C . THR B 1 60 ? -6.105 6.715 -12.656 1 97.25 60 THR B C 1
ATOM 2851 O O . THR B 1 60 ? -6.762 7.695 -13.008 1 97.25 60 THR B O 1
ATOM 2854 N N . THR B 1 61 ? -5.07 6.203 -13.414 1 98.12 61 THR B N 1
ATOM 2855 C CA . THR B 1 61 ? -4.645 6.922 -14.609 1 98.12 61 THR B CA 1
ATOM 2856 C C . THR B 1 61 ? -4.676 6.004 -15.828 1 98.12 61 THR B C 1
ATOM 2858 O O . THR B 1 61 ? -4.664 6.477 -16.969 1 98.12 61 THR B O 1
ATOM 2861 N N . GLY B 1 62 ? -4.617 4.672 -15.578 1 98.19 62 GLY B N 1
ATOM 2862 C CA . GLY B 1 62 ? -4.531 3.711 -16.672 1 98.19 62 GLY B CA 1
ATOM 2863 C C . GLY B 1 62 ? -3.119 3.521 -17.188 1 98.19 62 GLY B C 1
ATOM 2864 O O . GLY B 1 62 ? -2.895 2.75 -18.125 1 98.19 62 GLY B O 1
ATOM 2865 N N . LYS B 1 63 ? -2.158 4.172 -16.594 1 98.62 63 LYS B N 1
ATOM 2866 C CA . LYS B 1 63 ? -0.788 4.113 -17.094 1 98.62 63 LYS B CA 1
ATOM 2867 C C . LYS B 1 63 ? -0.029 2.943 -16.469 1 98.62 63 LYS B C 1
ATOM 2869 O O . LYS B 1 63 ? -0.365 2.484 -15.383 1 98.62 63 LYS B O 1
ATOM 2874 N N . VAL B 1 64 ? 0.939 2.422 -17.219 1 98.81 64 VAL B N 1
ATOM 2875 C CA . VAL B 1 64 ? 1.786 1.323 -16.766 1 98.81 64 VAL B CA 1
ATOM 2876 C C . VAL B 1 64 ? 3.232 1.801 -16.656 1 98.81 64 VAL B C 1
ATOM 2878 O O . VAL B 1 64 ? 3.744 2.48 -17.547 1 98.81 64 VAL B O 1
ATOM 2881 N N . GLY B 1 65 ? 3.836 1.54 -15.555 1 98.75 65 GLY B N 1
ATOM 2882 C CA . GLY B 1 65 ? 5.25 1.807 -15.344 1 98.75 65 GLY B CA 1
ATOM 2883 C C . GLY B 1 65 ? 6 0.62 -14.773 1 98.75 65 GLY B C 1
ATOM 2884 O O . GLY B 1 65 ? 5.395 -0.397 -14.43 1 98.75 65 GLY B O 1
ATOM 2885 N N . VAL B 1 66 ? 7.363 0.74 -14.711 1 98.81 66 VAL B N 1
ATOM 2886 C CA . VAL B 1 66 ? 8.195 -0.288 -14.102 1 98.81 66 VAL B CA 1
ATOM 2887 C C . VAL B 1 66 ? 8.18 -0.124 -12.578 1 98.81 66 VAL B C 1
ATOM 2889 O O . VAL B 1 66 ? 8.633 0.896 -12.055 1 98.81 66 VAL B O 1
ATOM 2892 N N . PHE B 1 67 ? 7.68 -1.105 -11.875 1 98.75 67 PHE B N 1
ATOM 2893 C CA . PHE B 1 67 ? 7.602 -1.089 -10.422 1 98.75 67 PHE B CA 1
ATOM 2894 C C . PHE B 1 67 ? 8.945 -1.451 -9.797 1 98.75 67 PHE B C 1
ATOM 2896 O O . PHE B 1 67 ? 9.375 -0.826 -8.828 1 98.75 67 PHE B O 1
ATOM 2903 N N . ARG B 1 68 ? 9.586 -2.445 -10.406 1 98.69 68 ARG B N 1
ATOM 2904 C CA . ARG B 1 68 ? 10.883 -2.924 -9.93 1 98.69 68 ARG B CA 1
ATOM 2905 C C . ARG B 1 68 ? 11.672 -3.572 -11.055 1 98.69 68 ARG B C 1
ATOM 2907 O O . ARG B 1 68 ? 11.141 -4.395 -11.805 1 98.69 68 ARG B O 1
ATOM 2914 N N . SER B 1 69 ? 12.914 -3.229 -11.18 1 98.5 69 SER B N 1
ATOM 2915 C CA . SER B 1 69 ? 13.875 -3.83 -12.102 1 98.5 69 SER B CA 1
ATOM 2916 C C . SER B 1 69 ? 15.312 -3.506 -11.688 1 98.5 69 SER B C 1
ATOM 2918 O O . SER B 1 69 ? 15.633 -2.35 -11.406 1 98.5 69 SER B O 1
ATOM 2920 N N . PRO B 1 70 ? 16.281 -4.43 -11.633 1 98.12 70 PRO B N 1
ATOM 2921 C CA . PRO B 1 70 ? 15.984 -5.863 -11.703 1 98.12 70 PRO B CA 1
ATOM 2922 C C . PRO B 1 70 ? 15.094 -6.336 -10.547 1 98.12 70 PRO B C 1
ATOM 2924 O O . PRO B 1 70 ? 15.023 -5.68 -9.508 1 98.12 70 PRO B O 1
ATOM 2927 N N . ALA B 1 71 ? 14.336 -7.375 -10.719 1 98.69 71 ALA B N 1
ATOM 2928 C CA . ALA B 1 71 ? 13.359 -7.836 -9.734 1 98.69 71 ALA B CA 1
ATOM 2929 C C . ALA B 1 71 ? 13.602 -9.297 -9.367 1 98.69 71 ALA B C 1
ATOM 2931 O O . ALA B 1 71 ? 12.867 -9.875 -8.562 1 98.69 71 ALA B O 1
ATOM 2932 N N . GLY B 1 72 ? 14.586 -9.945 -9.938 1 98.69 72 GLY B N 1
ATOM 2933 C CA . GLY B 1 72 ? 14.891 -11.336 -9.625 1 98.69 72 GLY B CA 1
ATOM 2934 C C . GLY B 1 72 ? 14.047 -12.32 -10.398 1 98.69 72 GLY B C 1
ATOM 2935 O O . GLY B 1 72 ? 13.719 -13.398 -9.891 1 98.69 72 GLY B O 1
ATOM 2936 N N . HIS B 1 73 ? 13.633 -11.969 -11.602 1 98.88 73 HIS B N 1
ATOM 2937 C CA . HIS B 1 73 ? 12.758 -12.797 -12.414 1 98.88 73 HIS B CA 1
ATOM 2938 C C . HIS B 1 73 ? 11.555 -13.289 -11.609 1 98.88 73 HIS B C 1
ATOM 2940 O O . HIS B 1 73 ? 11.328 -14.492 -11.508 1 98.88 73 HIS B O 1
ATOM 2946 N N . PRO B 1 74 ? 10.742 -12.352 -11.133 1 98.88 74 PRO B N 1
ATOM 2947 C CA . PRO B 1 74 ? 9.609 -12.727 -10.289 1 98.88 74 PRO B CA 1
ATOM 2948 C C . PRO B 1 74 ? 8.516 -13.461 -11.062 1 98.88 74 PRO B C 1
ATOM 2950 O O . PRO B 1 74 ? 8.367 -13.258 -12.273 1 98.88 74 PRO B O 1
ATOM 2953 N N . ASN B 1 75 ? 7.812 -14.367 -10.391 1 98.8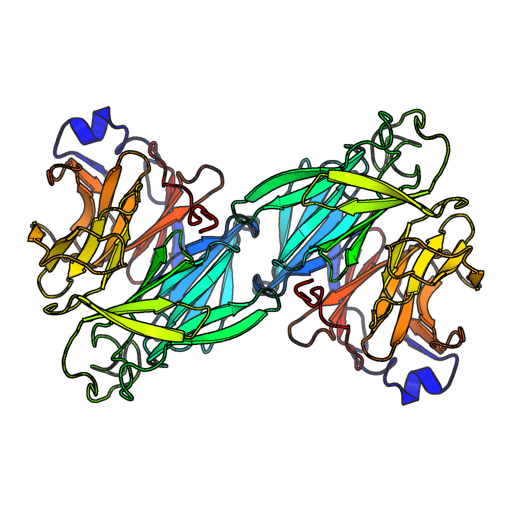1 75 ASN B N 1
ATOM 2954 C CA . ASN B 1 75 ? 6.641 -15.047 -10.945 1 98.81 75 ASN B CA 1
ATOM 2955 C C . ASN B 1 75 ? 5.379 -14.711 -10.156 1 98.81 75 ASN B C 1
ATOM 2957 O O . ASN B 1 75 ? 4.832 -13.609 -10.297 1 98.81 75 ASN B O 1
ATOM 2961 N N . GLY B 1 76 ? 4.957 -15.461 -9.211 1 98.88 76 GLY B N 1
ATOM 2962 C CA . GLY B 1 76 ? 3.732 -15.25 -8.461 1 98.88 76 GLY B CA 1
ATOM 2963 C C . GLY B 1 76 ? 3.863 -14.172 -7.398 1 98.88 76 GLY B C 1
ATOM 2964 O O . GLY B 1 76 ? 4.918 -14.031 -6.777 1 98.88 76 GLY B O 1
ATOM 2965 N N . ASN B 1 77 ? 2.785 -13.445 -7.188 1 98.88 77 ASN B N 1
ATOM 2966 C CA . ASN B 1 77 ? 2.65 -12.422 -6.152 1 98.88 77 ASN B CA 1
ATOM 2967 C C . ASN B 1 77 ? 1.371 -12.617 -5.34 1 98.88 77 ASN B C 1
ATOM 2969 O O . ASN B 1 77 ? 0.355 -13.07 -5.871 1 98.88 77 ASN B O 1
ATOM 2973 N N . THR B 1 78 ? 1.438 -12.281 -4.098 1 98.62 78 THR B N 1
ATOM 2974 C CA . THR B 1 78 ? 0.248 -12.258 -3.256 1 98.62 78 THR B CA 1
ATOM 2975 C C . THR B 1 78 ? 0.411 -11.25 -2.119 1 98.62 78 THR B C 1
ATOM 2977 O O . THR B 1 78 ? 1.451 -10.594 -2.006 1 98.62 78 THR B O 1
ATOM 2980 N N . LEU B 1 79 ? -0.612 -11.016 -1.424 1 98.25 79 LEU B N 1
ATOM 2981 C CA . LEU B 1 79 ? -0.569 -10.148 -0.252 1 98.25 79 LEU B CA 1
ATOM 2982 C C . LEU B 1 79 ? -0.622 -10.961 1.033 1 98.25 79 LEU B C 1
ATOM 2984 O O . LEU B 1 79 ? -1.346 -11.961 1.111 1 98.25 79 LEU B O 1
ATOM 2988 N N . ASP B 1 80 ? 0.138 -10.523 2.021 1 97.5 80 ASP B N 1
ATOM 2989 C CA . ASP B 1 80 ? -0.105 -11.102 3.34 1 97.5 80 ASP B CA 1
ATOM 2990 C C . ASP B 1 80 ? -1.209 -10.344 4.074 1 97.5 80 ASP B C 1
ATOM 2992 O O . ASP B 1 80 ? -1.853 -9.461 3.5 1 97.5 80 ASP B O 1
ATOM 2996 N N . ALA B 1 81 ? -1.461 -10.688 5.355 1 95.25 81 ALA B N 1
ATOM 2997 C CA . ALA B 1 81 ? -2.609 -10.172 6.098 1 95.25 81 ALA B CA 1
ATOM 2998 C C . ALA B 1 81 ? -2.451 -8.68 6.395 1 95.25 81 ALA B C 1
ATOM 3000 O O . ALA B 1 81 ? -3.422 -8.008 6.734 1 95.25 81 ALA B O 1
ATOM 3001 N N . GLU B 1 82 ? -1.261 -8.133 6.27 1 95.38 82 GLU B N 1
ATOM 3002 C CA . GLU B 1 82 ? -1 -6.723 6.527 1 95.38 82 GLU B CA 1
ATOM 3003 C C . GLU B 1 82 ? -0.893 -5.938 5.223 1 95.38 82 GLU B C 1
ATOM 3005 O O . GLU B 1 82 ? -0.413 -4.801 5.215 1 95.38 82 GLU B O 1
ATOM 3010 N N . GLY B 1 83 ? -1.256 -6.598 4.145 1 97.06 83 GLY B N 1
ATOM 3011 C CA . GLY B 1 83 ? -1.264 -5.918 2.859 1 97.06 83 GLY B CA 1
ATOM 3012 C C . GLY B 1 83 ? 0.112 -5.816 2.229 1 97.06 83 GLY B C 1
ATOM 3013 O O . GLY B 1 83 ? 0.312 -5.051 1.281 1 97.06 83 GLY B O 1
ATOM 3014 N N . ARG B 1 84 ? 1.111 -6.52 2.758 1 98.25 84 ARG B N 1
ATOM 3015 C CA . ARG B 1 84 ? 2.449 -6.477 2.178 1 98.25 84 ARG B CA 1
ATOM 3016 C C . ARG B 1 84 ? 2.561 -7.422 0.986 1 98.25 84 ARG B C 1
ATOM 3018 O O . ARG B 1 84 ? 1.979 -8.508 0.993 1 98.25 84 ARG B O 1
ATOM 3025 N N . LEU B 1 85 ? 3.34 -7.047 0.024 1 98.69 85 LEU B N 1
ATOM 3026 C CA . LEU B 1 85 ? 3.566 -7.797 -1.206 1 98.69 85 LEU B CA 1
ATOM 3027 C C . LEU B 1 85 ? 4.547 -8.945 -0.971 1 98.69 85 LEU B C 1
ATOM 3029 O O . LEU B 1 85 ? 5.695 -8.711 -0.589 1 98.69 85 LEU B O 1
ATOM 3033 N N . VAL B 1 86 ? 4.094 -10.164 -1.162 1 98.88 86 VAL B N 1
ATOM 3034 C CA . VAL B 1 86 ? 4.93 -11.359 -1.156 1 98.88 86 VAL B CA 1
ATOM 3035 C C . VAL B 1 86 ? 5.203 -11.805 -2.59 1 98.88 86 VAL B C 1
ATOM 3037 O O . VAL B 1 86 ? 4.277 -11.953 -3.391 1 98.88 86 VAL B O 1
ATOM 3040 N N . THR B 1 87 ? 6.441 -12.016 -2.912 1 98.94 87 THR B N 1
ATOM 3041 C CA . THR B 1 87 ? 6.832 -12.328 -4.281 1 98.94 87 THR B CA 1
ATOM 3042 C C . THR B 1 87 ? 7.703 -13.578 -4.324 1 98.94 87 THR B C 1
ATOM 3044 O O . THR B 1 87 ? 8.641 -13.719 -3.539 1 98.94 87 THR B O 1
ATOM 3047 N N . CYS B 1 88 ? 7.371 -14.523 -5.18 1 98.94 88 CYS B N 1
ATOM 3048 C CA . CYS B 1 88 ? 8.25 -15.641 -5.512 1 98.94 88 CYS B CA 1
ATOM 3049 C C . CYS B 1 88 ? 9.234 -15.258 -6.609 1 98.94 88 CYS B C 1
ATOM 3051 O O . CYS B 1 88 ? 8.828 -14.859 -7.703 1 98.94 88 CYS B O 1
ATOM 3053 N N . GLU B 1 89 ? 10.492 -15.359 -6.344 1 98.94 89 GLU B N 1
ATOM 3054 C CA . GLU B 1 89 ? 11.531 -15.016 -7.309 1 98.94 89 GLU B CA 1
ATOM 3055 C C . GLU B 1 89 ? 12.211 -16.266 -7.855 1 98.94 89 GLU B C 1
ATOM 3057 O O . GLU B 1 89 ? 12.883 -16.984 -7.113 1 98.94 89 GLU B O 1
ATOM 3062 N N . GLN B 1 90 ? 12.039 -16.484 -9.117 1 98.81 90 GLN B N 1
ATOM 3063 C CA . GLN B 1 90 ? 12.656 -17.641 -9.75 1 98.81 90 GLN B CA 1
ATOM 3064 C C . GLN B 1 90 ? 14.164 -17.453 -9.891 1 98.81 90 GLN B C 1
ATOM 3066 O O . GLN B 1 90 ? 14.938 -18.391 -9.648 1 98.81 90 GLN B O 1
ATOM 3071 N N . GLY B 1 91 ? 14.602 -16.266 -10.219 1 98.69 91 GLY B N 1
ATOM 3072 C CA . GLY B 1 91 ? 16.016 -16 -10.477 1 98.69 91 GLY B CA 1
ATOM 3073 C C . GLY B 1 91 ? 16.859 -16.047 -9.219 1 98.69 91 GLY B C 1
ATOM 3074 O O . GLY B 1 91 ? 17.938 -16.625 -9.211 1 98.69 91 GLY B O 1
ATOM 3075 N N . ASN B 1 92 ? 16.344 -15.352 -8.188 1 98.69 92 ASN B N 1
ATOM 3076 C CA . ASN B 1 92 ? 17.078 -15.328 -6.926 1 98.69 92 ASN B CA 1
ATOM 3077 C C . ASN B 1 92 ? 16.766 -16.562 -6.074 1 98.69 92 ASN B C 1
ATOM 3079 O O . ASN B 1 92 ? 17.375 -16.766 -5.031 1 98.69 92 ASN B O 1
ATOM 3083 N N . ARG B 1 93 ? 15.781 -17.375 -6.539 1 98.88 93 ARG B N 1
ATOM 3084 C CA . ARG B 1 93 ? 15.398 -18.641 -5.922 1 98.88 93 ARG B CA 1
ATOM 3085 C C . ARG B 1 93 ? 15.008 -18.438 -4.461 1 98.88 93 ARG B C 1
ATOM 3087 O O . ARG B 1 93 ? 15.523 -19.125 -3.578 1 98.88 93 ARG B O 1
ATOM 3094 N N . ARG B 1 94 ? 14.039 -17.547 -4.258 1 98.94 94 ARG B N 1
ATOM 3095 C CA . ARG B 1 94 ? 13.641 -17.172 -2.908 1 98.94 94 ARG B CA 1
ATOM 3096 C C . ARG B 1 94 ? 12.227 -16.578 -2.902 1 98.94 94 ARG B C 1
ATOM 3098 O O . ARG B 1 94 ? 11.656 -16.312 -3.959 1 98.94 94 ARG B O 1
ATOM 3105 N N . VAL B 1 95 ? 11.625 -16.516 -1.732 1 98.94 95 VAL B N 1
ATOM 3106 C CA . VAL B 1 95 ? 10.391 -15.789 -1.453 1 98.94 95 VAL B CA 1
ATOM 3107 C C . VAL B 1 95 ? 10.703 -14.523 -0.658 1 98.94 95 VAL B C 1
ATOM 3109 O O . VAL B 1 95 ? 11.422 -14.578 0.345 1 98.94 95 VAL B O 1
ATOM 3112 N N . THR B 1 96 ? 10.203 -13.383 -1.157 1 98.88 96 THR B N 1
ATOM 3113 C CA . THR B 1 96 ? 10.492 -12.117 -0.494 1 98.88 96 THR B CA 1
ATOM 3114 C C . THR B 1 96 ? 9.195 -11.391 -0.137 1 98.88 96 THR B C 1
ATOM 3116 O O . THR B 1 96 ? 8.117 -11.773 -0.596 1 98.88 96 THR B O 1
ATOM 3119 N N . ARG B 1 97 ? 9.352 -10.43 0.692 1 98.75 97 ARG B N 1
ATOM 3120 C CA . ARG B 1 97 ? 8.266 -9.555 1.111 1 98.75 97 ARG B CA 1
ATOM 3121 C C . ARG B 1 97 ? 8.68 -8.094 1.031 1 98.75 97 ARG B C 1
ATOM 3123 O O . ARG B 1 97 ? 9.766 -7.723 1.483 1 98.75 97 ARG B O 1
ATOM 3130 N N . THR B 1 98 ? 7.918 -7.273 0.367 1 98.56 98 THR B N 1
ATOM 3131 C CA . THR B 1 98 ? 8.094 -5.828 0.399 1 98.56 98 THR B CA 1
ATOM 3132 C C . THR B 1 98 ? 7.473 -5.234 1.659 1 98.56 98 THR B C 1
ATOM 3134 O O . THR B 1 98 ? 6.254 -5.27 1.832 1 98.56 98 THR B O 1
ATOM 3137 N N . GLU B 1 99 ? 8.336 -4.621 2.488 1 97.44 99 GLU B N 1
ATOM 3138 C CA . GLU B 1 99 ? 7.871 -4.051 3.75 1 97.44 99 GLU B CA 1
ATOM 3139 C C . GLU B 1 99 ? 7.184 -2.707 3.527 1 97.44 99 GLU B C 1
ATOM 3141 O O . GLU B 1 99 ? 7.277 -2.125 2.445 1 97.44 99 GLU B O 1
ATOM 3146 N N . HIS B 1 100 ? 6.52 -2.26 4.551 1 96.75 100 HIS B N 1
ATOM 3147 C CA . HIS B 1 100 ? 5.762 -1.021 4.43 1 96.75 100 HIS B CA 1
ATOM 3148 C C . HIS B 1 100 ? 6.676 0.158 4.113 1 96.75 100 HIS B C 1
ATOM 3150 O O . HIS B 1 100 ? 6.25 1.126 3.479 1 96.75 100 HIS B O 1
ATOM 3156 N N . ASP B 1 101 ? 7.91 0.133 4.473 1 95.38 101 ASP B N 1
ATOM 3157 C CA . ASP B 1 101 ? 8.844 1.226 4.211 1 95.38 101 ASP B CA 1
ATOM 3158 C C . ASP B 1 101 ? 9.508 1.063 2.846 1 95.38 101 ASP B C 1
ATOM 3160 O O . ASP B 1 101 ? 10.43 1.808 2.508 1 95.38 101 ASP B O 1
ATOM 3164 N N . GLY B 1 102 ? 9.117 0.01 2.133 1 96.31 102 GLY B N 1
ATOM 3165 C CA . GLY B 1 102 ? 9.617 -0.196 0.781 1 96.31 102 GLY B CA 1
ATOM 3166 C C . GLY B 1 102 ? 10.797 -1.145 0.718 1 96.31 102 GLY B C 1
ATOM 3167 O O . GLY B 1 102 ? 11.195 -1.578 -0.365 1 96.31 102 GLY B O 1
ATOM 3168 N N . SER B 1 103 ? 11.375 -1.488 1.859 1 96.88 103 SER B N 1
ATOM 3169 C CA . SER B 1 103 ? 12.5 -2.414 1.863 1 96.88 103 SER B CA 1
ATOM 3170 C C . SER B 1 103 ? 12.047 -3.838 1.556 1 96.88 103 SER B C 1
ATOM 3172 O O . SER B 1 103 ? 10.859 -4.152 1.662 1 96.88 103 SER B O 1
ATOM 3174 N N . ILE B 1 104 ? 12.984 -4.664 1.121 1 98.12 104 ILE B N 1
ATOM 3175 C CA . ILE B 1 104 ? 12.703 -6.059 0.786 1 98.12 104 ILE B CA 1
ATOM 3176 C C . ILE B 1 104 ? 13.289 -6.973 1.859 1 98.12 104 ILE B C 1
ATOM 3178 O O . ILE B 1 104 ? 14.453 -6.84 2.234 1 98.12 104 ILE B O 1
ATOM 3182 N N . THR B 1 105 ? 12.492 -7.875 2.361 1 98.38 105 THR B N 1
ATOM 3183 C CA . THR B 1 105 ? 12.898 -8.898 3.314 1 98.38 105 THR B CA 1
ATOM 3184 C C . THR B 1 105 ? 12.852 -10.289 2.674 1 98.38 105 THR B C 1
ATOM 3186 O O . THR B 1 105 ? 11.875 -10.641 2.014 1 98.38 105 THR B O 1
ATOM 3189 N N . VAL B 1 106 ? 13.898 -11.047 2.828 1 98.75 106 VAL B N 1
ATOM 3190 C CA . VAL B 1 106 ? 13.875 -12.438 2.4 1 98.75 106 VAL B CA 1
ATOM 3191 C C . VAL B 1 106 ? 13.133 -13.289 3.432 1 98.75 106 VAL B C 1
ATOM 3193 O O . VAL B 1 106 ? 13.531 -13.352 4.598 1 98.75 106 VAL B O 1
ATOM 3196 N N . ILE B 1 107 ? 12.086 -13.922 3.043 1 98.75 107 ILE B N 1
ATOM 3197 C CA . ILE B 1 107 ? 11.273 -14.758 3.916 1 98.75 107 ILE B CA 1
ATOM 3198 C C . ILE B 1 107 ? 11.812 -16.188 3.928 1 98.75 107 ILE B C 1
ATOM 3200 O O . ILE B 1 107 ? 11.852 -16.828 4.973 1 98.75 107 ILE B O 1
ATOM 3204 N N . ALA B 1 108 ? 12.211 -16.688 2.75 1 98.88 108 ALA B N 1
ATOM 3205 C CA . ALA B 1 108 ? 12.758 -18.031 2.582 1 98.88 108 ALA B CA 1
ATOM 3206 C C . ALA B 1 108 ? 13.656 -18.109 1.354 1 98.88 108 ALA B C 1
ATOM 3208 O O . ALA B 1 108 ? 13.344 -17.531 0.307 1 98.88 108 ALA B O 1
ATOM 3209 N N . ASP B 1 109 ? 14.773 -18.844 1.491 1 98.69 109 ASP B N 1
ATOM 3210 C CA . ASP B 1 109 ? 15.648 -18.984 0.331 1 98.69 109 ASP B CA 1
ATOM 3211 C C . ASP B 1 109 ? 16.297 -20.375 0.303 1 98.69 109 ASP B C 1
ATOM 3213 O O . ASP B 1 109 ? 17.016 -20.719 -0.638 1 98.69 109 ASP B O 1
ATOM 3217 N N . ARG B 1 110 ? 16 -21.188 1.318 1 98.56 110 ARG B N 1
ATOM 3218 C CA . ARG B 1 110 ? 16.578 -22.531 1.366 1 98.56 110 ARG B CA 1
ATOM 3219 C C . ARG B 1 110 ? 15.664 -23.5 2.125 1 98.56 110 ARG B C 1
ATOM 3221 O O . ARG B 1 110 ? 14.836 -23.062 2.932 1 98.56 110 ARG B O 1
ATOM 3228 N N . TYR B 1 111 ? 15.766 -24.688 1.882 1 98.62 111 TYR B N 1
ATOM 3229 C CA . TYR B 1 111 ? 15.195 -25.812 2.629 1 98.62 111 TYR B CA 1
ATOM 3230 C C . TYR B 1 111 ? 16.266 -26.828 2.994 1 98.62 111 TYR B C 1
ATOM 3232 O O . TYR B 1 111 ? 16.891 -27.422 2.113 1 98.62 111 TYR B O 1
ATOM 3240 N N . ASP B 1 112 ? 16.484 -26.984 4.367 1 97.44 112 ASP B N 1
ATOM 3241 C CA . ASP B 1 112 ? 17.484 -27.906 4.879 1 97.44 112 ASP B CA 1
ATOM 3242 C C . ASP B 1 112 ? 18.859 -27.625 4.281 1 97.44 112 ASP B C 1
ATOM 3244 O O . ASP B 1 112 ? 19.547 -28.531 3.797 1 97.44 112 ASP B O 1
ATOM 3248 N N . GLY B 1 113 ? 19.203 -26.375 4.156 1 97.88 113 GLY B N 1
ATOM 3249 C CA . GLY B 1 113 ? 20.516 -25.938 3.713 1 97.88 113 GLY B CA 1
ATOM 3250 C C . GLY B 1 113 ? 20.641 -25.875 2.201 1 97.88 113 GLY B C 1
ATOM 3251 O O . GLY B 1 113 ? 21.625 -25.328 1.681 1 97.88 113 GLY B O 1
ATOM 3252 N N . ARG B 1 114 ? 19.688 -26.375 1.481 1 98.69 114 ARG B N 1
ATOM 3253 C CA . ARG B 1 114 ? 19.719 -26.391 0.023 1 98.69 114 ARG B CA 1
ATOM 3254 C C . ARG B 1 114 ? 18.875 -25.25 -0.553 1 98.69 114 ARG B C 1
ATOM 3256 O O . ARG B 1 114 ? 17.797 -24.953 -0.037 1 98.69 114 ARG B O 1
ATOM 3263 N N . ARG B 1 115 ? 19.344 -24.672 -1.646 1 98.69 115 ARG B N 1
ATOM 3264 C CA . ARG B 1 115 ? 18.578 -23.625 -2.312 1 98.69 115 ARG B CA 1
ATOM 3265 C C . ARG B 1 115 ? 17.328 -24.188 -2.969 1 98.69 115 ARG B C 1
ATOM 3267 O O . ARG B 1 115 ? 17.359 -25.281 -3.545 1 98.69 115 ARG B O 1
ATOM 3274 N N . PHE B 1 116 ? 16.297 -23.438 -2.916 1 98.94 116 PHE B N 1
ATOM 3275 C CA . PHE B 1 116 ? 15.094 -23.797 -3.67 1 98.94 116 PHE B CA 1
ATOM 3276 C C . PHE B 1 116 ? 15.398 -23.891 -5.16 1 98.94 116 PHE B C 1
ATOM 3278 O O . PHE B 1 116 ? 16.453 -23.422 -5.613 1 98.94 116 PHE B O 1
ATOM 3285 N N . ASN B 1 117 ? 14.547 -24.547 -5.922 1 98.88 117 ASN B N 1
ATOM 3286 C CA . ASN B 1 117 ? 14.648 -24.531 -7.379 1 98.88 117 ASN B CA 1
ATOM 3287 C C . ASN B 1 117 ? 14.328 -23.156 -7.953 1 98.88 117 ASN B C 1
ATOM 3289 O O . ASN B 1 117 ? 15.227 -22.406 -8.336 1 98.88 117 ASN B O 1
ATOM 3293 N N . SER B 1 118 ? 13.078 -22.766 -7.973 1 98.88 118 SER B N 1
ATOM 3294 C CA . SER B 1 118 ? 12.562 -21.516 -8.508 1 98.88 118 SER B CA 1
ATOM 3295 C C . SER B 1 118 ? 11.164 -21.219 -7.984 1 98.88 118 SER B C 1
ATOM 3297 O O . SER B 1 118 ? 10.18 -21.328 -8.727 1 98.88 118 SER B O 1
ATOM 3299 N N . PRO B 1 119 ? 11.008 -20.781 -6.719 1 98.94 119 PRO B N 1
ATOM 3300 C CA . PRO B 1 119 ? 9.672 -20.5 -6.199 1 98.94 119 PRO B CA 1
ATOM 3301 C C . PRO B 1 119 ? 8.773 -19.797 -7.223 1 98.94 119 PRO B C 1
ATOM 3303 O O . PRO B 1 119 ? 9.203 -18.828 -7.863 1 98.94 119 PRO B O 1
ATOM 3306 N N . ASN B 1 120 ? 7.543 -20.328 -7.352 1 98.94 120 ASN B N 1
ATOM 3307 C CA . ASN B 1 120 ? 6.719 -20 -8.508 1 98.94 120 ASN B CA 1
ATOM 3308 C C . ASN B 1 120 ? 5.469 -19.219 -8.102 1 98.94 120 ASN B C 1
ATOM 3310 O O . ASN B 1 120 ? 5.176 -18.172 -8.68 1 98.94 120 ASN B O 1
ATOM 3314 N N . ASP B 1 121 ? 4.66 -19.672 -7.203 1 98.94 121 ASP B N 1
ATOM 3315 C CA . ASP B 1 121 ? 3.457 -19.016 -6.699 1 98.94 121 ASP B CA 1
ATOM 3316 C C . ASP B 1 121 ? 3.301 -19.234 -5.195 1 98.94 121 ASP B C 1
ATOM 3318 O O . ASP B 1 121 ? 3.898 -20.156 -4.637 1 98.94 121 ASP B O 1
ATOM 3322 N N . ALA B 1 122 ? 2.482 -18.359 -4.57 1 98.88 122 ALA B N 1
ATOM 3323 C CA . ALA B 1 122 ? 2.34 -18.438 -3.119 1 98.88 122 ALA B CA 1
ATOM 3324 C C . ALA B 1 122 ? 0.914 -18.109 -2.688 1 98.88 122 ALA B C 1
ATOM 3326 O O . ALA B 1 122 ? 0.2 -17.391 -3.385 1 98.88 122 ALA B O 1
ATOM 3327 N N . ALA B 1 123 ? 0.515 -18.641 -1.587 1 98.31 123 ALA B N 1
ATOM 3328 C CA . ALA B 1 123 ? -0.714 -18.328 -0.864 1 98.31 123 ALA B CA 1
ATOM 3329 C C . ALA B 1 123 ? -0.435 -18.109 0.62 1 98.31 123 ALA B C 1
ATOM 3331 O O . ALA B 1 123 ? 0.358 -18.828 1.224 1 98.31 123 ALA B O 1
ATOM 3332 N N . VAL B 1 124 ? -1.031 -17.094 1.138 1 98.06 124 VAL B N 1
ATOM 3333 C CA . VAL B 1 124 ? -0.887 -16.812 2.562 1 98.06 124 VAL B CA 1
ATOM 3334 C C . VAL B 1 124 ? -2.125 -17.297 3.314 1 98.06 124 VAL B C 1
ATOM 3336 O O . VAL B 1 124 ? -3.254 -16.969 2.939 1 98.06 124 VAL B O 1
ATOM 3339 N N . ARG B 1 125 ? -1.905 -18.062 4.293 1 96.88 125 ARG B N 1
ATOM 3340 C CA . ARG B 1 125 ? -2.99 -18.578 5.117 1 96.88 125 ARG B CA 1
ATOM 3341 C C . ARG B 1 125 ? -3.352 -17.609 6.234 1 96.88 125 ARG B C 1
ATOM 3343 O O . ARG B 1 125 ? -2.582 -16.703 6.543 1 96.88 125 ARG B O 1
ATOM 3350 N N . SER B 1 126 ? -4.496 -17.812 6.879 1 95.31 126 SER B N 1
ATOM 3351 C CA . SER B 1 126 ? -5 -16.906 7.91 1 95.31 126 SER B CA 1
ATOM 3352 C C . SER B 1 126 ? -4.098 -16.906 9.141 1 95.31 126 SER B C 1
ATOM 3354 O O . SER B 1 126 ? -4.094 -15.961 9.914 1 95.31 126 SER B O 1
ATOM 3356 N N . ASP B 1 127 ? -3.312 -17.969 9.336 1 94.56 127 ASP B N 1
ATOM 3357 C CA . ASP B 1 127 ? -2.408 -18.031 10.484 1 94.56 127 ASP B CA 1
ATOM 3358 C C . ASP B 1 127 ? -1.097 -17.312 10.18 1 94.56 127 ASP B C 1
ATOM 3360 O O . ASP B 1 127 ? -0.17 -17.328 10.992 1 94.56 127 ASP B O 1
ATOM 3364 N N . GLY B 1 128 ? -1.021 -16.75 9 1 95.62 128 GLY B N 1
ATOM 3365 C CA . GLY B 1 128 ? 0.129 -15.938 8.633 1 95.62 128 GLY B CA 1
ATOM 3366 C C . GLY B 1 128 ? 1.188 -16.719 7.875 1 95.62 128 GLY B C 1
ATOM 3367 O O . GLY B 1 128 ? 2.109 -16.125 7.309 1 95.62 128 GLY B O 1
ATOM 3368 N N . SER B 1 129 ? 1.088 -18.031 7.812 1 97.38 129 SER B N 1
ATOM 3369 C CA . SER B 1 129 ? 2.078 -18.828 7.086 1 97.38 129 SER B CA 1
ATOM 3370 C C . SER B 1 129 ? 1.972 -18.594 5.582 1 97.38 129 SER B C 1
ATOM 3372 O O . SER B 1 129 ? 0.886 -18.312 5.062 1 97.38 129 SER B O 1
ATOM 3374 N N . ILE B 1 130 ? 3.078 -18.719 4.93 1 98.62 130 ILE B N 1
ATOM 3375 C CA . ILE B 1 130 ? 3.176 -18.562 3.482 1 98.62 130 ILE B CA 1
ATOM 3376 C C . ILE B 1 130 ? 3.49 -19.906 2.838 1 98.62 130 ILE B C 1
ATOM 3378 O O . ILE B 1 130 ? 4.496 -20.547 3.164 1 98.62 130 ILE B O 1
ATOM 3382 N N . TRP B 1 131 ? 2.625 -20.359 1.975 1 98.94 131 TRP B N 1
ATOM 3383 C CA . TRP B 1 131 ? 2.795 -21.609 1.239 1 98.94 131 TRP B CA 1
ATOM 3384 C C . TRP B 1 131 ? 3.176 -21.344 -0.213 1 98.94 131 TRP B C 1
ATOM 3386 O O . TRP B 1 131 ? 2.621 -20.438 -0.849 1 98.94 131 TRP B O 1
ATOM 3396 N N . PHE B 1 132 ? 4.18 -22.109 -0.69 1 98.94 132 PHE B N 1
ATOM 3397 C CA . PHE B 1 132 ? 4.613 -21.75 -2.037 1 98.94 132 PHE B CA 1
ATOM 3398 C C . PHE B 1 132 ? 5.086 -22.984 -2.793 1 98.94 132 PHE B C 1
ATOM 3400 O O . PHE B 1 132 ? 5.551 -23.953 -2.186 1 98.94 132 PHE B O 1
ATOM 3407 N N . SER B 1 133 ? 4.863 -23 -4.086 1 98.94 133 SER B N 1
ATOM 3408 C CA . SER B 1 133 ? 5.309 -24.047 -5 1 98.94 133 SER B CA 1
ATOM 3409 C C . SER B 1 133 ? 6.738 -23.781 -5.473 1 98.94 133 SER B C 1
ATOM 3411 O O . SER B 1 133 ? 7.152 -22.641 -5.617 1 98.94 133 SER B O 1
ATOM 3413 N N . ASP B 1 134 ? 7.457 -24.891 -5.754 1 98.94 134 ASP B N 1
ATOM 3414 C CA . ASP B 1 134 ? 8.867 -24.781 -6.117 1 98.94 134 ASP B CA 1
ATOM 3415 C C . ASP B 1 134 ? 9.211 -25.719 -7.27 1 98.94 134 ASP B C 1
ATOM 3417 O O . ASP B 1 134 ? 10.008 -26.641 -7.098 1 98.94 134 ASP B O 1
ATOM 3421 N N . PRO B 1 135 ? 8.719 -25.438 -8.453 1 98.88 135 PRO B N 1
ATOM 3422 C CA . PRO B 1 135 ? 9.18 -26.156 -9.641 1 98.88 135 PRO B CA 1
ATOM 3423 C C . PRO B 1 135 ? 10.578 -25.719 -10.086 1 98.88 135 PRO B C 1
ATOM 3425 O O . PRO B 1 135 ? 11.164 -24.812 -9.484 1 98.88 135 PRO B O 1
ATOM 3428 N N . ASP B 1 136 ? 11.094 -26.344 -11.094 1 98.69 136 ASP B N 1
ATOM 3429 C CA . ASP B 1 136 ? 12.453 -26 -11.523 1 98.69 136 ASP B CA 1
ATOM 3430 C C . ASP B 1 136 ? 12.43 -25.125 -12.773 1 98.69 136 ASP B C 1
ATOM 3432 O O . ASP B 1 136 ? 13.438 -24.984 -13.461 1 98.69 136 ASP B O 1
ATOM 3436 N N . PHE B 1 137 ? 11.297 -24.516 -13.102 1 98.25 137 PHE B N 1
ATOM 3437 C CA . PHE B 1 137 ? 11.125 -23.734 -14.328 1 98.25 137 PHE B CA 1
ATOM 3438 C C . PHE B 1 137 ? 12.219 -22.688 -14.461 1 98.25 137 PHE B C 1
ATOM 3440 O O . PHE B 1 137 ? 12.719 -22.438 -15.562 1 98.25 137 PHE B O 1
ATOM 3447 N N . GLY B 1 138 ? 12.57 -22.031 -13.375 1 98.62 138 GLY B N 1
ATOM 3448 C CA . GLY B 1 138 ? 13.469 -20.891 -13.398 1 98.62 138 GLY B CA 1
ATOM 3449 C C . GLY B 1 138 ? 14.938 -21.281 -13.461 1 98.62 138 GLY B C 1
ATOM 3450 O O . GLY B 1 138 ? 15.805 -20.422 -13.602 1 98.62 138 GLY B O 1
ATOM 3451 N N . ILE B 1 139 ? 15.25 -22.562 -13.453 1 98.69 139 ILE B N 1
ATOM 3452 C CA . ILE B 1 139 ? 16.656 -22.938 -13.438 1 98.69 139 ILE B CA 1
ATOM 3453 C C . ILE B 1 139 ? 16.969 -23.844 -14.625 1 98.69 139 ILE B C 1
ATOM 3455 O O . ILE B 1 139 ? 18.125 -24.172 -14.875 1 98.69 139 ILE B O 1
ATOM 3459 N N . THR B 1 140 ? 15.977 -24.219 -15.359 1 98.19 140 THR B N 1
ATOM 3460 C CA . THR B 1 140 ? 16.203 -25.125 -16.484 1 98.19 140 THR B CA 1
ATOM 3461 C C . THR B 1 140 ? 16.906 -24.406 -17.625 1 98.19 140 THR B C 1
ATOM 3463 O O . THR B 1 140 ? 17.516 -25.062 -18.484 1 98.19 140 THR B O 1
ATOM 3466 N N . SER B 1 141 ? 16.734 -23.188 -17.734 1 98.06 141 SER B N 1
ATOM 3467 C CA . SER B 1 141 ? 17.391 -22.312 -18.703 1 98.06 141 SER B CA 1
ATOM 3468 C C . SER B 1 141 ? 17.547 -20.891 -18.172 1 98.06 141 SER B C 1
ATOM 3470 O O . SER B 1 141 ? 17.156 -20.609 -17.031 1 98.06 141 SER B O 1
ATOM 3472 N N . ASP B 1 142 ? 18.062 -20.016 -18.984 1 98.12 142 ASP B N 1
ATOM 3473 C CA . ASP B 1 142 ? 18.25 -18.625 -18.578 1 98.12 142 ASP B CA 1
ATOM 3474 C C . ASP B 1 142 ? 17.062 -17.766 -19 1 98.12 142 ASP B C 1
ATOM 3476 O O . ASP B 1 142 ? 17.109 -16.531 -18.906 1 98.12 142 ASP B O 1
ATOM 3480 N N . TYR B 1 143 ? 16.016 -18.375 -19.438 1 97.69 143 TYR B N 1
ATOM 3481 C CA . TYR B 1 143 ? 14.883 -17.609 -19.953 1 97.69 143 TYR B CA 1
ATOM 3482 C C . TYR B 1 143 ? 14.062 -17.016 -18.828 1 97.69 143 TYR B C 1
ATOM 3484 O O . TYR B 1 143 ? 13.797 -15.805 -18.812 1 97.69 143 TYR B O 1
ATOM 3492 N N . GLU B 1 144 ? 13.68 -17.766 -17.797 1 97.19 144 GLU B N 1
ATOM 3493 C CA . GLU B 1 144 ? 12.82 -17.297 -16.703 1 97.19 144 GLU B CA 1
ATOM 3494 C C . GLU B 1 144 ? 13.602 -17.141 -15.406 1 97.19 144 GLU B C 1
ATOM 3496 O O . GLU B 1 144 ? 13.023 -16.891 -14.352 1 97.19 144 GLU B O 1
ATOM 3501 N N . GLY B 1 145 ? 14.852 -17.297 -15.438 1 98.31 145 GLY B N 1
ATOM 3502 C CA . GLY B 1 145 ? 15.773 -17.234 -14.32 1 98.31 145 GLY B CA 1
ATOM 3503 C C . GLY B 1 145 ? 17.219 -17.469 -14.727 1 98.31 145 GLY B C 1
ATOM 3504 O O . GLY B 1 145 ? 17.719 -16.859 -15.68 1 98.31 145 GLY B O 1
ATOM 3505 N N . HIS B 1 146 ? 17.922 -18.281 -13.922 1 98.62 146 HIS B N 1
ATOM 3506 C CA . HIS B 1 146 ? 19.312 -18.641 -14.18 1 98.62 146 HIS B CA 1
ATOM 3507 C C . HIS B 1 146 ? 19.5 -20.156 -14.203 1 98.62 146 HIS B C 1
ATOM 3509 O O . HIS B 1 146 ? 19.203 -20.844 -13.219 1 98.62 146 HIS B O 1
ATOM 3515 N N . ARG B 1 147 ? 19.984 -20.578 -15.352 1 98.69 147 ARG B N 1
ATOM 3516 C CA . ARG B 1 147 ? 20.234 -22.016 -15.484 1 98.69 147 ARG B CA 1
ATOM 3517 C C . ARG B 1 147 ? 21.078 -22.531 -14.336 1 98.69 147 ARG B C 1
ATOM 3519 O O . ARG B 1 147 ? 22.125 -21.953 -14.016 1 98.69 147 ARG B O 1
ATOM 3526 N N . ALA B 1 148 ? 20.656 -23.609 -13.758 1 98.69 148 ALA B N 1
ATOM 3527 C CA . ALA B 1 148 ? 21.359 -24.203 -12.625 1 98.69 148 ALA B CA 1
ATOM 3528 C C . ALA B 1 148 ? 20.906 -25.641 -12.406 1 98.69 148 ALA B C 1
ATOM 3530 O O . ALA B 1 148 ? 19.828 -26.047 -12.867 1 98.69 148 ALA B O 1
ATOM 3531 N N . GLU B 1 149 ? 21.734 -26.391 -11.664 1 98.38 149 GLU B N 1
ATOM 3532 C CA . GLU B 1 149 ? 21.328 -27.703 -11.203 1 98.38 149 GLU B CA 1
ATOM 3533 C C . GLU B 1 149 ? 20.469 -27.625 -9.945 1 98.38 149 GLU B C 1
ATOM 3535 O O . GLU B 1 149 ? 20.734 -26.812 -9.055 1 98.38 149 GLU B O 1
ATOM 3540 N N . SER B 1 150 ? 19.453 -28.391 -9.883 1 98.75 150 SER B N 1
ATOM 3541 C CA . SER B 1 150 ? 18.609 -28.438 -8.688 1 98.75 150 SER B CA 1
ATOM 3542 C C . SER B 1 150 ? 19.359 -29.016 -7.496 1 98.75 150 SER B C 1
ATOM 3544 O O . SER B 1 150 ? 19.922 -30.109 -7.582 1 98.75 150 SER B O 1
ATOM 3546 N N . GLU B 1 151 ? 19.359 -28.266 -6.379 1 98.69 151 GLU B N 1
ATOM 3547 C CA . GLU B 1 151 ? 19.938 -28.797 -5.152 1 98.69 151 GLU B CA 1
ATOM 3548 C C . GLU B 1 151 ? 18.938 -29.688 -4.414 1 98.69 151 GLU B C 1
ATOM 3550 O O . GLU B 1 151 ? 19.328 -30.625 -3.703 1 98.69 151 GLU B O 1
ATOM 3555 N N . ILE B 1 152 ? 17.688 -29.422 -4.633 1 98.31 152 ILE B N 1
ATOM 3556 C CA . ILE B 1 152 ? 16.609 -30.141 -3.971 1 98.31 152 ILE B CA 1
ATOM 3557 C C . ILE B 1 152 ? 16.406 -31.5 -4.625 1 98.31 152 ILE B C 1
ATOM 3559 O O . ILE B 1 152 ? 16.172 -32.5 -3.938 1 98.31 152 ILE B O 1
ATOM 3563 N N . GLY B 1 153 ? 16.453 -31.531 -5.938 1 98.25 153 GLY B N 1
ATOM 3564 C CA . GLY B 1 153 ? 16.312 -32.781 -6.684 1 98.25 153 GLY B CA 1
ATOM 3565 C C . GLY B 1 153 ? 14.859 -33.188 -6.891 1 98.25 153 GLY B C 1
ATOM 3566 O O . GLY B 1 153 ? 14.578 -34.281 -7.367 1 98.25 153 GLY B O 1
ATOM 3567 N N . ALA B 1 154 ? 13.93 -32.375 -6.527 1 98.5 154 ALA B N 1
ATOM 3568 C CA . ALA B 1 154 ? 12.5 -32.625 -6.691 1 98.5 154 ALA B CA 1
ATOM 3569 C C . ALA B 1 154 ? 11.727 -31.312 -6.758 1 98.5 154 ALA B C 1
ATOM 3571 O O . ALA B 1 154 ? 12.273 -30.25 -6.461 1 98.5 154 ALA B O 1
ATOM 3572 N N . CYS B 1 155 ? 10.531 -31.359 -7.25 1 98.81 155 CYS B N 1
ATOM 3573 C CA . CYS B 1 155 ? 9.602 -30.234 -7.25 1 98.81 155 CYS B CA 1
ATOM 3574 C C . CYS B 1 155 ? 8.562 -30.375 -6.141 1 98.81 155 CYS B C 1
ATOM 3576 O O . CYS B 1 155 ? 7.836 -31.375 -6.098 1 98.81 155 CYS B O 1
ATOM 3578 N N . ASN B 1 156 ? 8.516 -29.406 -5.27 1 98.81 156 ASN B N 1
ATOM 3579 C CA . ASN B 1 156 ? 7.746 -29.562 -4.039 1 98.81 156 ASN B CA 1
ATOM 3580 C C . ASN B 1 156 ? 6.902 -28.328 -3.744 1 98.81 156 ASN B C 1
ATOM 3582 O O . ASN B 1 156 ? 6.965 -27.344 -4.473 1 98.81 156 ASN B O 1
ATOM 3586 N N . VAL B 1 157 ? 6.047 -28.438 -2.746 1 98.94 157 VAL B N 1
ATOM 3587 C CA . VAL B 1 157 ? 5.363 -27.328 -2.094 1 98.94 157 VAL B CA 1
ATOM 3588 C C . VAL B 1 157 ? 5.859 -27.188 -0.656 1 98.94 157 VAL B C 1
ATOM 3590 O O . VAL B 1 157 ? 5.992 -28.188 0.062 1 98.94 157 VAL B O 1
ATOM 3593 N N . TYR B 1 158 ? 6.152 -25.953 -0.307 1 98.94 158 TYR B N 1
ATOM 3594 C CA . TYR B 1 158 ? 6.676 -25.641 1.021 1 98.94 158 TYR B CA 1
ATOM 3595 C C . TYR B 1 158 ? 5.766 -24.672 1.757 1 98.94 158 TYR B C 1
ATOM 3597 O O . TYR B 1 158 ? 4.914 -24.016 1.144 1 98.94 158 TYR B O 1
ATOM 3605 N N . ARG B 1 159 ? 5.891 -24.656 3.021 1 98.62 159 ARG B N 1
ATOM 3606 C CA . ARG B 1 159 ? 5.336 -23.594 3.859 1 98.62 159 ARG B CA 1
ATOM 3607 C C . ARG B 1 159 ? 6.418 -22.953 4.727 1 98.62 159 ARG B C 1
ATOM 3609 O O . ARG B 1 159 ? 7.328 -23.641 5.195 1 98.62 159 ARG B O 1
ATOM 3616 N N . VAL B 1 160 ? 6.309 -21.656 4.922 1 98.56 160 VAL B N 1
ATOM 3617 C CA . VAL B 1 160 ? 7.223 -20.938 5.805 1 98.56 160 VAL B CA 1
ATOM 3618 C C . VAL B 1 160 ? 6.43 -20.094 6.797 1 98.56 160 VAL B C 1
ATOM 3620 O O . VAL B 1 160 ? 5.426 -19.484 6.434 1 98.56 160 VAL B O 1
ATOM 3623 N N . ASP B 1 161 ? 6.805 -20.125 8.047 1 96.5 161 ASP B N 1
ATOM 3624 C CA . ASP B 1 161 ? 6.324 -19.188 9.055 1 96.5 161 ASP B CA 1
ATOM 3625 C C . ASP B 1 161 ? 7.195 -17.938 9.109 1 96.5 161 ASP B C 1
ATOM 3627 O O . ASP B 1 161 ? 8.352 -18 9.539 1 96.5 161 ASP B O 1
ATOM 3631 N N . PRO B 1 162 ? 6.637 -16.828 8.719 1 94.88 162 PRO B N 1
ATOM 3632 C CA . PRO B 1 162 ? 7.488 -15.641 8.633 1 94.88 162 PRO B CA 1
ATOM 3633 C C . PRO B 1 162 ? 7.969 -15.156 10 1 94.88 162 PRO B C 1
ATOM 3635 O O . PRO B 1 162 ? 8.891 -14.344 10.078 1 94.88 162 PRO B O 1
ATOM 3638 N N . ARG B 1 163 ? 7.418 -15.586 11.086 1 92.44 163 ARG B N 1
ATOM 3639 C CA . ARG B 1 163 ? 7.797 -15.156 12.43 1 92.44 163 ARG B CA 1
ATOM 3640 C C . ARG B 1 163 ? 9.141 -15.758 12.844 1 92.44 163 ARG B C 1
ATOM 3642 O O . ARG B 1 163 ? 9.961 -15.086 13.469 1 92.44 163 ARG B O 1
ATOM 3649 N N . ASP B 1 164 ? 9.414 -17.016 12.391 1 93.56 164 ASP B N 1
ATOM 3650 C CA . ASP B 1 164 ? 10.656 -17.641 12.812 1 93.56 164 ASP B CA 1
ATOM 3651 C C . ASP B 1 164 ? 11.469 -18.125 11.609 1 93.56 164 ASP B C 1
ATOM 3653 O O . ASP B 1 164 ? 12.609 -18.578 11.766 1 93.56 164 ASP B O 1
ATOM 3657 N N . GLY B 1 165 ? 10.875 -18.125 10.461 1 95.69 165 GLY B N 1
ATOM 3658 C CA . GLY B 1 165 ? 11.602 -18.484 9.25 1 95.69 165 GLY B CA 1
ATOM 3659 C C . GLY B 1 165 ? 11.664 -19.969 9 1 95.69 165 GLY B C 1
ATOM 3660 O O . GLY B 1 165 ? 12.352 -20.422 8.078 1 95.69 165 GLY B O 1
ATOM 3661 N N . GLU B 1 166 ? 10.977 -20.75 9.773 1 96.88 166 GLU B N 1
ATOM 3662 C CA . GLU B 1 166 ? 11.016 -22.203 9.602 1 96.88 166 GLU B CA 1
ATOM 3663 C C . GLU B 1 166 ? 10.32 -22.625 8.312 1 96.88 166 GLU B C 1
ATOM 3665 O O . GLU B 1 166 ? 9.141 -22.328 8.109 1 96.88 166 GLU B O 1
ATOM 3670 N N . VAL B 1 167 ? 11.016 -23.375 7.504 1 98.56 167 VAL B N 1
ATOM 3671 C CA . VAL B 1 167 ? 10.492 -23.891 6.25 1 98.56 167 VAL B CA 1
ATOM 3672 C C . VAL B 1 167 ? 10.188 -25.391 6.402 1 98.56 167 VAL B C 1
ATOM 3674 O O . VAL B 1 167 ? 11.008 -26.141 6.926 1 98.56 167 VAL B O 1
ATOM 3677 N N . ARG B 1 168 ? 9.055 -25.766 5.938 1 98.38 168 ARG B N 1
ATOM 3678 C CA . ARG B 1 168 ? 8.656 -27.172 5.945 1 98.38 168 ARG B CA 1
ATOM 3679 C C . ARG B 1 168 ? 8.211 -27.625 4.559 1 98.38 168 ARG B C 1
ATOM 3681 O O . ARG B 1 168 ? 7.543 -26.875 3.844 1 98.38 168 ARG B O 1
ATOM 3688 N N . LEU B 1 169 ? 8.609 -28.828 4.25 1 98.62 169 LEU B N 1
ATOM 3689 C CA . LEU B 1 169 ? 8.039 -29.5 3.09 1 98.62 169 LEU B CA 1
ATOM 3690 C C . LEU B 1 169 ? 6.621 -29.984 3.387 1 98.62 169 LEU B C 1
ATOM 3692 O O . LEU B 1 169 ? 6.418 -30.781 4.301 1 98.62 169 LEU B O 1
ATOM 3696 N N . VAL B 1 170 ? 5.68 -29.531 2.633 1 98.62 170 VAL B N 1
ATOM 3697 C CA . VAL B 1 170 ? 4.312 -29.891 2.994 1 98.62 170 VAL B CA 1
ATOM 3698 C C . VAL B 1 170 ? 3.754 -30.875 1.977 1 98.62 170 VAL B C 1
ATOM 3700 O O . VAL B 1 170 ? 2.83 -31.641 2.281 1 98.62 170 VAL B O 1
ATOM 3703 N N . ALA B 1 171 ? 4.211 -30.922 0.754 1 98.69 171 ALA B N 1
ATOM 3704 C CA . ALA B 1 171 ? 3.793 -31.875 -0.265 1 98.69 171 ALA B CA 1
ATOM 3705 C C . ALA B 1 171 ? 4.895 -32.094 -1.299 1 98.69 171 ALA B C 1
ATOM 3707 O O . ALA B 1 171 ? 5.559 -31.141 -1.714 1 98.69 171 ALA B O 1
ATOM 3708 N N . ASP B 1 172 ? 5.086 -33.281 -1.682 1 97.88 172 ASP B N 1
ATOM 3709 C CA . ASP B 1 172 ? 6.035 -33.688 -2.717 1 97.88 172 ASP B CA 1
ATOM 3710 C C . ASP B 1 172 ? 5.336 -34.438 -3.844 1 97.88 172 ASP B C 1
ATOM 3712 O O . ASP B 1 172 ? 4.105 -34.438 -3.934 1 97.88 172 ASP B O 1
ATOM 3716 N N . GLY B 1 173 ? 6.086 -34.875 -4.781 1 96.81 173 GLY B N 1
ATOM 3717 C CA . GLY B 1 173 ? 5.555 -35.719 -5.824 1 96.81 173 GLY B CA 1
ATOM 3718 C C . GLY B 1 173 ? 4.988 -34.969 -7.004 1 96.81 173 GLY B C 1
ATOM 3719 O O . GLY B 1 173 ? 4.16 -35.5 -7.754 1 96.81 173 GLY B O 1
ATOM 3720 N N . PHE B 1 174 ? 5.316 -33.781 -7.133 1 98.69 174 PHE B N 1
ATOM 3721 C CA . PHE B 1 174 ? 4.871 -33 -8.281 1 98.69 174 PHE B CA 1
ATOM 3722 C C . PHE B 1 174 ? 5.887 -33.094 -9.414 1 98.69 174 PHE B C 1
ATOM 3724 O O . PHE B 1 174 ? 7.086 -33.25 -9.172 1 98.69 174 PHE B O 1
ATOM 3731 N N . LEU B 1 175 ? 5.402 -32.969 -10.641 1 98.75 175 LEU B N 1
ATOM 3732 C CA . LEU B 1 175 ? 6.293 -32.812 -11.789 1 98.75 175 LEU B CA 1
ATOM 3733 C C . LEU B 1 175 ? 6.605 -31.328 -12.016 1 98.75 175 LEU B C 1
ATOM 3735 O O . LEU B 1 175 ? 7.738 -30.969 -12.352 1 98.75 175 LEU B O 1
ATOM 3739 N N . GLY B 1 176 ? 5.676 -30.453 -11.836 1 98.75 176 GLY B N 1
ATOM 3740 C CA . GLY B 1 176 ? 5.816 -29.016 -11.984 1 98.75 176 GLY B CA 1
ATOM 3741 C C . GLY B 1 176 ? 4.746 -28.219 -11.258 1 98.75 176 GLY B C 1
ATOM 3742 O O . GLY B 1 176 ? 3.848 -27.656 -11.883 1 98.75 176 GLY B O 1
ATOM 3743 N N . PRO B 1 177 ? 4.84 -28.219 -9.852 1 98.94 177 PRO B N 1
ATOM 3744 C CA . PRO B 1 177 ? 3.846 -27.438 -9.102 1 98.94 177 PRO B CA 1
ATOM 3745 C C . PRO B 1 177 ? 3.893 -25.953 -9.43 1 98.94 177 PRO B C 1
ATOM 3747 O O . PRO B 1 177 ? 4.977 -25.359 -9.516 1 98.94 177 PRO B O 1
ATOM 3750 N N . ASN B 1 178 ? 2.754 -25.391 -9.711 1 98.75 178 ASN B N 1
ATOM 3751 C CA . ASN B 1 178 ? 2.592 -24 -10.133 1 98.75 178 ASN B CA 1
ATOM 3752 C C . ASN B 1 178 ? 1.639 -23.25 -9.219 1 98.75 178 ASN B C 1
ATOM 3754 O O . ASN B 1 178 ? 1.913 -23.094 -8.023 1 98.75 178 ASN B O 1
ATOM 3758 N N . GLY B 1 179 ? 0.399 -22.859 -9.641 1 98.88 179 GLY B N 1
ATOM 3759 C CA . GLY B 1 179 ? -0.554 -22.141 -8.805 1 98.88 179 GLY B CA 1
ATOM 3760 C C . GLY B 1 179 ? -1.026 -22.953 -7.613 1 98.88 179 GLY B C 1
ATOM 3761 O O . GLY B 1 179 ? -1.233 -24.172 -7.723 1 98.88 179 GLY B O 1
ATOM 3762 N N . LEU B 1 180 ? -1.203 -22.328 -6.516 1 98.88 180 LEU B N 1
ATOM 3763 C CA . LEU B 1 180 ? -1.803 -22.953 -5.344 1 98.88 180 LEU B CA 1
ATOM 3764 C C . LEU B 1 180 ? -2.709 -21.969 -4.605 1 98.88 180 LEU B C 1
ATOM 3766 O O . LEU B 1 180 ? -2.432 -20.766 -4.57 1 98.88 180 LEU B O 1
ATOM 3770 N N . VAL B 1 181 ? -3.766 -22.453 -4.09 1 98.62 181 VAL B N 1
ATOM 3771 C CA . VAL B 1 181 ? -4.754 -21.625 -3.406 1 98.62 181 VAL B CA 1
ATOM 3772 C C . VAL B 1 181 ? -5.496 -22.469 -2.363 1 98.62 181 VAL B C 1
ATOM 3774 O O . VAL B 1 181 ? -5.785 -23.641 -2.59 1 98.62 181 VAL B O 1
ATOM 3777 N N . PHE B 1 182 ? -5.77 -21.891 -1.254 1 98.12 182 PHE B N 1
ATOM 3778 C CA . PHE B 1 182 ? -6.617 -22.516 -0.246 1 98.12 182 PHE B CA 1
ATOM 3779 C C . PHE B 1 182 ? -8.094 -22.375 -0.61 1 98.12 182 PHE B C 1
ATOM 3781 O O . PHE B 1 182 ? -8.492 -21.375 -1.213 1 98.12 182 PHE B O 1
ATOM 3788 N N . SER B 1 183 ? -8.836 -23.406 -0.2 1 97.69 183 SER B N 1
ATOM 3789 C CA . SER B 1 183 ? -10.281 -23.219 -0.205 1 97.69 183 SER B CA 1
ATOM 3790 C C . SER B 1 183 ? -10.688 -22.047 0.695 1 97.69 183 SER B C 1
ATOM 3792 O O . SER B 1 183 ? -9.898 -21.594 1.526 1 97.69 183 SER B O 1
ATOM 3794 N N . LEU B 1 184 ? -11.875 -21.578 0.533 1 95.62 184 LEU B N 1
ATOM 3795 C CA . LEU B 1 184 ? -12.328 -20.391 1.24 1 95.62 184 LEU B CA 1
ATOM 3796 C C . LEU B 1 184 ? -12.273 -20.594 2.75 1 95.62 184 LEU B C 1
ATOM 3798 O O . LEU B 1 184 ? -12.008 -19.656 3.502 1 95.62 184 LE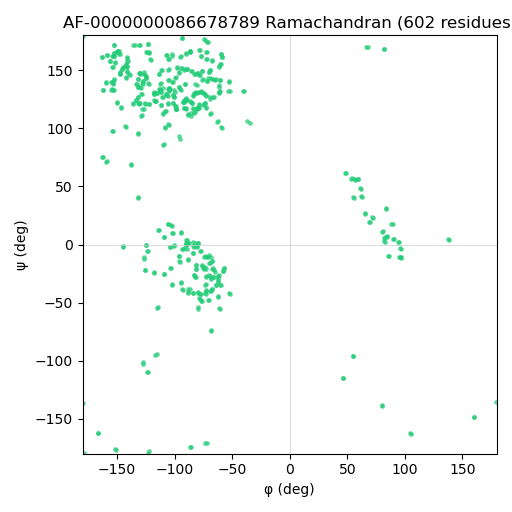U B O 1
ATOM 3802 N N . ASP B 1 185 ? -12.539 -21.812 3.211 1 95.25 185 ASP B N 1
ATOM 3803 C CA . ASP B 1 185 ? -12.5 -22.109 4.637 1 95.25 185 ASP B CA 1
ATOM 3804 C C . ASP B 1 185 ? -11.109 -22.578 5.059 1 95.25 185 ASP B C 1
ATOM 3806 O O . ASP B 1 185 ? -10.898 -22.953 6.211 1 95.25 185 ASP B O 1
ATOM 3810 N N . GLU B 1 186 ? -10.125 -22.719 4.105 1 96.69 186 GLU B N 1
ATOM 3811 C CA . GLU B 1 186 ? -8.711 -23.047 4.27 1 96.69 186 GLU B CA 1
ATOM 3812 C C . GLU B 1 186 ? -8.516 -24.484 4.734 1 96.69 186 GLU B C 1
ATOM 3814 O O . GLU B 1 186 ? -7.453 -24.844 5.238 1 96.69 186 GLU B O 1
ATOM 3819 N N . GLN B 1 187 ? -9.531 -25.281 4.539 1 97.44 187 GLN B N 1
ATOM 3820 C CA . GLN B 1 187 ? -9.438 -26.688 4.949 1 97.44 187 GLN B CA 1
ATOM 3821 C C . GLN B 1 187 ? -8.844 -27.547 3.838 1 97.44 187 GLN B C 1
ATOM 3823 O O . GLN B 1 187 ? -8.492 -28.703 4.066 1 97.44 187 GLN B O 1
ATOM 3828 N N . ARG B 1 188 ? -8.766 -27 2.689 1 98.5 188 ARG B N 1
ATOM 3829 C CA . ARG B 1 188 ? -8.164 -27.672 1.547 1 98.5 188 ARG B CA 1
ATOM 3830 C C . ARG B 1 188 ? -7.164 -26.781 0.837 1 98.5 188 ARG B C 1
ATOM 3832 O O . ARG B 1 188 ? -7.312 -25.547 0.833 1 98.5 188 ARG B O 1
ATOM 3839 N N . LEU B 1 189 ? -6.191 -27.375 0.311 1 98.81 189 LEU B N 1
ATOM 3840 C CA . LEU B 1 189 ? -5.227 -26.719 -0.563 1 98.81 189 LEU B CA 1
ATOM 3841 C C . LEU B 1 189 ? -5.258 -27.328 -1.962 1 98.81 189 LEU B C 1
ATOM 3843 O O . LEU B 1 189 ? -5.164 -28.547 -2.117 1 98.81 189 LEU B O 1
ATOM 3847 N N . TYR B 1 190 ? -5.469 -26.516 -2.953 1 98.94 190 TYR B N 1
ATOM 3848 C CA . TYR B 1 190 ? -5.391 -26.922 -4.355 1 98.94 190 TYR B CA 1
ATOM 3849 C C . TYR B 1 190 ? -4.062 -26.5 -4.969 1 98.94 190 TYR B C 1
ATOM 3851 O O . TYR B 1 190 ? -3.605 -25.375 -4.766 1 98.94 190 TYR B O 1
ATOM 3859 N N . VAL B 1 191 ? -3.422 -27.391 -5.652 1 98.94 191 VAL B N 1
ATOM 3860 C CA . VAL B 1 191 ? -2.143 -27.125 -6.301 1 98.94 191 VAL B CA 1
ATOM 3861 C C . VAL B 1 191 ? -2.191 -27.594 -7.754 1 98.94 191 VAL B C 1
ATOM 3863 O O . VAL B 1 191 ? -2.459 -28.766 -8.031 1 98.94 191 VAL B O 1
ATOM 3866 N N . SER B 1 192 ? -1.972 -26.703 -8.641 1 98.94 192 SER B N 1
ATOM 3867 C CA . SER B 1 192 ? -1.858 -27.047 -10.055 1 98.94 192 SER B CA 1
ATOM 3868 C C . SER B 1 192 ? -0.489 -27.641 -10.375 1 98.94 192 SER B C 1
ATOM 3870 O O . SER B 1 192 ? 0.535 -27.141 -9.914 1 98.94 192 SER B O 1
ATOM 3872 N N . ASP B 1 193 ? -0.446 -28.734 -11.055 1 98.88 193 ASP B N 1
ATOM 3873 C CA . ASP B 1 193 ? 0.775 -29.328 -11.602 1 98.88 193 ASP B CA 1
ATOM 3874 C C . ASP B 1 193 ? 0.825 -29.188 -13.117 1 98.88 193 ASP B C 1
ATOM 3876 O O . ASP B 1 193 ? 0.211 -29.969 -13.844 1 98.88 193 ASP B O 1
ATOM 3880 N N . THR B 1 194 ? 1.58 -28.219 -13.547 1 98.69 194 THR B N 1
ATOM 3881 C CA . THR B 1 194 ? 1.592 -27.844 -14.961 1 98.69 194 THR B CA 1
ATOM 3882 C C . THR B 1 194 ? 2.086 -29 -15.82 1 98.69 194 THR B C 1
ATOM 3884 O O . THR B 1 194 ? 1.49 -29.312 -16.859 1 98.69 194 THR B O 1
ATOM 3887 N N . ARG B 1 195 ? 3.111 -29.656 -15.453 1 98.56 195 ARG B N 1
ATOM 3888 C CA . ARG B 1 195 ? 3.695 -30.734 -16.25 1 98.56 195 ARG B CA 1
ATOM 3889 C C . ARG B 1 195 ? 2.82 -31.984 -16.219 1 98.56 195 ARG B C 1
ATOM 3891 O O . ARG B 1 195 ? 2.619 -32.625 -17.25 1 98.56 195 ARG B O 1
ATOM 3898 N N . ALA B 1 196 ? 2.307 -32.312 -15.047 1 98.69 196 ALA B N 1
ATOM 3899 C CA . ALA B 1 196 ? 1.393 -33.438 -14.961 1 98.69 196 ALA B CA 1
ATOM 3900 C C . ALA B 1 196 ? 0.037 -33.094 -15.578 1 98.69 196 ALA B C 1
ATOM 3902 O O . ALA B 1 196 ? -0.759 -34 -15.875 1 98.69 196 ALA B O 1
ATOM 3903 N N . ASN B 1 197 ? -0.203 -31.812 -15.664 1 98.81 197 ASN B N 1
ATOM 3904 C CA . ASN B 1 197 ? -1.391 -31.234 -16.281 1 98.81 197 ASN B CA 1
ATOM 3905 C C . ASN B 1 197 ? -2.664 -31.656 -15.555 1 98.81 197 ASN B C 1
ATOM 3907 O O . ASN B 1 197 ? -3.619 -32.094 -16.188 1 98.81 197 ASN B O 1
ATOM 3911 N N . HIS B 1 198 ? -2.693 -31.562 -14.328 1 98.81 198 HIS B N 1
ATOM 3912 C CA . HIS B 1 198 ? -3.85 -31.75 -13.461 1 98.81 198 HIS B CA 1
ATOM 3913 C C . HIS B 1 198 ? -3.75 -30.875 -12.219 1 98.81 198 HIS B C 1
ATOM 3915 O O . HIS B 1 198 ? -2.711 -30.25 -11.969 1 98.81 198 HIS B O 1
ATOM 3921 N N . ILE B 1 199 ? -4.812 -30.719 -11.461 1 98.94 199 ILE B N 1
ATOM 3922 C CA . ILE B 1 199 ? -4.867 -30.031 -10.18 1 98.94 199 ILE B CA 1
ATOM 3923 C C . ILE B 1 199 ? -5.098 -31.031 -9.055 1 98.94 199 ILE B C 1
ATOM 3925 O O . ILE B 1 199 ? -6.008 -31.859 -9.133 1 98.94 199 ILE B O 1
ATOM 3929 N N . ARG B 1 200 ? -4.242 -30.969 -8.078 1 98.88 200 ARG B N 1
ATOM 3930 C CA . ARG B 1 200 ? -4.395 -31.797 -6.898 1 98.88 200 ARG B CA 1
ATOM 3931 C C . ARG B 1 200 ? -5.066 -31.031 -5.766 1 98.88 200 ARG B C 1
ATOM 3933 O O . ARG B 1 200 ? -4.973 -29.812 -5.699 1 98.88 200 ARG B O 1
ATOM 3940 N N . VAL B 1 201 ? -5.742 -31.797 -4.93 1 98.88 201 VAL B N 1
ATOM 3941 C CA . VAL B 1 201 ? -6.355 -31.219 -3.74 1 98.88 201 VAL B CA 1
ATOM 3942 C C . VAL B 1 201 ? -5.93 -32 -2.504 1 98.88 201 VAL B C 1
ATOM 3944 O O . VAL B 1 201 ? -5.828 -33.25 -2.549 1 98.88 201 VAL B O 1
ATOM 3947 N N . PHE B 1 202 ? -5.645 -31.297 -1.487 1 98.88 202 PHE B N 1
ATOM 3948 C CA . PHE B 1 202 ? -5.191 -31.844 -0.214 1 98.88 202 PHE B CA 1
ATOM 3949 C C . PHE B 1 202 ? -6.086 -31.375 0.927 1 98.88 202 PHE B C 1
ATOM 3951 O O . PHE B 1 202 ? -6.535 -30.219 0.935 1 98.88 202 PHE B O 1
ATOM 3958 N N . THR B 1 203 ? -6.297 -32.188 1.891 1 98.69 203 THR B N 1
ATOM 3959 C CA . THR B 1 203 ? -6.852 -31.75 3.162 1 98.69 203 THR B CA 1
ATOM 3960 C C . THR B 1 203 ? -5.766 -31.141 4.039 1 98.69 203 THR B C 1
ATOM 3962 O O . THR B 1 203 ? -4.68 -31.703 4.184 1 98.69 203 THR B O 1
ATOM 3965 N N . VAL B 1 204 ? -6.062 -29.984 4.559 1 98.44 204 VAL B N 1
ATOM 3966 C CA . VAL B 1 204 ? -5.133 -29.312 5.461 1 98.44 204 VAL B CA 1
ATOM 3967 C C . VAL B 1 204 ? -5.457 -29.688 6.906 1 98.44 204 VAL B C 1
ATOM 3969 O O . VAL B 1 204 ? -6.539 -29.375 7.406 1 98.44 204 VAL B O 1
ATOM 3972 N N . ARG B 1 205 ? -4.5 -30.219 7.578 1 97.19 205 ARG B N 1
ATOM 3973 C CA . ARG B 1 205 ? -4.719 -30.625 8.969 1 97.19 205 ARG B CA 1
ATOM 3974 C C . ARG B 1 205 ? -4.465 -29.453 9.914 1 97.19 205 ARG B C 1
ATOM 3976 O O . ARG B 1 205 ? -3.834 -28.469 9.539 1 97.19 205 ARG B O 1
ATOM 3983 N N . ASP B 1 206 ? -4.867 -29.562 11.125 1 93.06 206 ASP B N 1
ATOM 3984 C CA . ASP B 1 206 ? -4.777 -28.5 12.117 1 93.06 206 ASP B CA 1
ATOM 3985 C C . ASP B 1 206 ? -3.322 -28.125 12.383 1 93.06 206 ASP B C 1
ATOM 3987 O O . ASP B 1 206 ? -3.025 -26.953 12.672 1 93.06 206 ASP B O 1
ATOM 3991 N N . ASP B 1 207 ? -2.457 -29.047 12.211 1 92.5 207 ASP B N 1
ATOM 3992 C CA . ASP B 1 207 ? -1.058 -28.781 12.539 1 92.5 207 ASP B CA 1
ATOM 3993 C C . ASP B 1 207 ? -0.306 -28.234 11.328 1 92.5 207 ASP B C 1
ATOM 3995 O O . ASP B 1 207 ? 0.918 -28.094 11.359 1 92.5 207 ASP B O 1
ATOM 3999 N N . GLY B 1 208 ? -1.074 -28.031 10.234 1 93.12 208 GLY B N 1
ATOM 4000 C CA . GLY B 1 208 ? -0.478 -27.422 9.062 1 93.12 208 GLY B CA 1
ATOM 4001 C C . GLY B 1 208 ? 0.1 -28.438 8.094 1 93.12 208 GLY B C 1
ATOM 4002 O O . GLY B 1 208 ? 0.724 -28.062 7.094 1 93.12 208 GLY B O 1
ATOM 4003 N N . THR B 1 209 ? -0.075 -29.703 8.336 1 96.25 209 THR B N 1
ATOM 4004 C CA . THR B 1 209 ? 0.345 -30.734 7.391 1 96.25 209 THR B CA 1
ATOM 4005 C C . THR B 1 209 ? -0.775 -31.062 6.406 1 96.25 209 THR B C 1
ATOM 4007 O O . THR B 1 209 ? -1.922 -30.656 6.609 1 96.25 209 THR B O 1
ATOM 4010 N N . LEU B 1 210 ? -0.384 -31.719 5.34 1 98.44 210 LEU B N 1
ATOM 4011 C CA . LEU B 1 210 ? -1.349 -32.125 4.32 1 98.44 210 LEU B CA 1
ATOM 4012 C C . LEU B 1 210 ? -1.528 -33.625 4.305 1 98.44 210 LEU B C 1
ATOM 4014 O O . LEU B 1 210 ? -0.605 -34.375 4.648 1 98.44 210 LEU B O 1
ATOM 4018 N N . ASP B 1 211 ? -2.689 -34.125 3.93 1 97.62 211 ASP B N 1
ATOM 4019 C CA . ASP B 1 211 ? -2.857 -35.562 3.625 1 97.62 211 ASP B CA 1
ATOM 4020 C C . ASP B 1 211 ? -2.209 -35.906 2.289 1 97.62 211 ASP B C 1
ATOM 4022 O O . ASP B 1 211 ? -1.422 -35.125 1.747 1 97.62 211 ASP B O 1
ATOM 4026 N N . ASP B 1 212 ? -2.449 -37.156 1.787 1 95.62 212 ASP B N 1
ATOM 4027 C CA . ASP B 1 212 ? -1.771 -37.625 0.582 1 95.62 212 ASP B CA 1
ATOM 4028 C C . ASP B 1 212 ? -2.342 -36.938 -0.665 1 95.62 212 ASP B C 1
ATOM 4030 O O . ASP B 1 212 ? -1.73 -36.969 -1.734 1 95.62 212 ASP B O 1
ATOM 4034 N N . GLY B 1 213 ? -3.406 -36.25 -0.525 1 97.44 213 GLY B N 1
ATOM 4035 C CA . GLY B 1 213 ? -4.023 -35.562 -1.634 1 97.44 213 GLY B CA 1
ATOM 4036 C C . GLY B 1 213 ? -4.582 -36.469 -2.697 1 97.44 213 GLY B C 1
ATOM 4037 O O . GLY B 1 213 ? -4.406 -37.688 -2.621 1 97.44 213 GLY B O 1
ATOM 4038 N N . GLU B 1 214 ? -5.324 -35.969 -3.645 1 98.06 214 GLU B N 1
ATOM 4039 C CA . GLU B 1 214 ? -5.863 -36.656 -4.824 1 98.06 214 GLU B CA 1
ATOM 4040 C C . GLU B 1 214 ? -5.969 -35.688 -6.008 1 98.06 214 GLU B C 1
ATOM 4042 O O . GLU B 1 214 ? -5.871 -34.469 -5.84 1 98.06 214 GLU B O 1
ATOM 4047 N N . VAL B 1 215 ? -6.125 -36.281 -7.141 1 98.56 215 VAL B N 1
ATOM 4048 C CA . VAL B 1 215 ? -6.352 -35.469 -8.32 1 98.56 215 VAL B CA 1
ATOM 4049 C C . VAL B 1 215 ? -7.777 -34.906 -8.305 1 98.56 215 VAL B C 1
ATOM 4051 O O . VAL B 1 215 ? -8.742 -35.688 -8.203 1 98.56 215 VAL B O 1
ATOM 4054 N N . PHE B 1 216 ? -7.922 -33.625 -8.344 1 98.75 216 PHE B N 1
ATOM 4055 C CA . PHE B 1 216 ? -9.227 -32.969 -8.414 1 98.75 216 PHE B CA 1
ATOM 4056 C C . PHE B 1 216 ? -9.766 -33 -9.836 1 98.75 216 PHE B C 1
ATOM 4058 O O . PHE B 1 216 ? -10.883 -33.469 -10.07 1 98.75 216 PHE B O 1
ATOM 4065 N N . VAL B 1 217 ? -8.938 -32.469 -10.758 1 98.62 217 VAL B N 1
ATOM 4066 C CA . VAL B 1 217 ? -9.305 -32.5 -12.172 1 98.62 217 VAL B CA 1
ATOM 4067 C C . VAL B 1 217 ? -8.055 -32.625 -13.031 1 98.62 217 VAL B C 1
ATOM 4069 O O . VAL B 1 217 ? -6.969 -32.219 -12.641 1 98.62 217 VAL B O 1
ATOM 4072 N N . THR B 1 218 ? -8.188 -33.281 -14.156 1 98.5 218 THR B N 1
ATOM 4073 C CA . THR B 1 218 ? -7.188 -33.312 -15.219 1 98.5 218 THR B CA 1
ATOM 4074 C C . THR B 1 218 ? -7.57 -32.375 -16.359 1 98.5 218 THR B C 1
ATOM 4076 O O . THR B 1 218 ? -8.742 -32.312 -16.75 1 98.5 218 THR B O 1
ATOM 4079 N N . CYS B 1 219 ? -6.648 -31.734 -16.859 1 97.62 219 CYS B N 1
ATOM 4080 C CA . CYS B 1 219 ? -6.93 -30.781 -17.922 1 97.62 219 CYS B CA 1
ATOM 4081 C C . CYS B 1 219 ? -7.227 -31.484 -19.234 1 97.62 219 CYS B C 1
ATOM 4083 O O . CYS B 1 219 ? -6.422 -32.312 -19.703 1 97.62 219 CYS B O 1
ATOM 4085 N N . SER B 1 220 ? -8.305 -31.156 -19.891 1 91.12 220 SER B N 1
ATOM 4086 C CA . SER B 1 220 ? -8.695 -31.812 -21.125 1 91.12 220 SER B CA 1
ATOM 4087 C C . SER B 1 220 ? -8.391 -30.938 -22.344 1 91.12 220 SER B C 1
ATOM 4089 O O . SER B 1 220 ? -8.32 -31.422 -23.469 1 91.12 220 SER B O 1
ATOM 4091 N N . ALA B 1 221 ? -8.25 -29.703 -22.141 1 93.31 221 ALA B N 1
ATOM 4092 C CA . ALA B 1 221 ? -7.977 -28.734 -23.203 1 93.31 221 ALA B CA 1
ATOM 4093 C C . ALA B 1 221 ? -7.008 -27.656 -22.719 1 93.31 221 ALA B C 1
ATOM 4095 O O . ALA B 1 221 ? -7.418 -26.656 -22.125 1 93.31 221 ALA B O 1
ATOM 4096 N N . GLY B 1 222 ? -5.754 -27.812 -23.109 1 97.44 222 GLY B N 1
ATOM 4097 C CA . GLY B 1 222 ? -4.727 -26.891 -22.656 1 97.44 222 GLY B CA 1
ATOM 4098 C C . GLY B 1 222 ? -3.82 -27.484 -21.594 1 97.44 222 GLY B C 1
ATOM 4099 O O . GLY B 1 222 ? -3.678 -28.703 -21.5 1 97.44 222 GLY B O 1
ATOM 4100 N N . THR B 1 223 ? -3.102 -26.656 -20.891 1 98.69 223 THR B N 1
ATOM 4101 C CA . THR B 1 223 ? -2.195 -26.984 -19.797 1 98.69 223 THR B CA 1
ATOM 4102 C C . THR B 1 223 ? -2.422 -26.047 -18.609 1 98.69 223 THR B C 1
ATOM 4104 O O . THR B 1 223 ? -2.346 -24.828 -18.766 1 98.69 223 THR B O 1
ATOM 4107 N N . PHE B 1 224 ? -2.684 -26.656 -17.469 1 98.81 224 PHE B N 1
ATOM 4108 C CA . PHE B 1 224 ? -2.965 -25.859 -16.281 1 98.81 224 PHE B CA 1
ATOM 4109 C C . PHE B 1 224 ? -1.725 -25.078 -15.844 1 98.81 224 PHE B C 1
ATOM 4111 O O . PHE B 1 224 ? -0.609 -25.609 -15.914 1 98.81 224 PHE B O 1
ATOM 4118 N N . ASP B 1 225 ? -1.907 -23.875 -15.391 1 98.69 225 ASP B N 1
ATOM 4119 C CA . ASP B 1 225 ? -0.878 -23.031 -14.789 1 98.69 225 ASP B CA 1
ATOM 4120 C C . ASP B 1 225 ? -1.332 -22.5 -13.43 1 98.69 225 ASP B C 1
ATOM 4122 O O . ASP B 1 225 ? -1.426 -23.25 -12.461 1 98.69 225 ASP B O 1
ATOM 4126 N N . ASN B 1 226 ? -1.787 -21.25 -13.281 1 98.81 226 ASN B N 1
ATOM 4127 C CA . ASN B 1 226 ? -2.217 -20.734 -11.992 1 98.81 226 ASN B CA 1
ATOM 4128 C C . ASN B 1 226 ? -3.727 -20.859 -11.805 1 98.81 226 ASN B C 1
ATOM 4130 O O . ASN B 1 226 ? -4.461 -21.031 -12.781 1 98.81 226 ASN B O 1
ATOM 4134 N N . ILE B 1 227 ? -4.199 -20.781 -10.57 1 98.88 227 ILE B N 1
ATOM 4135 C CA . ILE B 1 227 ? -5.59 -21.047 -10.234 1 98.88 227 ILE B CA 1
ATOM 4136 C C . ILE B 1 227 ? -6.062 -20.062 -9.172 1 98.88 227 ILE B C 1
ATOM 4138 O O . ILE B 1 227 ? -5.27 -19.578 -8.352 1 98.88 227 ILE B O 1
ATOM 4142 N N . ARG B 1 228 ? -7.332 -19.75 -9.211 1 98.62 228 ARG B N 1
ATOM 4143 C CA . ARG B 1 228 ? -7.992 -18.906 -8.227 1 98.62 228 ARG B CA 1
ATOM 4144 C C . ARG B 1 228 ? -9.43 -19.359 -7.992 1 98.62 228 ARG B C 1
ATOM 4146 O O . ARG B 1 228 ? -10.094 -19.844 -8.914 1 98.62 228 ARG B O 1
ATOM 4153 N N . PHE B 1 229 ? -9.898 -19.094 -6.785 1 98.62 229 PHE B N 1
ATOM 4154 C CA . PHE B 1 229 ? -11.312 -19.297 -6.512 1 98.62 229 PHE B CA 1
ATOM 4155 C C . PHE B 1 229 ? -12.086 -17.984 -6.715 1 98.62 229 PHE B C 1
ATOM 4157 O O . PHE B 1 229 ? -11.531 -16.906 -6.543 1 98.62 229 PHE B O 1
ATOM 4164 N N . ASP B 1 230 ? -13.352 -18.141 -7.074 1 98.25 230 ASP B N 1
ATOM 4165 C CA . ASP B 1 230 ? -14.281 -17.031 -6.816 1 98.25 230 ASP B CA 1
ATOM 4166 C C . ASP B 1 230 ? -14.992 -17.219 -5.484 1 98.25 230 ASP B C 1
ATOM 4168 O O . ASP B 1 230 ? -14.727 -18.188 -4.758 1 98.25 230 ASP B O 1
ATOM 4172 N N . ASP B 1 231 ? -15.836 -16.266 -5.105 1 97 231 ASP B N 1
ATOM 4173 C CA . ASP B 1 231 ? -16.453 -16.297 -3.779 1 97 231 ASP B CA 1
ATOM 4174 C C . ASP B 1 231 ? -17.594 -17.312 -3.723 1 97 231 ASP B C 1
ATOM 4176 O O . ASP B 1 231 ? -18.125 -17.594 -2.65 1 97 231 ASP B O 1
ATOM 4180 N N . GLY B 1 232 ? -17.953 -17.922 -4.859 1 95.81 232 GLY B N 1
ATOM 4181 C CA . GLY B 1 232 ? -18.969 -18.969 -4.91 1 95.81 232 GLY B CA 1
ATOM 4182 C C . GLY B 1 232 ? -18.375 -20.359 -4.809 1 95.81 232 GLY B C 1
ATOM 4183 O O . GLY B 1 232 ? -19.094 -21.359 -4.824 1 95.81 232 GLY B O 1
ATOM 4184 N N . GLY B 1 233 ? -17.078 -20.406 -4.781 1 96.94 233 GLY B N 1
ATOM 4185 C CA . GLY B 1 233 ? -16.406 -21.688 -4.613 1 96.94 233 GLY B CA 1
ATOM 4186 C C . GLY B 1 233 ? -16 -22.328 -5.926 1 96.94 233 GLY B C 1
ATOM 4187 O O . GLY B 1 233 ? -15.508 -23.469 -5.945 1 96.94 233 GLY B O 1
ATOM 4188 N N . ARG B 1 234 ? -16.234 -21.703 -7 1 98.62 234 ARG B N 1
ATOM 4189 C CA . ARG B 1 234 ? -15.742 -22.219 -8.273 1 98.62 234 ARG B CA 1
ATOM 4190 C C . ARG B 1 234 ? -14.25 -21.984 -8.43 1 98.62 234 ARG B C 1
ATOM 4192 O O . ARG B 1 234 ? -13.734 -20.922 -8.031 1 98.62 234 ARG B O 1
ATOM 4199 N N . LEU B 1 235 ? -13.633 -22.922 -9 1 98.81 235 LEU B N 1
ATOM 4200 C CA . LEU B 1 235 ? -12.195 -22.812 -9.25 1 98.81 235 LEU B CA 1
ATOM 4201 C C . LEU B 1 235 ? -11.922 -22.391 -10.688 1 98.81 235 LEU B C 1
ATOM 4203 O O . LEU B 1 235 ? -12.312 -23.094 -11.625 1 98.81 235 LEU B O 1
ATOM 4207 N N . TRP B 1 236 ? -11.328 -21.25 -10.812 1 98.88 236 TRP B N 1
ATOM 4208 C CA . TRP B 1 236 ? -10.891 -20.75 -12.109 1 98.88 236 TRP B CA 1
ATOM 4209 C C . TRP B 1 236 ? -9.43 -21.094 -12.359 1 98.88 236 TRP B C 1
ATOM 4211 O O . TRP B 1 236 ? -8.578 -20.922 -11.484 1 98.88 236 TRP B O 1
ATOM 4221 N N . ALA B 1 237 ? -9.117 -21.609 -13.578 1 98.94 237 ALA B N 1
ATOM 4222 C CA . ALA B 1 237 ? -7.773 -22.094 -13.875 1 98.94 237 ALA B CA 1
ATOM 4223 C C . ALA B 1 237 ? -7.273 -21.531 -15.203 1 98.94 237 ALA B C 1
ATOM 4225 O O . ALA B 1 237 ? -7.934 -21.672 -16.234 1 98.94 237 ALA B O 1
ATOM 4226 N N . ALA B 1 238 ? -6.172 -20.844 -15.141 1 98.88 238 ALA B N 1
ATOM 4227 C CA . ALA B 1 238 ? -5.445 -20.562 -16.375 1 98.88 238 ALA B CA 1
ATOM 4228 C C . ALA B 1 238 ? -5.008 -21.859 -17.062 1 98.88 238 ALA B C 1
ATOM 4230 O O . ALA B 1 238 ? -4.418 -22.734 -16.422 1 98.88 238 ALA B O 1
ATOM 4231 N N . ALA B 1 239 ? -5.242 -21.984 -18.328 1 98.75 239 ALA B N 1
ATOM 4232 C CA . ALA B 1 239 ? -4.988 -23.234 -19.047 1 98.75 239 ALA B CA 1
ATOM 4233 C C . ALA B 1 239 ? -4.215 -22.969 -20.344 1 98.75 239 ALA B C 1
ATOM 4235 O O . ALA B 1 239 ? -4.512 -23.562 -21.375 1 98.75 239 ALA B O 1
ATOM 4236 N N . MET B 1 240 ? -3.297 -22.109 -20.266 1 98.25 240 MET B N 1
ATOM 4237 C CA . MET B 1 240 ? -2.43 -21.766 -21.391 1 98.25 240 MET B CA 1
ATOM 4238 C C . MET B 1 240 ? -3.242 -21.562 -22.656 1 98.25 240 MET B C 1
ATOM 4240 O O . MET B 1 240 ? -4.137 -20.719 -22.703 1 98.25 240 MET B O 1
ATOM 4244 N N . ASP B 1 241 ? -3.094 -22.391 -23.688 1 97.38 241 ASP B N 1
ATOM 4245 C CA . ASP B 1 241 ? -3.789 -22.234 -24.969 1 97.38 241 ASP B CA 1
ATOM 4246 C C . ASP B 1 241 ? -5.281 -22.531 -24.812 1 97.38 241 ASP B C 1
ATOM 4248 O O . ASP B 1 241 ? -6.074 -22.219 -25.703 1 97.38 241 ASP B O 1
ATOM 4252 N N . GLY B 1 242 ? -5.672 -23.031 -23.672 1 98.06 242 GLY B N 1
ATOM 4253 C CA . GLY B 1 242 ? -7.066 -23.359 -23.422 1 98.06 242 GLY B CA 1
ATOM 4254 C C . GLY B 1 242 ? -7.844 -22.203 -22.828 1 98.06 242 GLY B C 1
ATOM 4255 O O . GLY B 1 242 ? -9.039 -22.312 -22.562 1 98.06 242 GLY B O 1
ATOM 4256 N N . GLY B 1 243 ? -7.176 -21.109 -22.625 1 98.31 243 GLY B N 1
ATOM 4257 C CA . GLY B 1 243 ? -7.84 -19.953 -22.016 1 98.31 243 GLY B CA 1
ATOM 4258 C C . GLY B 1 243 ? -7.949 -20.062 -20.5 1 98.31 243 GLY B C 1
ATOM 4259 O O . GLY B 1 243 ? -6.973 -20.375 -19.828 1 98.31 243 GLY B O 1
ATOM 4260 N N . VAL B 1 244 ? -9.117 -19.656 -19.984 1 98.81 244 VAL B N 1
ATOM 4261 C CA . VAL B 1 244 ? -9.406 -19.766 -18.562 1 98.81 244 VAL B CA 1
ATOM 4262 C C . VAL B 1 244 ? -10.57 -20.734 -18.344 1 98.81 244 VAL B C 1
ATOM 4264 O O . VAL B 1 244 ? -11.656 -20.531 -18.891 1 98.81 244 VAL B O 1
ATOM 4267 N N . HIS B 1 245 ? -10.336 -21.719 -17.562 1 98.88 245 HIS B N 1
ATOM 4268 C CA . HIS B 1 245 ? -11.375 -22.688 -17.25 1 98.88 245 HIS B CA 1
ATOM 4269 C C . HIS B 1 245 ? -12.078 -22.344 -15.938 1 98.88 245 HIS B C 1
ATOM 4271 O O . HIS B 1 245 ? -11.453 -21.812 -15.016 1 98.88 245 HIS B O 1
ATOM 4277 N N . CYS B 1 246 ? -13.336 -22.672 -15.875 1 98.75 246 CYS B N 1
ATOM 4278 C CA . CYS B 1 246 ? -14.117 -22.547 -14.648 1 98.75 246 CYS B CA 1
ATOM 4279 C C . CYS B 1 246 ? -14.711 -23.891 -14.234 1 98.75 246 CYS B C 1
ATOM 4281 O O . CYS B 1 246 ? -15.508 -24.469 -14.977 1 98.75 246 CYS B O 1
ATOM 4283 N N . TYR B 1 247 ? -14.359 -24.312 -13.07 1 98.81 247 TYR B N 1
ATOM 4284 C CA . TYR B 1 247 ? -14.812 -25.609 -12.578 1 98.81 247 TYR B CA 1
ATOM 4285 C C . TYR B 1 247 ? -15.773 -25.453 -11.406 1 98.81 247 TYR B C 1
ATOM 4287 O O . TYR B 1 247 ? -15.547 -24.609 -10.523 1 98.81 247 TYR B O 1
ATOM 4295 N N . ASP B 1 248 ? -16.781 -26.219 -11.406 1 98.44 248 ASP B N 1
ATOM 4296 C CA . ASP B 1 248 ? -17.641 -26.375 -10.234 1 98.44 248 ASP B CA 1
ATOM 4297 C C . ASP B 1 248 ? -16.891 -27.078 -9.102 1 98.44 248 ASP B C 1
ATOM 4299 O O . ASP B 1 248 ? -15.914 -27.781 -9.336 1 98.44 248 ASP B O 1
ATOM 4303 N N . PRO B 1 249 ? -17.375 -26.891 -7.879 1 97.38 249 PRO B N 1
ATOM 4304 C CA . PRO B 1 249 ? -16.75 -27.594 -6.754 1 97.38 249 PRO B CA 1
ATOM 4305 C C . PRO B 1 249 ? -16.734 -29.109 -6.926 1 97.38 249 PRO B C 1
ATOM 4307 O O . PRO B 1 249 ? -15.914 -29.797 -6.32 1 97.38 249 PRO B O 1
ATOM 4310 N N . ASP B 1 250 ? -17.578 -29.625 -7.777 1 97.19 250 ASP B N 1
ATOM 4311 C CA . ASP B 1 250 ? -17.641 -31.062 -7.969 1 97.19 250 ASP B CA 1
ATOM 4312 C C . ASP B 1 250 ? -16.688 -31.531 -9.07 1 97.19 250 ASP B C 1
ATOM 4314 O O . ASP B 1 250 ? -16.656 -32.719 -9.422 1 97.19 250 ASP B O 1
ATOM 4318 N N . GLY B 1 251 ? -15.938 -30.562 -9.664 1 97.75 251 GLY B N 1
ATOM 4319 C CA . GLY B 1 251 ? -14.93 -30.891 -10.656 1 97.75 251 GLY B CA 1
ATOM 4320 C C . GLY B 1 251 ? -15.43 -30.781 -12.086 1 97.75 251 GLY B C 1
ATOM 4321 O O . GLY B 1 251 ? -14.664 -30.969 -13.031 1 97.75 251 GLY B O 1
ATOM 4322 N N . THR B 1 252 ? -16.719 -30.469 -12.258 1 98.25 252 THR B N 1
ATOM 4323 C CA . THR B 1 252 ? -17.281 -30.328 -13.594 1 98.25 252 THR B CA 1
ATOM 4324 C C . THR B 1 252 ? -16.781 -29.031 -14.25 1 98.25 252 THR B C 1
ATOM 4326 O O . THR B 1 252 ? -16.812 -27.969 -13.641 1 98.25 252 THR B O 1
ATOM 4329 N N . LEU B 1 253 ? -16.25 -29.156 -15.438 1 98.56 253 LEU B N 1
ATOM 4330 C CA . LEU B 1 253 ? -15.93 -27.984 -16.219 1 98.56 253 LEU B CA 1
ATOM 4331 C C . LEU B 1 253 ? -17.203 -27.266 -16.672 1 98.56 253 LEU B C 1
ATOM 4333 O O . LEU B 1 253 ? -17.938 -27.766 -17.516 1 98.56 253 LEU B O 1
ATOM 4337 N N . LEU B 1 254 ? -17.406 -26.078 -16.141 1 98.5 254 LEU B N 1
ATOM 4338 C CA . LEU B 1 254 ? -18.641 -25.344 -16.406 1 98.5 254 LEU B CA 1
ATOM 4339 C C . LEU B 1 254 ? -18.547 -24.562 -17.719 1 98.5 254 LEU B C 1
ATOM 4341 O O . LEU B 1 254 ? -19.516 -24.469 -18.469 1 98.5 254 LEU B O 1
ATOM 4345 N N . GLY B 1 255 ? -17.469 -23.984 -17.938 1 98.31 255 GLY B N 1
ATOM 4346 C CA . GLY B 1 255 ? -17.234 -23.141 -19.109 1 98.31 255 GLY B CA 1
ATOM 4347 C C . GLY B 1 255 ? -15.82 -22.578 -19.141 1 98.31 255 GLY B C 1
ATOM 4348 O O . GLY B 1 255 ? -14.984 -22.922 -18.297 1 98.31 255 GLY B O 1
ATOM 4349 N N . ARG B 1 256 ? -15.617 -21.797 -20.219 1 98 256 ARG B N 1
ATOM 4350 C CA . ARG B 1 256 ? -14.281 -21.234 -20.422 1 98 256 ARG B CA 1
ATOM 4351 C C . ARG B 1 256 ? -14.375 -19.781 -20.906 1 98 256 ARG B C 1
ATOM 4353 O O . ARG B 1 256 ? -15.352 -19.391 -21.531 1 98 256 ARG B O 1
ATOM 4360 N N . LEU B 1 257 ? -13.406 -18.953 -20.5 1 98.31 257 LEU B N 1
ATOM 4361 C CA . LEU B 1 257 ? -13.117 -17.703 -21.188 1 98.31 257 LEU B CA 1
ATOM 4362 C C . LEU B 1 257 ? -12.133 -17.922 -22.344 1 98.31 257 LEU B C 1
ATOM 4364 O O . LEU B 1 257 ? -11.047 -18.469 -22.141 1 98.31 257 LEU B O 1
ATOM 4368 N N . LEU B 1 258 ? -12.508 -17.547 -23.469 1 97.75 258 LEU B N 1
ATOM 4369 C CA . LEU B 1 258 ? -11.641 -17.656 -24.641 1 97.75 258 LEU B CA 1
ATOM 4370 C C . LEU B 1 258 ? -10.727 -16.438 -24.75 1 97.75 258 LEU B C 1
ATOM 4372 O O . LEU B 1 258 ? -11.203 -15.32 -24.953 1 97.75 258 LEU B O 1
ATOM 4376 N N . VAL B 1 259 ? -9.477 -16.641 -24.578 1 97.88 259 VAL B N 1
ATOM 4377 C CA . VAL B 1 259 ? -8.453 -15.594 -24.609 1 97.88 259 VAL B CA 1
ATOM 4378 C C . VAL B 1 259 ? -7.547 -15.797 -25.812 1 97.88 259 VAL B C 1
ATOM 4380 O O . VAL B 1 259 ? -7.121 -16.922 -26.094 1 97.88 259 VAL B O 1
ATOM 4383 N N . PRO B 1 260 ? -7.242 -14.773 -26.578 1 96.38 260 PRO B N 1
ATOM 4384 C CA . PRO B 1 260 ? -6.516 -14.938 -27.844 1 96.38 260 PRO B CA 1
ATOM 4385 C C . PRO B 1 260 ? -5.051 -15.312 -27.641 1 96.38 260 PRO B C 1
ATOM 4387 O O . PRO B 1 260 ? -4.383 -15.734 -28.578 1 96.38 260 PRO B O 1
ATOM 4390 N N . GLU B 1 261 ? -4.52 -15.258 -26.469 1 96.81 261 GLU B N 1
ATOM 4391 C CA . GLU B 1 261 ? -3.129 -15.578 -26.156 1 96.81 261 GLU B CA 1
ATOM 4392 C C . GLU B 1 261 ? -3.041 -16.672 -25.094 1 96.81 261 GLU B C 1
ATOM 4394 O O . GLU B 1 261 ? -4.062 -17.125 -24.578 1 96.81 261 GLU B O 1
ATOM 4399 N N . VAL B 1 262 ? -1.804 -17.172 -24.828 1 98.38 262 VAL B N 1
ATOM 4400 C CA . VAL B 1 262 ? -1.532 -18.234 -23.859 1 98.38 262 VAL B CA 1
ATOM 4401 C C . VAL B 1 262 ? -1.676 -17.672 -22.438 1 98.38 262 VAL B C 1
ATOM 4403 O O . VAL B 1 262 ? -0.948 -16.766 -22.047 1 98.38 262 VAL B O 1
ATOM 4406 N N . VAL B 1 263 ? -2.623 -18.219 -21.672 1 98.81 263 VAL B N 1
ATOM 4407 C CA . VAL B 1 263 ? -2.955 -17.688 -20.359 1 98.81 263 VAL B CA 1
ATOM 4408 C C . VAL B 1 263 ? -2.129 -18.391 -19.297 1 98.81 263 VAL B C 1
ATOM 4410 O O . VAL B 1 263 ? -2.209 -19.609 -19.141 1 98.81 263 VAL B O 1
ATOM 4413 N N . ALA B 1 264 ? -1.391 -17.594 -18.562 1 98.69 264 ALA B N 1
ATOM 4414 C CA . ALA B 1 264 ? -0.523 -18.172 -17.531 1 98.69 264 ALA B CA 1
ATOM 4415 C C . ALA B 1 264 ? -1.134 -18 -16.141 1 98.69 264 ALA B C 1
ATOM 4417 O O . ALA B 1 264 ? -0.906 -18.812 -15.25 1 98.69 264 ALA B O 1
ATOM 4418 N N . ASN B 1 265 ? -1.846 -16.891 -15.93 1 98.94 265 ASN B N 1
ATOM 4419 C CA . ASN B 1 265 ? -2.297 -16.562 -14.586 1 98.94 265 ASN B CA 1
ATOM 4420 C C . ASN B 1 265 ? -3.521 -15.648 -14.617 1 98.94 265 ASN B C 1
ATOM 4422 O O . ASN B 1 265 ? -3.768 -14.961 -15.609 1 98.94 265 ASN B O 1
ATOM 4426 N N . ILE B 1 266 ? -4.273 -15.664 -13.492 1 98.88 266 ILE B N 1
ATOM 4427 C CA . ILE B 1 266 ? -5.457 -14.82 -13.328 1 98.88 266 ILE B CA 1
ATOM 4428 C C . ILE B 1 266 ? -5.516 -14.297 -11.891 1 98.88 266 ILE B C 1
ATOM 4430 O O . ILE B 1 266 ? -4.988 -14.93 -10.969 1 98.88 266 ILE B O 1
ATOM 4434 N N . ARG B 1 267 ? -6.152 -13.164 -11.734 1 98.81 267 ARG B N 1
ATOM 4435 C CA . ARG B 1 267 ? -6.328 -12.57 -10.414 1 98.81 267 ARG B CA 1
ATOM 4436 C C . ARG B 1 267 ? -7.57 -11.688 -10.375 1 98.81 267 ARG B C 1
ATOM 4438 O O . ARG B 1 267 ? -7.809 -10.891 -11.281 1 98.81 267 ARG B O 1
ATOM 4445 N N . TRP B 1 268 ? -8.352 -11.891 -9.32 1 98.62 268 TRP B N 1
ATOM 4446 C CA . TRP B 1 268 ? -9.461 -10.977 -9.07 1 98.62 268 TRP B CA 1
ATOM 4447 C C . TRP B 1 268 ? -8.969 -9.656 -8.484 1 98.62 268 TRP B C 1
ATOM 4449 O O . TRP B 1 268 ? -8.008 -9.641 -7.707 1 98.62 268 TRP B O 1
ATOM 4459 N N . GLY B 1 269 ? -9.641 -8.617 -8.766 1 98.19 269 GLY B N 1
ATOM 4460 C CA . GLY B 1 269 ? -9.336 -7.316 -8.203 1 98.19 269 GLY B CA 1
ATOM 4461 C C . GLY B 1 269 ? -10.445 -6.301 -8.406 1 98.19 269 GLY B C 1
ATOM 4462 O O . GLY B 1 269 ? -11.594 -6.676 -8.656 1 98.19 269 GLY B O 1
ATOM 4463 N N . GLY B 1 270 ? -10.078 -5.055 -8.258 1 96.75 270 GLY B N 1
ATOM 4464 C CA . GLY B 1 270 ? -11.07 -3.992 -8.289 1 96.75 270 GLY B CA 1
ATOM 4465 C C . GLY B 1 270 ? -11.789 -3.811 -6.969 1 96.75 270 GLY B C 1
ATOM 4466 O O . GLY B 1 270 ? -11.734 -4.684 -6.102 1 96.75 270 GLY B O 1
ATOM 4467 N N . ALA B 1 271 ? -12.508 -2.715 -6.898 1 92.5 271 ALA B N 1
ATOM 4468 C CA . ALA B 1 271 ? -13.172 -2.334 -5.652 1 92.5 271 ALA B CA 1
ATOM 4469 C C . ALA B 1 271 ? -14.203 -3.381 -5.242 1 92.5 271 ALA B C 1
ATOM 4471 O O . ALA B 1 271 ? -14.406 -3.627 -4.051 1 92.5 271 ALA B O 1
ATOM 4472 N N . LYS B 1 272 ? -14.789 -4 -6.18 1 95.94 272 LYS B N 1
ATOM 4473 C CA . LYS B 1 272 ? -15.836 -4.973 -5.898 1 95.94 272 LYS B CA 1
ATOM 4474 C C . LYS B 1 272 ? -15.328 -6.398 -6.066 1 95.94 272 LYS B C 1
ATOM 4476 O O . LYS B 1 272 ? -16.094 -7.355 -5.98 1 95.94 272 LYS B O 1
ATOM 4481 N N . ARG B 1 273 ? -14.07 -6.547 -6.465 1 97.94 273 ARG B N 1
ATOM 4482 C CA . ARG B 1 273 ? -13.383 -7.824 -6.66 1 97.94 273 ARG B CA 1
ATOM 4483 C C . ARG B 1 273 ? -14.016 -8.609 -7.805 1 97.94 273 ARG B C 1
ATOM 4485 O O . ARG B 1 273 ? -14.016 -9.844 -7.789 1 97.94 273 ARG B O 1
ATOM 4492 N N . ASN B 1 274 ? -14.625 -7.926 -8.75 1 98.5 274 ASN B N 1
ATOM 4493 C CA . ASN B 1 274 ? -15.258 -8.602 -9.875 1 98.5 274 ASN B CA 1
ATOM 4494 C C . ASN B 1 274 ? -14.555 -8.281 -11.195 1 98.5 274 ASN B C 1
ATOM 4496 O O . ASN B 1 274 ? -15.133 -8.445 -12.266 1 98.5 274 ASN B O 1
ATOM 4500 N N . ARG B 1 275 ? -13.438 -7.715 -11.078 1 98.5 275 ARG B N 1
ATOM 4501 C CA . ARG B 1 275 ? -12.586 -7.547 -12.25 1 98.5 275 ARG B CA 1
ATOM 4502 C C . ARG B 1 275 ? -11.508 -8.625 -12.305 1 98.5 275 ARG B C 1
ATOM 4504 O O . ARG B 1 275 ? -10.672 -8.727 -11.406 1 98.5 275 ARG B O 1
ATOM 4511 N N . LEU B 1 276 ? -11.539 -9.445 -13.305 1 98.75 276 LEU B N 1
ATOM 4512 C CA . LEU B 1 276 ? -10.547 -10.508 -13.492 1 98.75 276 LEU B CA 1
ATOM 4513 C C . LEU B 1 276 ? -9.391 -10.023 -14.359 1 98.75 276 LEU B C 1
ATOM 4515 O O . LEU B 1 276 ? -9.594 -9.609 -15.5 1 98.75 276 LEU B O 1
ATOM 4519 N N . PHE B 1 277 ? -8.25 -10 -13.805 1 98.94 277 PHE B N 1
ATOM 4520 C CA . PHE B 1 277 ? -7.031 -9.711 -14.555 1 98.94 277 PHE B CA 1
ATOM 4521 C C . PHE B 1 277 ? -6.406 -10.992 -15.086 1 98.94 277 PHE B C 1
ATOM 4523 O O . PHE B 1 277 ? -6.359 -12.008 -14.383 1 98.94 277 PHE B O 1
ATOM 4530 N N . ILE B 1 278 ? -5.938 -10.961 -16.328 1 98.94 278 ILE B N 1
ATOM 4531 C CA . ILE B 1 278 ? -5.438 -12.141 -17.016 1 98.94 278 ILE B CA 1
ATOM 4532 C C . ILE B 1 278 ? -4.055 -11.852 -17.594 1 98.94 278 ILE B C 1
ATOM 4534 O O . ILE B 1 278 ? -3.91 -11.008 -18.484 1 98.94 278 ILE B O 1
ATOM 4538 N N . ALA B 1 279 ? -3.074 -12.469 -17.047 1 98.94 279 ALA B N 1
ATOM 4539 C CA . ALA B 1 279 ? -1.74 -12.453 -17.641 1 98.94 279 ALA B CA 1
ATOM 4540 C C . ALA B 1 279 ? -1.614 -13.508 -18.734 1 98.94 279 ALA B C 1
ATOM 4542 O O . ALA B 1 279 ? -1.646 -14.711 -18.453 1 98.94 279 ALA B O 1
ATOM 4543 N N . ALA B 1 280 ? -1.46 -13.055 -19.938 1 98.75 280 ALA B N 1
ATOM 4544 C CA . ALA B 1 280 ? -1.459 -13.945 -21.094 1 98.75 280 ALA B CA 1
ATOM 4545 C C . ALA B 1 280 ? -0.271 -13.656 -22.016 1 98.75 280 ALA B C 1
ATOM 4547 O O . ALA B 1 280 ? -0.34 -12.773 -22.875 1 98.75 280 ALA B O 1
ATOM 4548 N N . ASP B 1 281 ? 0.795 -14.422 -21.812 1 97.69 281 ASP B N 1
ATOM 4549 C CA . ASP B 1 281 ? 1.987 -14.344 -22.641 1 97.69 281 ASP B CA 1
ATOM 4550 C C . ASP B 1 281 ? 2.543 -12.922 -22.688 1 97.69 281 ASP B C 1
ATOM 4552 O O . ASP B 1 281 ? 3.18 -12.477 -21.734 1 97.69 281 ASP B O 1
ATOM 4556 N N . THR B 1 282 ? 2.197 -12.094 -23.734 1 98.69 282 THR B N 1
ATOM 4557 C CA . THR B 1 282 ? 2.809 -10.773 -23.891 1 98.69 282 THR B CA 1
ATOM 4558 C C . THR B 1 282 ? 1.88 -9.68 -23.375 1 98.69 282 THR B C 1
ATOM 4560 O O . THR B 1 282 ? 2.256 -8.508 -23.328 1 98.69 282 THR B O 1
ATOM 4563 N N . THR B 1 283 ? 0.728 -10.086 -22.922 1 98.81 283 THR B N 1
ATOM 4564 C CA . THR B 1 283 ? -0.316 -9.086 -22.719 1 98.81 283 THR B CA 1
ATOM 4565 C C . THR B 1 283 ? -0.968 -9.242 -21.344 1 98.81 283 THR B C 1
ATOM 4567 O O . THR B 1 283 ? -1.101 -10.367 -20.844 1 98.81 283 THR B O 1
ATOM 4570 N N . LEU B 1 284 ? -1.319 -8.164 -20.672 1 98.94 284 LEU B N 1
ATOM 4571 C CA . LEU B 1 284 ? -2.229 -8.117 -19.531 1 98.94 284 LEU B CA 1
ATOM 4572 C C . LEU B 1 284 ? -3.623 -7.676 -19.969 1 98.94 284 LEU B C 1
ATOM 4574 O O . LEU B 1 284 ? -3.797 -6.57 -20.484 1 98.94 284 LEU B O 1
ATOM 4578 N N . TYR B 1 285 ? -4.613 -8.562 -19.75 1 98.88 285 TYR B N 1
ATOM 4579 C CA . TYR B 1 285 ? -6.016 -8.258 -20.031 1 98.88 285 TYR B CA 1
ATOM 4580 C C . TYR B 1 285 ? -6.793 -8.055 -18.734 1 98.88 285 TYR B C 1
ATOM 4582 O O . TYR B 1 285 ? -6.316 -8.398 -17.641 1 98.88 285 TYR B O 1
ATOM 4590 N N . SER B 1 286 ? -7.926 -7.457 -18.875 1 98.62 286 SER B N 1
ATOM 4591 C CA . SER B 1 286 ? -8.898 -7.453 -17.781 1 98.62 286 SER B CA 1
ATOM 4592 C C . SER B 1 286 ? -10.32 -7.617 -18.312 1 98.62 286 SER B C 1
ATOM 4594 O O . SER B 1 286 ? -10.57 -7.418 -19.5 1 98.62 286 SER B O 1
ATOM 4596 N N . LEU B 1 287 ? -11.125 -8.062 -17.422 1 97.94 287 LEU B N 1
ATOM 4597 C CA . LEU B 1 287 ? -12.523 -8.359 -17.703 1 97.94 287 LEU B CA 1
ATOM 4598 C C . LEU B 1 287 ? -13.383 -8.156 -16.453 1 97.94 287 LEU B C 1
ATOM 4600 O O . LEU B 1 287 ? -13.117 -8.742 -15.414 1 97.94 287 LEU B O 1
ATOM 4604 N N . VAL B 1 288 ? -14.414 -7.289 -16.547 1 98.5 288 VAL B N 1
ATOM 4605 C CA . VAL B 1 288 ? -15.367 -7.184 -15.445 1 98.5 288 VAL B CA 1
ATOM 4606 C C . VAL B 1 288 ? -16.422 -8.281 -15.562 1 98.5 288 VAL B C 1
ATOM 4608 O O . VAL B 1 288 ? -17.031 -8.461 -16.625 1 98.5 288 VAL B O 1
ATOM 4611 N N . MET B 1 289 ? -16.672 -8.992 -14.516 1 98.31 289 MET B N 1
ATOM 4612 C CA . MET B 1 289 ? -17.531 -10.18 -14.578 1 98.31 289 MET B CA 1
ATOM 4613 C C . MET B 1 289 ? -18.703 -10.055 -13.617 1 98.31 289 MET B C 1
ATOM 4615 O O . MET B 1 289 ? -18.75 -9.141 -12.781 1 98.31 289 MET B O 1
ATOM 4619 N N . GLY B 1 290 ? -19.641 -10.922 -13.844 1 98 290 GLY B N 1
ATOM 4620 C CA . GLY B 1 290 ? -20.797 -11 -12.961 1 98 290 GLY B CA 1
ATOM 4621 C C . GLY B 1 290 ? -20.5 -11.695 -11.648 1 98 290 GLY B C 1
ATOM 4622 O O . GLY B 1 290 ? -21.266 -11.57 -10.688 1 98 290 GLY B O 1
ATOM 4623 N N . VAL B 1 291 ? -19.422 -12.445 -11.609 1 97.94 291 VAL B N 1
ATOM 4624 C CA . VAL B 1 291 ? -19 -13.125 -10.383 1 97.94 291 VAL B CA 1
ATOM 4625 C C . VAL B 1 291 ? -17.844 -12.352 -9.734 1 97.94 291 VAL B C 1
ATOM 4627 O O . VAL B 1 291 ? -17.234 -11.5 -10.375 1 97.94 291 VAL B O 1
ATOM 4630 N N . THR B 1 292 ? -17.594 -12.633 -8.445 1 97.56 292 THR B N 1
ATOM 4631 C CA . THR B 1 292 ? -16.609 -11.867 -7.672 1 97.56 292 THR B CA 1
ATOM 4632 C C . THR B 1 292 ? -15.586 -12.797 -7.031 1 97.56 292 THR B C 1
ATOM 4634 O O . THR B 1 292 ? -15.891 -13.961 -6.75 1 97.56 292 THR B O 1
ATOM 4637 N N . GLY B 1 293 ? -14.391 -12.273 -6.91 1 97.81 293 GLY B N 1
ATOM 4638 C CA . GLY B 1 293 ? -13.383 -13 -6.156 1 97.81 293 GLY B CA 1
ATOM 4639 C C . GLY B 1 293 ? -13.633 -12.992 -4.66 1 97.81 293 GLY B C 1
ATOM 4640 O O . GLY B 1 293 ? -14.484 -12.25 -4.172 1 97.81 293 GLY B O 1
ATOM 4641 N N . PRO B 1 294 ? -12.953 -13.836 -3.945 1 96.31 294 PRO B N 1
ATOM 4642 C CA . PRO B 1 294 ? -12.992 -13.789 -2.482 1 96.31 294 PRO B CA 1
ATOM 4643 C C . PRO B 1 294 ? -12.25 -12.586 -1.912 1 96.31 294 PRO B C 1
ATOM 4645 O O . PRO B 1 294 ? -11.68 -11.789 -2.668 1 96.31 294 PRO B O 1
ATOM 4648 N N . PRO B 1 295 ? -12.344 -12.422 -0.563 1 91.5 295 PRO B N 1
ATOM 4649 C CA . PRO B 1 295 ? -11.523 -11.359 0.014 1 91.5 295 PRO B CA 1
ATOM 4650 C C . PRO B 1 295 ? -10.047 -11.469 -0.379 1 91.5 295 PRO B C 1
ATOM 4652 O O . PRO B 1 295 ? -9.508 -12.578 -0.447 1 91.5 295 PRO B O 1
ATOM 4655 N N . LEU B 1 296 ? -9.43 -10.367 -0.639 1 84.06 296 LEU B N 1
ATOM 4656 C CA . LEU B 1 296 ? -8.094 -10.328 -1.238 1 84.06 296 LEU B CA 1
ATOM 4657 C C . LEU B 1 296 ? -7.02 -10.555 -0.183 1 84.06 296 LEU B C 1
ATOM 4659 O O . LEU B 1 296 ? -5.863 -10.828 -0.518 1 84.06 296 LEU B O 1
ATOM 4663 N N . LEU B 1 297 ? -7.449 -10.367 1.08 1 85.62 297 LEU B N 1
ATOM 4664 C CA . LEU B 1 297 ? -6.508 -10.586 2.174 1 85.62 297 LEU B CA 1
ATOM 4665 C C . LEU B 1 297 ? -6.926 -11.781 3.021 1 85.62 297 LEU B C 1
ATOM 4667 O O . LEU B 1 297 ? -8.117 -12.062 3.168 1 85.62 297 LEU B O 1
ATOM 4671 N N . PRO B 1 298 ? -5.91 -12.461 3.52 1 81.31 298 PRO B N 1
ATOM 4672 C CA . PRO B 1 298 ? -6.277 -13.508 4.477 1 81.31 298 PRO B CA 1
ATOM 4673 C C . PRO B 1 298 ? -6.992 -12.953 5.707 1 81.31 298 PRO B C 1
ATOM 4675 O O . PRO B 1 298 ? -6.73 -11.82 6.121 1 81.31 298 PRO B O 1
ATOM 4678 N N . ALA B 1 299 ? -8.023 -13.625 6.129 1 70 299 ALA B N 1
ATOM 4679 C CA . ALA B 1 299 ? -8.703 -13.211 7.352 1 70 299 ALA B CA 1
ATOM 4680 C C . ALA B 1 299 ? -7.777 -13.328 8.562 1 70 299 ALA B C 1
ATOM 4682 O O . ALA B 1 299 ? -7.035 -14.297 8.695 1 70 299 ALA B O 1
ATOM 4683 N N . PHE B 1 300 ? -7.277 -12.227 9.086 1 58.41 300 PHE B N 1
ATOM 4684 C CA . PHE B 1 300 ? -6.449 -12.336 10.281 1 58.41 300 PHE B CA 1
ATOM 4685 C C . PHE B 1 300 ? -7.227 -12.992 11.422 1 58.41 300 PHE B C 1
ATOM 4687 O O . PHE B 1 300 ? -8.297 -12.516 11.797 1 58.41 300 PHE B O 1
ATOM 4694 N N . ARG B 1 301 ? -7.055 -14.234 11.703 1 50.09 301 ARG B N 1
ATOM 4695 C CA . ARG B 1 301 ? -7.586 -14.883 12.898 1 50.09 301 ARG B CA 1
ATOM 4696 C C . ARG B 1 301 ? -6.543 -14.922 14.008 1 50.09 301 ARG B C 1
ATOM 4698 O O . ARG B 1 301 ? -5.395 -15.305 13.773 1 50.09 301 ARG B O 1
ATOM 4705 N N . GLN B 1 302 ? -6.453 -13.922 14.914 1 38.19 302 GLN B N 1
ATOM 4706 C CA . GLN B 1 302 ? -5.605 -14.047 16.094 1 38.19 302 GLN B CA 1
ATOM 4707 C C . GLN B 1 302 ? -5.582 -15.484 16.609 1 38.19 302 GLN B C 1
ATOM 4709 O O . GLN B 1 302 ? -6.633 -16.094 16.812 1 38.19 302 GLN B O 1
ATOM 4714 N N . ALA B 1 303 ? -4.5 -16.141 16.344 1 32.22 303 ALA B N 1
ATOM 4715 C CA . ALA B 1 303 ? -4.395 -17.406 17.062 1 32.22 303 ALA B CA 1
ATOM 4716 C C . ALA B 1 303 ? -4.688 -17.234 18.547 1 32.22 303 ALA B C 1
ATOM 4718 O O . ALA B 1 303 ? -4.254 -16.25 19.156 1 32.22 303 ALA B O 1
#

Organism: NCBI:txid175570

Secondary structure (DSSP, 8-state):
--EEESSHHHHHTTTT-B-SSPEEEEE--SSEEEEEEETTTTEEEEEEGGGTEEEEEETTT--EEEEESS--SEEEEEE-TTSPEEEEETTTTEEEEE-TTS-EEEEE-EETTEEPS----EEE-TTS-EEEEE-STTTSSSSSS-----SS-SEEEEEE-TTT--EEEEEEEESSEEEEEE-TTSSEEEEEETTTTEEEEEEBPTTS-B---EEEEE-SSS----EEE-TTSPEEEE-BTT-EEEE-TTS-EEEEE--SS-EEEEEEESTTS-EEEEEETTEEEEEEBSS----SS------/--EEESSHHHHHTTTT-B-SSPEEEEE--SSEEEEEEETTTTEEEEEEGGGTEEEEEETTT--EEEEESS--SEEEEEE-TTSPEEEEETTTTEEEEE-TTS-EEEEE-EETTEEPS----EEE-TTS-EEEEE-STTTSSSSSS-----SS-SEEEEEE-TTT--EEEEEEEESSEEEEEE-TTSSEEEEEETTTTEEEEEEBPTTS-B---EEEEE-SSS----EEE-TTSPEEEE-BTT-EEEE-TTS-EEEEE--SS-EEEEEEESTTS-EEEEEETTEEEEEEBSS----SS------

InterPro domains:
  IPR005511 Senescence marker protein-30 (SMP-30) [PR01790] (32-49)
  IPR005511 Senescence marker protein-30 (SMP-30) [PR01790] (163-185)
  IPR005511 Senescence marker prote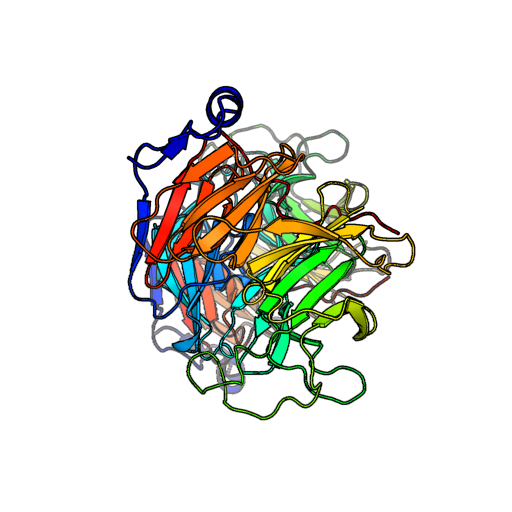in-30 (SMP-30) [PR01790] (223-240)
  IPR005511 Senescence marker protein-30 (SMP-30) [PR01790] (263-281)
  IPR011042 Six-bladed beta-propeller, TolB-like [G3DSA:2.120.10.30] (8-295)
  IPR013658 SMP-30/Gluconolactonase/LRE-like region [PF08450] (31-279)
  IPR051262 SMP-30/CGR1 Lactonase [PTHR47572] (15-296)

pLDDT: mean 97.0, std 6.69, range [32.22, 98.94]

Radius of gyration: 26.11 Å; Cα contacts (8 Å, |Δi|>4): 1909; chains: 2; bounding box: 55×74×59 Å

Sequence (606 aa):
MLYEVLDDRFRTGRCAAGDSKLETLFEGCRWAEGPLYVPAGRYLVWSDIPNDRMLRWDETTGKVGVFRSPAGHPNGNTLDAEGRLVTCEQGNRRVTRTEHDGSITVIADRYDGRRFNSPNDAAVRSDGSIWFSDPDFGITSDYEGHRAESEIGACNVYRVDPRDGEVRLVADGFLGPNGLVFSLDEQRLYVSDTRANHIRVFTVRDDGTLDDGEVFVTCSAGTFDNIRFDDGGRLWAAAMDGGVHCYDPDGTLLGRLLVPEVVANIRWGGAKRNRLFIAADTTLYSLVMGVTGPPLLPAFRQAMLYEVLDDRFRTGRCAAGDSKLETLFEGCRWAEGPLYVPAGRYLVWSDIPNDRMLRWDETTGKVGVFRSPAGHPNGNTLDAEGRLVTCEQGNRRVTRTEHDGSITVIADRYDGRRFNSPNDAAVRSDGSIWFSDPDFGITSDYEGHRAESEIGACNVYRVDPRDGEVRLVADGFLGPNGLVFSLDEQRLYVSDTRANHIRVFTVRDDGTLDDGEVFVTCSAGTFDNIRFDDGGRLWAAAMDGGVHCYDPDGTLLGRLLVPEVVANIRWGGAKRNRLFIAADTTLYSLVMGVTGPPLLPAFRQA

Foldseek 3Di:
DFWFFDACCCVVVQVVPFDPDWAFLDFFAQFKAAWAAQAVQQKIWIFSQQQQFIKIQHRVPSDIDTPDPNNQSWHHWAAAQVSWIWIFHQAQQFIWTQDPVRDIGTLAQDDPPFGAQTWHYWDAALQGKIKTWTFNVQQCPSRRHHPDDHPPPFTFMWIARSVVSDIDTQGGDANAWAAWDAFPVNQKIWIFRQVQQFIWIWGQDPVGHTDNIDTLEHDDAATWHHWAAFPVRWIWTQRFCQAIWTADNNSDTGIHGHDPATWHDWAFDDPQSQKIWTGGRRTIIIIRGPTHHDDRYHNNDDD/DFWFFDACCCVVVQVVPFDPDWAFLDFFAQFKAAWAAQAVQQKIWIFSQQQQFIKIQHRVPSDIDTPDPNNQSWHHWAAAQVSWIWIFHQAQQFIWTQDPVRDIGTLAQADPPFGAQTWHYWDAALQGKIKTWTFNVQQCPSRRYHPDDGPVPFTFMWIARSVVSDIDTQGGDANAWAAWDAFPVNQKIWTFRQVQQFIWIWGQDPVGHTDNIDTLEHDDAATWHHWAAFPVRWIWTQRFCQAIWTA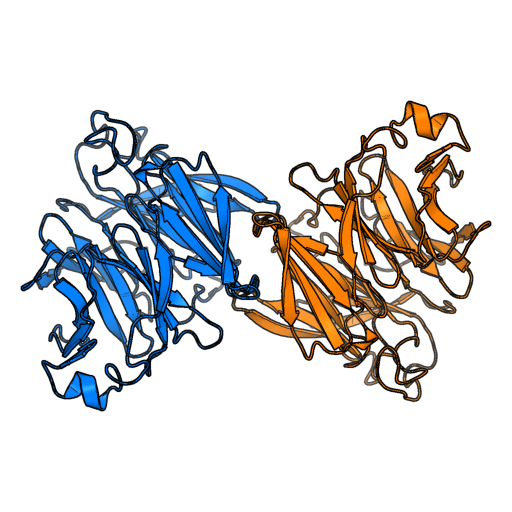DPNSDTGIHGHDPATWHDWAFDDPQSQKIWTGGRRTIIIIRGPTHHDDRYHNNDDD

Solvent-accessible surface area (backbone atoms only — not comparable to full-atom values): 28745 Å² total; per-residue (Å²): 123,41,64,46,78,70,32,71,62,23,56,78,61,26,68,72,35,56,60,81,61,76,42,80,71,46,76,77,40,77,35,22,24,24,46,35,56,39,51,54,77,42,31,33,37,28,13,22,17,56,75,21,22,27,35,30,40,34,67,54,69,66,49,70,25,65,69,36,69,80,46,37,13,24,31,16,37,39,40,37,70,67,55,33,46,33,38,16,14,12,40,69,16,24,34,33,32,39,36,60,76,43,49,77,42,80,54,44,49,52,56,94,88,27,44,48,40,8,24,32,18,47,36,48,44,43,84,59,32,40,33,33,16,22,10,50,71,11,15,74,35,64,58,38,25,46,57,55,82,64,67,68,78,66,19,33,31,34,36,31,36,72,90,77,48,53,64,41,84,48,45,70,87,40,76,22,29,30,16,39,39,62,43,94,86,55,49,30,38,36,38,20,19,34,71,72,24,31,29,34,35,24,48,45,44,96,88,68,44,49,58,90,50,46,78,61,43,68,56,87,60,53,37,38,30,18,48,42,59,35,63,84,54,31,41,35,30,16,12,21,80,41,9,32,38,34,22,42,83,87,50,47,67,20,28,31,40,57,49,99,46,39,18,40,19,58,31,54,21,69,97,74,18,23,28,38,33,35,19,20,30,36,28,37,34,34,38,49,43,61,45,36,33,47,81,80,46,34,60,78,53,84,127,123,42,63,46,77,69,33,70,63,23,57,79,62,25,67,72,35,56,60,80,59,78,42,80,71,45,76,77,41,76,35,23,25,24,47,33,56,39,50,56,78,43,32,34,36,28,13,22,17,55,73,22,22,28,35,29,42,33,66,55,68,64,47,70,25,65,69,38,68,80,47,37,13,25,32,16,36,40,42,36,70,66,53,34,46,33,38,16,14,11,41,70,15,25,33,34,33,39,36,59,78,43,49,78,43,80,53,43,51,53,55,96,88,28,44,47,40,9,24,32,16,47,37,48,44,44,86,59,32,38,33,34,16,21,10,51,71,11,15,76,35,63,58,38,24,46,56,54,81,63,67,68,77,67,19,34,31,34,34,31,35,72,89,78,46,54,64,42,82,48,45,71,87,40,74,22,28,29,17,38,38,61,44,95,86,53,48,30,38,36,36,20,19,33,72,70,23,31,30,34,37,25,50,44,44,95,87,69,45,50,58,91,49,47,79,60,43,68,57,87,60,55,37,37,30,18,48,43,58,34,63,85,52,32,42,33,30,15,12,20,81,42,9,32,38,32,22,40,81,87,50,49,67,20,28,32,39,57,48,100,44,39,18,40,20,57,32,54,20,68,98,76,18,23,29,40,36,34,19,21,31,36,29,37,35,34,38,50,43,59,45,37,32,48,80,83,47,35,60,77,53,84,126